Protein AF-0000000078523361 (afdb_homodimer)

Sequence (742 aa):
MSAGSVLVAGGTGYIGSFTALALLEAGYKVVVADNLYNSSREALNRVELICGKKPEFYELDVTVENSFDQVFEAHPDIDSVIHFAALKAVGESGEKPLDYYFVNVYGTINLLRSMVKHNVTNIVFSSSATVYGDATRFPNMIPIPEDCPLGPTNPYGNTKFAVETAITDLINAQRNNAINAGNEAEAKKWNGALLRYFNPAGAHPSGIMGEDPQGVPYNLLPLLAQVATGKREKLMVFGDDYASHDGTAIRDYIHILDLADGHLKALKYLRANSPGVRAWNLGTGKGSTVYEMVRAFSTAVGKDQPYEVAPRRAGDVLNLTANPSRAHTELGWKAERTLEQACEDLWLWTKNNPQGYRQEPPAELLAQLKKMSAGSVLVAGGTGYIGSFTALALLEAGYKVVVADNLYNSSREALNRVELICGKKPEFYELDVTVENSFDQVFEAHPDIDSVIHFAALKAVGESGEKPLDYYFVNVYGTINLLRSMVKHNVTNIVFSSSATVYGDATRFPNMIPIPEDCPLGPTNPYGNTKFAVETAITDLINAQRNNAINAGNEAEAKKWNGALLRYFNPAGAHPSGIMGEDPQGVPYNLLPLLAQVATGKREKLMVFGDDYASHDGTAIRDYIHILDLADGHLKALKYLRANSPGVRAWNLGTGKGSTVYEMVRAFSTAVGKDQPYEVAPRRAGDVLNLTANPSRAHTELGWKAERTLEQACEDLWLWTKNNPQGYRQEPPAELLAQLKK

Nearest PDB structures (foldseek):
  4lis-assembly1_A  TM=9.899E-01  e=8.844E-71  Aspergillus nidulans FGSC A4
  8wov-assembly1_B  TM=9.680E-01  e=9.343E-48  Arabidopsis thaliana
  8wow-assembly1_B  TM=9.726E-01  e=1.202E-46  Arabidopsis thaliana
  1kvu-assembly1_A-2  TM=9.716E-01  e=6.084E-45  Escherichia coli
  1kvq-assembly1_A-2  TM=9.711E-01  e=1.754E-44  Escherichia coli

Solvent-accessible surface area (backbone atoms only — not comparable to full-atom values): 37975 Å² total; per-residue (Å²): 132,65,75,42,31,34,38,28,33,21,22,40,27,60,68,27,31,48,30,50,41,48,39,47,74,67,40,32,42,49,36,30,30,28,64,54,84,61,37,41,76,50,45,48,56,40,37,21,72,72,70,73,52,64,63,49,78,42,84,42,51,55,69,42,79,58,56,56,43,62,56,47,68,76,38,72,70,37,40,33,35,39,46,50,58,58,72,77,46,54,72,57,16,45,67,42,29,64,62,37,41,44,40,32,33,42,8,45,52,31,49,52,52,35,24,62,76,66,65,34,34,33,37,38,36,65,46,40,51,43,29,34,30,59,37,79,83,42,88,89,30,81,52,34,43,86,80,50,71,69,46,40,56,41,41,38,23,44,28,43,44,48,38,54,50,51,52,45,41,42,35,51,17,53,24,50,54,24,45,76,70,71,32,58,72,64,19,47,54,28,21,36,36,40,36,28,36,30,55,77,35,35,33,40,82,69,31,67,41,57,72,57,69,63,77,82,62,84,52,67,66,66,43,49,51,31,31,72,74,64,79,31,87,52,39,79,40,56,32,61,76,42,102,44,98,79,10,28,43,28,38,6,59,22,28,43,68,44,52,20,48,46,54,53,37,50,52,51,45,40,74,74,61,37,73,34,66,50,72,36,36,46,26,62,49,50,61,40,34,54,64,56,48,51,51,46,38,15,59,55,68,73,46,85,68,55,67,46,82,40,71,64,58,92,58,71,53,58,60,51,23,28,35,27,60,63,26,38,71,75,51,69,40,71,63,78,65,46,67,62,54,18,32,38,18,32,45,46,15,44,72,64,29,78,62,41,72,79,48,78,73,45,66,71,46,53,60,56,67,80,100,131,64,75,43,32,34,38,28,33,23,21,40,29,59,68,26,30,48,29,50,42,48,38,47,74,65,40,31,43,49,36,29,31,28,63,55,85,60,37,42,75,51,48,49,54,41,36,22,71,73,70,74,52,66,64,49,78,42,84,40,52,56,70,41,80,59,56,57,43,62,56,47,68,74,38,72,69,37,39,32,36,37,45,49,57,57,71,79,46,56,73,56,17,45,66,43,27,63,61,37,41,44,39,32,34,42,9,45,53,32,49,52,54,35,24,61,75,65,66,34,35,33,36,37,35,65,46,40,50,44,29,34,30,58,37,78,83,41,85,91,30,81,51,34,44,85,81,53,72,68,48,40,55,41,41,38,22,44,28,42,42,48,40,54,49,51,52,45,41,42,35,50,16,54,24,50,53,25,44,76,70,69,32,57,72,63,18,46,53,28,21,36,37,40,36,28,35,30,55,77,36,34,33,38,83,67,31,68,41,58,71,55,69,62,77,82,64,83,50,67,66,67,43,49,50,30,30,73,73,62,78,30,88,51,39,78,40,57,32,62,76,40,101,42,99,80,10,27,44,28,38,7,59,24,28,43,68,44,53,20,48,46,54,54,37,50,51,51,45,42,75,74,62,36,73,36,66,47,73,36,38,46,25,62,49,50,60,40,34,53,65,56,48,51,51,46,39,14,59,56,69,72,48,84,67,56,68,45,82,41,71,64,57,92,57,71,55,59,60,51,25,29,34,28,61,63,25,37,71,75,49,70,40,73,62,79,64,48,66,62,54,18,32,38,17,32,44,46,14,45,72,63,29,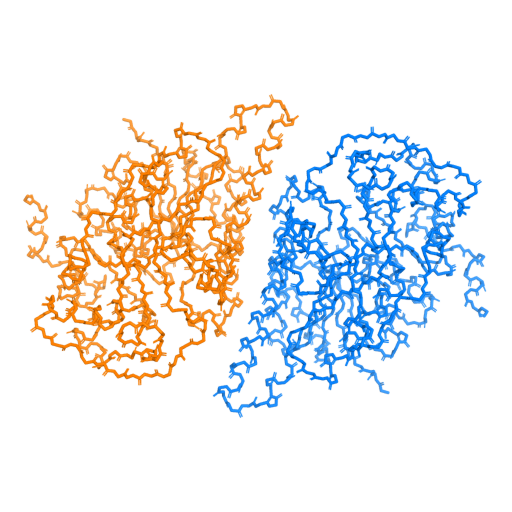78,60,41,72,78,48,78,74,45,66,71,47,53,59,57,67,80,100

Structure (mmCIF, N/CA/C/O backbone):
data_AF-0000000078523361-model_v1
#
loop_
_entity.id
_entity.type
_entity.pdbx_description
1 polymer 'UDP-glucose 4-epimerase'
#
loop_
_atom_site.group_PDB
_atom_site.id
_atom_site.type_symbol
_atom_site.label_atom_id
_atom_site.label_alt_id
_atom_site.label_comp_id
_atom_site.label_asym_id
_atom_site.label_entity_id
_atom_site.label_seq_id
_atom_site.pdbx_PDB_ins_code
_atom_site.Cartn_x
_atom_site.Cartn_y
_atom_site.Cartn_z
_atom_site.occupancy
_atom_site.B_iso_or_equiv
_atom_site.auth_seq_id
_atom_site.auth_comp_id
_atom_site.auth_asym_id
_atom_site.auth_atom_id
_atom_site.pdbx_PDB_model_num
ATOM 1 N N . MET A 1 1 ? -24.156 -26.844 -18.516 1 69.38 1 MET A N 1
ATOM 2 C CA . MET A 1 1 ? -24.094 -25.453 -18.078 1 69.38 1 MET A CA 1
ATOM 3 C C . MET A 1 1 ? -22.719 -25.141 -17.484 1 69.38 1 MET A C 1
ATOM 5 O O . MET A 1 1 ? -22.062 -26.016 -16.906 1 69.38 1 MET A O 1
ATOM 9 N N . SER A 1 2 ? -22.094 -24 -17.797 1 82.44 2 SER A N 1
ATOM 10 C CA . SER A 1 2 ? -20.766 -23.672 -17.312 1 82.44 2 SER A CA 1
ATOM 11 C C . SER A 1 2 ? -20.75 -23.531 -15.789 1 82.44 2 SER A C 1
ATOM 13 O O . SER A 1 2 ? -21.766 -23.156 -15.188 1 82.44 2 SER A O 1
ATOM 15 N N . ALA A 1 3 ? -19.703 -24.047 -15.148 1 90.69 3 ALA A N 1
ATOM 16 C CA . ALA A 1 3 ? -19.531 -23.938 -13.703 1 90.69 3 ALA A CA 1
ATOM 17 C C . ALA A 1 3 ? -19.484 -22.484 -13.266 1 90.69 3 ALA A C 1
ATOM 19 O O . ALA A 1 3 ? -19.75 -22.172 -12.102 1 90.69 3 ALA A O 1
ATOM 20 N N . GLY A 1 4 ? -19.281 -21.594 -14.227 1 94.88 4 GLY A N 1
ATOM 21 C CA . GLY A 1 4 ? -19.109 -20.172 -13.992 1 94.88 4 GLY A CA 1
ATOM 22 C C . GLY A 1 4 ? -18.266 -19.484 -15.039 1 94.88 4 GLY A C 1
ATOM 23 O O . GLY A 1 4 ? -17.781 -20.125 -15.977 1 94.88 4 GLY A O 1
ATOM 24 N N . SER A 1 5 ? -18.188 -18.219 -14.977 1 98.19 5 SER A N 1
ATOM 25 C CA . SER A 1 5 ? -17.375 -17.422 -15.891 1 98.19 5 SER A CA 1
ATOM 26 C C . SER A 1 5 ? -16.328 -16.609 -15.141 1 98.19 5 SER A C 1
ATOM 28 O O . SER A 1 5 ? -16.641 -15.914 -14.172 1 98.19 5 SER A O 1
ATOM 30 N N . VAL A 1 6 ? -15.062 -16.797 -15.57 1 98.75 6 VAL A N 1
ATOM 31 C CA . VAL A 1 6 ? -13.953 -16.266 -14.789 1 98.75 6 VAL A CA 1
ATOM 32 C C . VAL A 1 6 ? -13.008 -15.484 -15.695 1 98.75 6 VAL A C 1
ATOM 34 O O . VAL A 1 6 ? -12.703 -15.922 -16.812 1 98.75 6 VAL A O 1
ATOM 37 N N . LEU A 1 7 ? -12.633 -14.258 -15.258 1 98.94 7 LEU A N 1
ATOM 38 C CA . LEU A 1 7 ? -11.508 -13.555 -15.867 1 98.94 7 LEU A CA 1
ATOM 39 C C . LEU A 1 7 ? -10.195 -13.938 -15.195 1 98.94 7 LEU A C 1
ATOM 41 O O . LEU A 1 7 ? -10.086 -13.898 -13.969 1 98.94 7 LEU A O 1
ATOM 45 N N . VAL A 1 8 ? -9.219 -14.375 -15.953 1 98.94 8 VAL A N 1
ATOM 46 C CA . VAL A 1 8 ? -7.867 -14.625 -15.469 1 98.94 8 VAL A CA 1
ATOM 47 C C . VAL A 1 8 ? -6.93 -13.523 -15.961 1 98.94 8 VAL A C 1
ATOM 49 O O . VAL A 1 8 ? -6.504 -13.531 -17.125 1 98.94 8 VAL A O 1
ATOM 52 N N . ALA A 1 9 ? -6.605 -12.57 -15.109 1 98.88 9 ALA A N 1
ATOM 53 C CA . ALA A 1 9 ? -5.641 -11.523 -15.43 1 98.88 9 ALA A CA 1
ATOM 54 C C . ALA A 1 9 ? -4.211 -12.016 -15.25 1 98.88 9 ALA A C 1
ATOM 56 O O . ALA A 1 9 ? -3.863 -12.57 -14.195 1 98.88 9 ALA A O 1
ATOM 57 N N . GLY A 1 10 ? -3.402 -11.789 -16.25 1 98.56 10 GLY A N 1
ATOM 58 C CA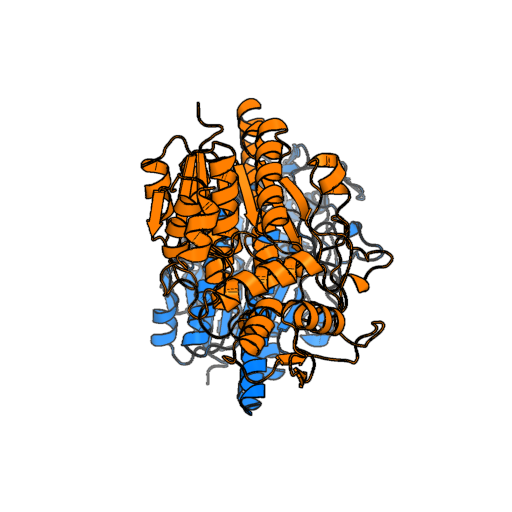 . GLY A 1 10 ? -2.098 -12.43 -16.266 1 98.56 10 GLY A CA 1
ATOM 59 C C . GLY A 1 10 ? -2.152 -13.891 -16.656 1 98.56 10 GLY A C 1
ATOM 60 O O . GLY A 1 10 ? -1.388 -14.711 -16.156 1 98.56 10 GLY A O 1
ATOM 61 N N . GLY A 1 11 ? -3.027 -14.203 -17.578 1 98.62 11 GLY A N 1
ATOM 62 C CA . GLY A 1 11 ? -3.391 -15.586 -17.812 1 98.62 11 GLY A CA 1
ATOM 63 C C . GLY A 1 11 ? -2.469 -16.281 -18.797 1 98.62 11 GLY A C 1
ATOM 64 O O . GLY A 1 11 ? -2.568 -17.5 -18.984 1 98.62 11 GLY A O 1
ATOM 65 N N . THR A 1 12 ? -1.531 -15.547 -19.406 1 98.25 12 THR A N 1
ATOM 66 C CA . THR A 1 12 ? -0.578 -16.203 -20.297 1 98.25 12 THR A CA 1
ATOM 67 C C . THR A 1 12 ? 0.75 -16.453 -19.594 1 98.25 12 THR A C 1
ATOM 69 O O . THR A 1 12 ? 1.653 -17.078 -20.141 1 98.25 12 THR A O 1
ATOM 72 N N . GLY A 1 13 ? 0.855 -15.969 -18.359 1 97.25 13 GLY A N 1
ATOM 73 C CA . GLY A 1 13 ? 2.033 -16.266 -17.562 1 97.25 13 GLY A CA 1
ATOM 74 C C . GLY A 1 13 ? 2.074 -17.688 -17.062 1 97.25 13 GLY A C 1
ATOM 75 O O . GLY A 1 13 ? 1.142 -18.469 -17.297 1 97.25 13 GLY A O 1
ATOM 76 N N . TYR A 1 14 ? 3.141 -18.031 -16.312 1 97.19 14 TYR A N 1
ATOM 77 C CA . TYR A 1 14 ? 3.385 -19.391 -15.836 1 97.19 14 TYR A CA 1
ATOM 78 C C . TYR A 1 14 ? 2.219 -19.891 -14.992 1 97.19 14 TYR A C 1
ATOM 80 O O . TYR A 1 14 ? 1.443 -20.734 -15.43 1 97.19 14 TYR A O 1
ATOM 88 N N . ILE A 1 15 ? 1.876 -19.203 -13.875 1 98.38 15 ILE A N 1
ATOM 89 C CA . ILE A 1 15 ? 0.821 -19.688 -12.984 1 98.38 15 ILE A CA 1
ATOM 90 C C . ILE A 1 15 ? -0.543 -19.438 -13.625 1 98.38 15 ILE A C 1
ATOM 92 O O . ILE A 1 15 ? -1.439 -20.281 -13.539 1 98.38 15 ILE A O 1
ATOM 96 N N . GLY A 1 16 ? -0.682 -18.328 -14.32 1 98.69 16 GLY A N 1
ATOM 97 C CA . GLY A 1 16 ? -1.947 -17.953 -14.93 1 98.69 16 GLY A CA 1
ATOM 98 C C . GLY A 1 16 ? -2.426 -18.938 -15.969 1 98.69 16 GLY A C 1
ATOM 99 O O . GLY A 1 16 ? -3.6 -19.328 -15.984 1 98.69 16 GLY A O 1
ATOM 100 N N . SER A 1 17 ? -1.556 -19.422 -16.844 1 98.75 17 SER A N 1
ATOM 101 C CA . SER A 1 17 ? -1.956 -20.328 -17.922 1 98.75 17 SER A CA 1
ATOM 102 C C . SER A 1 17 ? -2.336 -21.703 -17.375 1 98.75 17 SER A C 1
ATOM 104 O O . SER A 1 17 ? -3.279 -22.328 -17.859 1 98.75 17 SER A O 1
ATOM 106 N N . PHE A 1 18 ? -1.633 -22.141 -16.344 1 98.88 18 PHE A N 1
ATOM 107 C CA . PHE A 1 18 ? -1.96 -23.422 -15.727 1 98.88 18 PHE A CA 1
ATOM 108 C C . PHE A 1 18 ? -3.289 -23.344 -14.984 1 98.88 18 PHE A C 1
ATOM 110 O O . PHE A 1 18 ? -4.035 -24.328 -14.93 1 98.88 18 PHE A O 1
ATOM 117 N N . THR A 1 19 ? -3.521 -22.203 -14.367 1 98.94 19 THR A N 1
ATOM 118 C CA . THR A 1 19 ? -4.805 -22 -13.703 1 98.94 19 THR A CA 1
ATOM 119 C C . THR A 1 19 ? -5.938 -21.938 -14.719 1 98.94 19 THR A C 1
ATOM 121 O O . THR A 1 19 ? -7.016 -22.5 -14.492 1 98.94 19 THR A O 1
ATOM 124 N N . ALA A 1 20 ? -5.707 -21.25 -15.852 1 98.88 20 ALA A N 1
ATOM 125 C CA . ALA A 1 20 ? -6.691 -21.25 -16.922 1 98.88 20 ALA A CA 1
ATOM 126 C C . ALA A 1 20 ? -7.004 -22.672 -17.391 1 98.88 20 ALA A C 1
ATOM 128 O O . ALA A 1 20 ? -8.172 -23.016 -17.594 1 98.88 20 ALA A O 1
ATOM 129 N N . LEU A 1 21 ? -5.992 -23.5 -17.562 1 98.81 21 LEU A N 1
ATOM 130 C CA . LEU A 1 21 ? -6.16 -24.906 -17.922 1 98.81 21 LEU A CA 1
ATOM 131 C C . LEU A 1 21 ? -7.043 -25.625 -16.906 1 98.81 21 LEU A C 1
ATOM 133 O O . LEU A 1 21 ? -8 -26.297 -17.281 1 98.81 21 LEU A O 1
ATOM 137 N N . ALA A 1 22 ? -6.719 -25.469 -15.633 1 98.81 22 ALA A N 1
ATOM 138 C CA . ALA A 1 22 ? -7.473 -26.141 -14.57 1 98.81 22 ALA A CA 1
ATOM 139 C C . ALA A 1 22 ? -8.938 -25.703 -14.586 1 98.81 22 ALA A C 1
ATOM 141 O O . ALA A 1 22 ? -9.836 -26.531 -14.383 1 98.81 22 ALA A O 1
ATOM 142 N N . LEU A 1 23 ? -9.188 -24.438 -14.797 1 98.81 23 LEU A N 1
ATOM 143 C CA . LEU A 1 23 ? -10.547 -23.891 -14.836 1 98.81 23 LEU A CA 1
ATOM 144 C C . LEU A 1 23 ? -11.328 -24.469 -16.016 1 98.81 23 LEU A C 1
ATOM 146 O O . LEU A 1 23 ? -12.477 -24.891 -15.852 1 98.81 23 LEU A O 1
ATOM 150 N N . LEU A 1 24 ? -10.719 -24.469 -17.203 1 98.69 24 LEU A N 1
ATOM 151 C CA . LEU A 1 24 ? -11.367 -25.016 -18.391 1 98.69 24 LEU A CA 1
ATOM 152 C C . LEU A 1 24 ? -11.719 -26.484 -18.188 1 98.69 24 LEU A C 1
ATOM 154 O O . LEU A 1 24 ? -12.828 -26.922 -18.516 1 98.69 24 LEU A O 1
ATOM 158 N N . GLU A 1 25 ? -10.797 -27.219 -17.625 1 98.31 25 GLU A N 1
ATOM 159 C CA . GLU A 1 25 ? -11.023 -28.641 -17.359 1 98.31 25 GLU A CA 1
ATOM 160 C C . GLU A 1 25 ? -12.156 -28.828 -16.344 1 98.31 25 GLU A C 1
ATOM 162 O O . GLU A 1 25 ? -12.875 -29.844 -16.406 1 98.31 25 GLU A O 1
ATOM 167 N N . ALA A 1 26 ? -12.328 -27.891 -15.5 1 98.19 26 ALA A N 1
ATOM 168 C CA . ALA A 1 26 ? -13.367 -27.969 -14.477 1 98.19 26 ALA A CA 1
ATOM 169 C C . ALA A 1 26 ? -14.695 -27.438 -15.008 1 98.19 26 ALA A C 1
ATOM 171 O O . ALA A 1 26 ? -15.688 -27.391 -14.273 1 98.19 26 ALA A O 1
ATOM 172 N N . GLY A 1 27 ? -14.734 -26.953 -16.25 1 98.06 27 GLY A N 1
ATOM 173 C CA . GLY A 1 27 ? -16 -26.625 -16.891 1 98.06 27 GLY A CA 1
ATOM 174 C C . GLY A 1 27 ? -16.312 -25.141 -16.828 1 98.06 27 GLY A C 1
ATOM 175 O O . GLY A 1 27 ? -17.438 -24.719 -17.109 1 98.06 27 GLY A O 1
ATOM 176 N N . TYR A 1 28 ? -15.359 -24.312 -16.469 1 98.44 28 TYR A N 1
ATOM 177 C CA . TYR A 1 28 ? -15.586 -22.875 -16.422 1 98.44 28 TYR A CA 1
ATOM 178 C C . TYR A 1 28 ? -15.43 -22.25 -17.812 1 98.44 28 TYR A C 1
ATOM 180 O O . TYR A 1 28 ? -14.664 -22.75 -18.641 1 98.44 28 TYR A O 1
ATOM 188 N N . LYS A 1 29 ? -16.203 -21.203 -18.047 1 98.44 29 LYS A N 1
ATOM 189 C CA . LYS A 1 29 ? -15.859 -20.25 -19.094 1 98.44 29 LYS A CA 1
ATOM 190 C C . LYS A 1 29 ? -14.703 -19.359 -18.672 1 98.44 29 LYS A C 1
ATOM 192 O O . LYS A 1 29 ? -14.758 -18.734 -17.609 1 98.44 29 LYS A O 1
ATOM 197 N N . VAL A 1 30 ? -13.664 -19.328 -19.484 1 98.81 30 VAL A N 1
ATOM 198 C CA . VAL A 1 30 ? -12.461 -18.594 -19.078 1 98.81 30 VAL A CA 1
ATOM 199 C C . VAL A 1 30 ? -12.148 -17.5 -20.094 1 98.81 30 VAL A C 1
ATOM 201 O O . VAL A 1 30 ? -12.102 -17.75 -21.297 1 98.81 30 VAL A O 1
ATOM 204 N N . VAL A 1 31 ? -12.023 -16.266 -19.625 1 98.88 31 VAL A N 1
ATOM 205 C CA . VAL A 1 31 ? -11.484 -15.141 -20.375 1 98.88 31 VAL A CA 1
ATOM 206 C C . VAL A 1 31 ? -10.133 -14.734 -19.797 1 98.88 31 VAL A C 1
ATOM 208 O O . VAL A 1 31 ? -9.992 -14.586 -18.578 1 98.88 31 VAL A O 1
ATOM 211 N N . VAL A 1 32 ? -9.102 -14.586 -20.672 1 98.88 32 VAL A N 1
ATOM 212 C CA . VAL A 1 32 ? -7.75 -14.258 -20.234 1 98.88 32 VAL A CA 1
ATOM 213 C C . VAL A 1 32 ? -7.398 -12.836 -20.672 1 98.88 32 VAL A C 1
ATOM 215 O O . VAL A 1 32 ? -7.73 -12.422 -21.781 1 98.88 32 VAL A O 1
ATOM 218 N N . ALA A 1 33 ? -6.871 -12.078 -19.781 1 98.81 33 ALA A N 1
ATOM 219 C CA . ALA A 1 33 ? -6.273 -10.781 -20.078 1 98.81 33 ALA A CA 1
ATOM 220 C C . ALA A 1 33 ? -4.789 -10.766 -19.734 1 98.81 33 ALA A C 1
ATOM 222 O O . ALA A 1 33 ? -4.387 -11.273 -18.688 1 98.81 33 ALA A O 1
ATOM 223 N N . ASP A 1 34 ? -3.986 -10.281 -20.594 1 98.69 34 ASP A N 1
ATOM 224 C CA . ASP A 1 34 ? -2.541 -10.203 -20.406 1 98.69 34 ASP A CA 1
ATOM 225 C C . ASP A 1 34 ? -1.919 -9.18 -21.359 1 98.69 34 ASP A C 1
ATOM 227 O O . ASP A 1 34 ? -2.434 -8.953 -22.453 1 98.69 34 ASP A O 1
ATOM 231 N N . ASN A 1 35 ? -0.847 -8.523 -20.922 1 98.25 35 ASN A N 1
ATOM 232 C CA . ASN A 1 35 ? -0.192 -7.586 -21.828 1 98.25 35 ASN A CA 1
ATOM 233 C C . ASN A 1 35 ? 1.019 -8.219 -22.5 1 98.25 35 ASN A C 1
ATOM 235 O O . ASN A 1 35 ? 1.728 -7.551 -23.266 1 98.25 35 ASN A O 1
ATOM 239 N N . LEU A 1 36 ? 1.365 -9.445 -22.203 1 97.06 36 LEU A N 1
ATOM 240 C CA . LEU A 1 36 ? 2.396 -10.258 -22.828 1 97.06 36 LEU A CA 1
ATOM 241 C C . LEU A 1 36 ? 3.787 -9.711 -22.531 1 97.06 36 LEU A C 1
ATOM 243 O O . LEU A 1 36 ? 4.734 -9.945 -23.281 1 97.06 36 LEU A O 1
ATOM 247 N N . TYR A 1 37 ? 3.943 -8.961 -21.422 1 94.38 37 TYR A N 1
ATOM 248 C CA . TYR A 1 37 ? 5.219 -8.391 -21 1 94.38 37 TYR A CA 1
ATOM 249 C C . TYR A 1 37 ? 6.266 -9.484 -20.797 1 94.38 37 TYR A C 1
ATOM 251 O O . TYR A 1 37 ? 7.398 -9.359 -21.266 1 94.38 37 TYR A O 1
ATOM 259 N N . ASN A 1 38 ? 5.961 -10.469 -20.125 1 93.12 38 ASN A N 1
ATOM 260 C CA . ASN A 1 38 ? 6.84 -11.594 -19.812 1 93.12 38 ASN A CA 1
ATOM 261 C C . ASN A 1 38 ? 6.129 -12.93 -20.016 1 93.12 38 ASN A C 1
ATOM 263 O O . ASN A 1 38 ? 6.16 -13.789 -19.125 1 93.12 38 ASN A O 1
ATOM 267 N N . SER A 1 39 ? 5.41 -13.023 -21.062 1 95.44 39 SER A N 1
ATOM 268 C CA . SER A 1 39 ? 4.637 -14.219 -21.391 1 95.44 39 SER A CA 1
ATOM 269 C C . SER A 1 39 ? 4.379 -14.305 -22.891 1 95.44 39 SER A C 1
ATOM 271 O O . SER A 1 39 ? 4.934 -13.531 -23.672 1 95.44 39 SER A O 1
ATOM 273 N N . SER A 1 40 ? 3.688 -15.383 -23.281 1 96.56 40 SER A N 1
ATOM 274 C CA . SER A 1 40 ? 3.396 -15.625 -24.688 1 96.56 40 SER A CA 1
ATOM 275 C C . SER A 1 40 ? 1.959 -16.094 -24.891 1 96.56 40 SER A C 1
ATOM 277 O O . SER A 1 40 ? 1.455 -16.906 -24.109 1 96.56 40 SER A O 1
ATOM 279 N N . ARG A 1 41 ? 1.371 -15.602 -25.953 1 97.06 41 ARG A N 1
ATOM 280 C CA . ARG A 1 41 ? 0.037 -16.062 -26.328 1 97.06 41 ARG A CA 1
ATOM 281 C C . ARG A 1 41 ? 0.04 -17.562 -26.609 1 97.06 41 ARG A C 1
ATOM 283 O O . ARG A 1 41 ? -0.989 -18.234 -26.484 1 97.06 41 ARG A O 1
ATOM 290 N N . GLU A 1 42 ? 1.19 -18.062 -27.016 1 98 42 GLU A N 1
ATOM 291 C CA . GLU A 1 42 ? 1.348 -19.484 -27.344 1 98 42 GLU A CA 1
ATOM 292 C C . GLU A 1 42 ? 0.958 -20.375 -26.172 1 98 42 GLU A C 1
ATOM 294 O O . GLU A 1 42 ? 0.52 -21.5 -26.359 1 98 42 GLU A O 1
ATOM 299 N N . ALA A 1 43 ? 1.072 -19.875 -24.969 1 98.19 43 ALA A N 1
ATOM 300 C CA . ALA A 1 43 ? 0.666 -20.641 -23.797 1 98.19 43 ALA A CA 1
ATOM 301 C C . ALA A 1 43 ? -0.795 -21.078 -23.906 1 98.19 43 ALA A C 1
ATOM 303 O O . ALA A 1 43 ? -1.154 -22.188 -23.5 1 98.19 43 ALA A O 1
ATOM 304 N N . LEU A 1 44 ? -1.644 -20.234 -24.5 1 98.62 44 LEU A N 1
ATOM 305 C CA . LEU A 1 44 ? -3.064 -20.531 -24.625 1 98.62 44 LEU A CA 1
ATOM 306 C C . LEU A 1 44 ? -3.301 -21.594 -25.703 1 98.62 44 LEU A C 1
ATOM 308 O O . LEU A 1 44 ? -4.227 -22.406 -25.594 1 98.62 44 LEU A O 1
ATOM 312 N N . ASN A 1 45 ? -2.473 -21.562 -26.734 1 98.44 45 ASN A N 1
ATOM 313 C CA . ASN A 1 45 ? -2.545 -22.625 -27.719 1 98.44 45 ASN A CA 1
ATOM 314 C C . ASN A 1 45 ? -2.209 -23.984 -27.094 1 98.44 45 ASN A C 1
ATOM 316 O O . ASN A 1 45 ? -2.828 -25 -27.438 1 98.44 45 ASN A O 1
ATOM 320 N N . ARG A 1 46 ? -1.191 -23.969 -26.25 1 98.44 46 ARG A N 1
ATOM 321 C CA . ARG A 1 46 ? -0.812 -25.203 -25.578 1 98.44 46 ARG A CA 1
ATOM 322 C C . ARG A 1 46 ? -1.929 -25.688 -24.656 1 98.44 46 ARG A C 1
ATOM 324 O O . ARG A 1 46 ? -2.176 -26.891 -24.547 1 98.44 46 ARG A O 1
ATOM 331 N N . VAL A 1 47 ? -2.568 -24.766 -23.984 1 98.62 47 VAL A N 1
ATOM 332 C CA . VAL A 1 47 ? -3.725 -25.109 -23.156 1 98.62 47 VAL A CA 1
ATOM 333 C C . VAL A 1 47 ? -4.781 -25.812 -24 1 98.62 47 VAL A C 1
ATOM 335 O O . VAL A 1 47 ? -5.324 -26.844 -23.594 1 98.62 47 VAL A O 1
ATOM 338 N N . GLU A 1 48 ? -5.082 -25.297 -25.172 1 98.25 48 GLU A N 1
ATOM 339 C CA . GLU A 1 48 ? -6.07 -25.875 -26.062 1 98.25 48 GLU A CA 1
ATOM 340 C C . GLU A 1 48 ? -5.664 -27.281 -26.484 1 98.25 48 GLU A C 1
ATOM 342 O O . GLU A 1 48 ? -6.508 -28.172 -26.578 1 98.25 48 GLU A O 1
ATOM 347 N N . LEU A 1 49 ? -4.406 -27.438 -26.75 1 97.94 49 LEU A N 1
ATOM 348 C CA . LEU A 1 49 ? -3.906 -28.75 -27.156 1 97.94 49 LEU A CA 1
ATOM 349 C C . LEU A 1 49 ? -4.141 -29.781 -26.047 1 97.94 49 LEU A C 1
ATOM 351 O O . LEU A 1 49 ? -4.41 -30.953 -26.344 1 97.94 49 LEU A O 1
ATOM 355 N N . ILE A 1 50 ? -4.012 -29.328 -24.812 1 98.06 50 ILE A N 1
ATOM 356 C CA . ILE A 1 50 ? -4.059 -30.25 -23.672 1 98.06 50 ILE A CA 1
ATOM 357 C C . ILE A 1 50 ? -5.512 -30.578 -23.328 1 98.06 50 ILE A C 1
ATOM 359 O O . ILE A 1 50 ? -5.859 -31.734 -23.109 1 98.06 50 ILE A O 1
ATOM 363 N N . CYS A 1 51 ? -6.406 -29.562 -23.344 1 97.31 51 CYS A N 1
ATOM 364 C CA . CYS A 1 51 ? -7.723 -29.844 -22.781 1 97.31 51 CYS A CA 1
ATOM 365 C C . CYS A 1 51 ? -8.812 -29.688 -23.844 1 97.31 51 CYS A C 1
ATOM 367 O O . CYS A 1 51 ? -9.984 -29.938 -23.578 1 97.31 51 CYS A O 1
ATOM 369 N N . GLY A 1 52 ? -8.5 -29.234 -25.047 1 97.19 52 GLY A N 1
ATOM 370 C CA . GLY A 1 52 ? -9.445 -29.141 -26.156 1 97.19 52 GLY A CA 1
ATOM 371 C C . GLY A 1 52 ? -10.273 -27.875 -26.125 1 97.19 52 GLY A C 1
ATOM 372 O O . GLY A 1 52 ? -11.164 -27.688 -26.953 1 97.19 52 GLY A O 1
ATOM 373 N N . LYS A 1 53 ? -10.016 -27.016 -25.188 1 97.69 53 LYS A N 1
ATOM 374 C CA . LYS A 1 53 ? -10.719 -25.75 -25.047 1 97.69 53 LYS A CA 1
ATOM 375 C C . LYS A 1 53 ? -9.75 -24.578 -25 1 97.69 53 LYS A C 1
ATOM 377 O O . LYS A 1 53 ? -8.648 -24.703 -24.453 1 97.69 53 LYS A O 1
ATOM 382 N N . LYS A 1 54 ? -10.117 -23.516 -25.547 1 96.5 54 LYS A N 1
ATOM 383 C CA . LYS A 1 54 ? -9.266 -22.328 -25.578 1 96.5 54 LYS A CA 1
ATOM 384 C C . LYS A 1 54 ? -9.961 -21.141 -24.922 1 96.5 54 LYS A C 1
ATOM 386 O O . LYS A 1 54 ? -11.102 -20.812 -25.266 1 96.5 54 LYS A O 1
ATOM 391 N N . PRO A 1 55 ? -9.367 -20.5 -24.062 1 98 55 PRO A N 1
ATOM 392 C CA . PRO A 1 55 ? -9.961 -19.281 -23.5 1 98 55 PRO A CA 1
ATOM 393 C C . PRO A 1 55 ? -9.969 -18.109 -24.484 1 98 55 PRO A C 1
ATOM 395 O O . PRO A 1 55 ? -9.125 -18.062 -25.375 1 98 55 PRO A O 1
ATOM 398 N N . GLU A 1 56 ? -10.953 -17.219 -24.328 1 97.88 56 GLU A N 1
ATOM 399 C CA . GLU A 1 56 ? -10.875 -15.938 -25.031 1 97.88 56 GLU A CA 1
ATOM 400 C C . GLU A 1 56 ? -9.75 -15.078 -24.484 1 97.88 56 GLU A C 1
ATOM 402 O O . GLU A 1 56 ? -9.422 -15.156 -23.297 1 97.88 56 GLU A O 1
ATOM 407 N N . PHE A 1 57 ? -9.148 -14.273 -25.391 1 98.75 57 PHE A N 1
ATOM 408 C CA . PHE A 1 57 ? -7.961 -13.531 -24.984 1 98.75 57 PHE A CA 1
ATOM 409 C C . PHE A 1 57 ? -8.117 -12.047 -25.281 1 98.75 57 PHE A C 1
ATOM 411 O O . PHE A 1 57 ? -8.547 -11.664 -26.375 1 98.75 57 PHE A O 1
ATOM 418 N N . TYR A 1 58 ? -7.812 -11.242 -24.297 1 98.75 58 TYR A N 1
ATOM 419 C CA . TYR A 1 58 ? -7.684 -9.797 -24.438 1 98.75 58 TYR A CA 1
ATOM 420 C C . TYR A 1 58 ? -6.258 -9.344 -24.141 1 98.75 58 TYR A C 1
ATOM 422 O O . TYR A 1 58 ? -5.734 -9.602 -23.047 1 98.75 58 TYR A O 1
ATOM 430 N N . GLU A 1 59 ? -5.617 -8.75 -25.094 1 98.56 59 GLU A N 1
ATOM 431 C CA . GLU A 1 59 ? -4.332 -8.117 -24.812 1 98.56 59 GLU A CA 1
ATOM 432 C C . GLU A 1 59 ? -4.527 -6.766 -24.125 1 98.56 59 GLU A C 1
ATOM 434 O O . GLU A 1 59 ? -4.879 -5.777 -24.781 1 98.56 59 GLU A O 1
ATOM 439 N N . LEU A 1 60 ? -4.266 -6.789 -22.828 1 97.56 60 LEU A N 1
ATOM 440 C CA . LEU A 1 60 ? -4.598 -5.637 -22 1 97.56 60 LEU A CA 1
ATOM 441 C C . LEU A 1 60 ? -3.52 -5.402 -20.938 1 97.56 60 LEU A C 1
ATOM 443 O O . LEU A 1 60 ? -2.934 -6.355 -20.422 1 97.56 60 LEU A O 1
ATOM 447 N N . ASP A 1 61 ? -3.295 -4.133 -20.672 1 98.44 61 ASP A N 1
ATOM 448 C CA . ASP A 1 61 ? -2.363 -3.721 -19.641 1 98.44 61 ASP A CA 1
ATOM 449 C C . ASP A 1 61 ? -3.109 -3.221 -18.391 1 98.44 61 ASP A C 1
ATOM 451 O O . ASP A 1 61 ? -3.922 -2.297 -18.484 1 98.44 61 ASP A O 1
ATOM 455 N N . VAL A 1 62 ? -2.811 -3.82 -17.25 1 98.19 62 VAL A N 1
ATOM 456 C CA . VAL A 1 62 ? -3.533 -3.537 -16 1 98.19 62 VAL A CA 1
ATOM 457 C C . VAL A 1 62 ? -3.311 -2.084 -15.602 1 98.19 62 VAL A C 1
ATOM 459 O O . VAL A 1 62 ? -4.117 -1.508 -14.867 1 98.19 62 VAL A O 1
ATOM 462 N N . THR A 1 63 ? -2.242 -1.381 -16.062 1 98.06 63 THR A N 1
ATOM 463 C CA . THR A 1 63 ? -1.91 -0.022 -15.641 1 98.06 63 THR A CA 1
ATOM 464 C C . THR A 1 63 ? -2.699 1 -16.453 1 98.06 63 THR A C 1
ATOM 466 O O . THR A 1 63 ? -2.609 2.203 -16.203 1 98.06 63 THR A O 1
ATOM 469 N N . VAL A 1 64 ? -3.432 0.51 -17.469 1 97.75 64 VAL A N 1
ATOM 470 C CA . VAL A 1 64 ? -4.297 1.401 -18.234 1 97.75 64 VAL A CA 1
ATOM 471 C C . VAL A 1 64 ? -5.648 1.536 -17.531 1 97.75 64 VAL A C 1
ATOM 473 O O . VAL A 1 64 ? -6.355 0.545 -17.328 1 97.75 64 VAL A O 1
ATOM 476 N N . GLU A 1 65 ? -5.984 2.736 -17.156 1 96.06 65 GLU A N 1
ATOM 477 C CA . GLU A 1 65 ? -7.227 3.006 -16.438 1 96.06 65 GLU A CA 1
ATOM 478 C C . GLU A 1 65 ? -8.438 2.486 -17.203 1 96.06 65 GLU A C 1
ATOM 480 O O . GLU A 1 65 ? -8.531 2.666 -18.422 1 96.06 65 GLU A O 1
ATOM 485 N N . ASN A 1 66 ? -9.32 1.765 -16.625 1 95.81 66 ASN A N 1
ATOM 486 C CA . ASN A 1 66 ? -10.594 1.262 -17.141 1 95.81 66 ASN A CA 1
ATOM 487 C C . ASN A 1 66 ? -10.391 0.21 -18.219 1 95.81 66 ASN A C 1
ATOM 489 O O . ASN A 1 66 ? -11.305 -0.077 -19 1 95.81 66 ASN A O 1
ATOM 493 N N . SER A 1 67 ? -9.211 -0.325 -18.312 1 96 67 SER A N 1
ATOM 494 C CA . SER A 1 67 ? -8.898 -1.269 -19.391 1 96 67 SER A CA 1
ATOM 495 C C . SER A 1 67 ? -9.75 -2.531 -19.281 1 96 67 SER A C 1
ATOM 497 O O . SER A 1 67 ? -10.086 -3.146 -20.281 1 96 67 SER A O 1
ATOM 499 N N . PHE A 1 68 ? -10.18 -2.883 -18.094 1 98.56 68 PHE A N 1
ATOM 500 C CA . PHE A 1 68 ? -10.906 -4.129 -17.906 1 98.56 68 PHE A CA 1
ATOM 501 C C . PHE A 1 68 ? -12.391 -3.945 -18.203 1 98.56 68 PHE A C 1
ATOM 503 O O . PHE A 1 68 ? -13.125 -4.922 -18.344 1 98.56 68 PHE A O 1
ATOM 510 N N . ASP A 1 69 ? -12.867 -2.662 -18.312 1 98.69 69 ASP A N 1
ATOM 511 C CA . ASP A 1 69 ? -14.281 -2.398 -18.578 1 98.69 69 ASP A CA 1
ATOM 512 C C . ASP A 1 69 ? -14.742 -3.082 -19.859 1 98.69 69 ASP A C 1
ATOM 514 O O . ASP A 1 69 ? -15.844 -3.643 -19.906 1 98.69 69 ASP A O 1
ATOM 518 N N . GLN A 1 70 ? -13.906 -3.062 -20.859 1 98.44 70 GLN A N 1
ATOM 519 C CA . GLN A 1 70 ? -14.281 -3.662 -22.141 1 98.44 70 GLN A CA 1
ATOM 520 C C . GLN A 1 70 ? -14.508 -5.164 -22 1 98.44 70 GLN A C 1
ATOM 522 O O . GLN A 1 70 ? -15.383 -5.73 -22.656 1 98.44 70 GLN A O 1
ATOM 527 N N . VAL A 1 71 ? -13.703 -5.82 -21.156 1 98.81 71 VAL A N 1
ATOM 528 C CA . VAL A 1 71 ? -13.836 -7.258 -20.938 1 98.81 71 VAL A CA 1
ATOM 529 C C . VAL A 1 71 ? -15.156 -7.555 -20.25 1 98.81 71 VAL A C 1
ATOM 531 O O . VAL A 1 71 ? -15.914 -8.422 -20.688 1 98.81 71 VAL A O 1
ATOM 534 N N . PHE A 1 72 ? -15.469 -6.801 -19.172 1 98.81 72 PHE A N 1
ATOM 535 C CA . PHE A 1 72 ? -16.672 -7.059 -18.375 1 98.81 72 PHE A CA 1
ATOM 536 C C . PHE A 1 72 ? -17.922 -6.688 -19.156 1 98.81 72 PHE A C 1
ATOM 538 O O . PHE A 1 72 ? -18.969 -7.301 -18.969 1 98.81 72 PHE A O 1
ATOM 545 N N . GLU A 1 73 ? -17.812 -5.672 -20.031 1 98.69 73 GLU A N 1
ATOM 546 C CA . GLU A 1 73 ? -18.938 -5.312 -20.891 1 98.69 73 GLU A CA 1
ATOM 547 C C . GLU A 1 73 ? -19.203 -6.402 -21.922 1 98.69 73 GLU A C 1
ATOM 549 O O . GLU A 1 73 ? -20.359 -6.719 -22.219 1 98.69 73 GLU A O 1
ATOM 554 N N . ALA A 1 74 ? -18.203 -7 -22.469 1 98.56 74 ALA A N 1
ATOM 555 C CA . ALA A 1 74 ? -18.328 -8.047 -23.484 1 98.56 74 ALA A CA 1
ATOM 556 C C . ALA A 1 74 ? -18.75 -9.367 -22.844 1 98.56 74 ALA A C 1
ATOM 558 O O . ALA A 1 74 ? -19.359 -10.211 -23.516 1 98.56 74 ALA A O 1
ATOM 559 N N . HIS A 1 75 ? -18.453 -9.539 -21.609 1 98.56 75 HIS A N 1
ATOM 560 C CA . HIS A 1 75 ? -18.766 -10.773 -20.891 1 98.56 75 HIS A CA 1
ATOM 561 C C . HIS A 1 75 ? -19.469 -10.477 -19.578 1 98.56 75 HIS A C 1
ATOM 563 O O . HIS A 1 75 ? -18.922 -10.75 -18.5 1 98.56 75 HIS A O 1
ATOM 569 N N . PRO A 1 76 ? -20.703 -10.117 -19.609 1 98.25 76 PRO A N 1
ATOM 570 C CA . PRO A 1 76 ? -21.422 -9.68 -18.406 1 98.25 76 PRO A CA 1
ATOM 571 C C . PRO A 1 76 ? -21.672 -10.82 -17.422 1 98.25 76 PRO A C 1
ATOM 573 O O . PRO A 1 76 ? -22.094 -10.578 -16.297 1 98.25 76 PRO A O 1
ATOM 576 N N . ASP A 1 77 ? -21.422 -12.055 -17.859 1 98.19 77 ASP A N 1
ATOM 577 C CA . ASP A 1 77 ? -21.641 -13.211 -16.984 1 98.19 77 ASP A CA 1
ATOM 578 C C . ASP A 1 77 ? -20.422 -13.461 -16.094 1 98.19 77 ASP A C 1
ATOM 580 O O . ASP A 1 77 ? -20.484 -14.273 -15.172 1 98.19 77 ASP A O 1
ATOM 584 N N . ILE A 1 78 ? -19.328 -12.75 -16.297 1 98.75 78 ILE A N 1
ATOM 585 C CA . ILE A 1 78 ? -18.172 -12.898 -15.422 1 98.75 78 ILE A CA 1
ATOM 586 C C . ILE A 1 78 ? -18.516 -12.398 -14.023 1 98.75 78 ILE A C 1
ATOM 588 O O . ILE A 1 78 ? -18.906 -11.242 -13.852 1 98.75 78 ILE A O 1
ATOM 592 N N . ASP A 1 79 ? -18.312 -13.227 -13.062 1 97.88 79 ASP A N 1
ATOM 593 C CA . ASP A 1 79 ? -18.578 -12.82 -11.688 1 97.88 79 ASP A CA 1
ATOM 594 C C . ASP A 1 79 ? -17.344 -12.977 -10.812 1 97.88 79 ASP A C 1
ATOM 596 O O . ASP A 1 79 ? -17.359 -12.656 -9.625 1 97.88 79 ASP A O 1
ATOM 600 N N . SER A 1 80 ? -16.281 -13.555 -11.383 1 98.81 80 SER A N 1
ATOM 601 C CA . SER A 1 80 ? -15.078 -13.867 -10.633 1 98.81 80 SER A CA 1
ATOM 602 C C . SER A 1 80 ? -13.82 -13.5 -11.422 1 98.81 80 SER A C 1
ATOM 604 O O . SER A 1 80 ? -13.805 -13.586 -12.648 1 98.81 80 SER A O 1
ATOM 606 N N . VAL A 1 81 ? -12.828 -13.062 -10.648 1 98.94 81 VAL A N 1
ATOM 607 C CA . VAL A 1 81 ? -11.516 -12.773 -11.211 1 98.94 81 VAL A CA 1
ATOM 608 C C . VAL A 1 81 ? -10.445 -13.57 -10.469 1 98.94 81 VAL A C 1
ATOM 610 O O . VAL A 1 81 ? -10.492 -13.68 -9.242 1 98.94 81 VAL A O 1
ATOM 613 N N . ILE A 1 82 ? -9.539 -14.203 -11.148 1 98.94 82 ILE A N 1
ATOM 614 C CA . ILE A 1 82 ? -8.266 -14.656 -10.594 1 98.94 82 ILE A CA 1
ATOM 615 C C . ILE A 1 82 ? -7.133 -13.766 -11.102 1 98.94 82 ILE A C 1
ATOM 617 O O . ILE A 1 82 ? -6.895 -13.688 -12.312 1 98.94 82 ILE A O 1
ATOM 621 N N . HIS A 1 83 ? -6.441 -13.102 -10.211 1 98.94 83 HIS A N 1
ATOM 622 C CA . HIS A 1 83 ? -5.57 -11.984 -10.547 1 98.94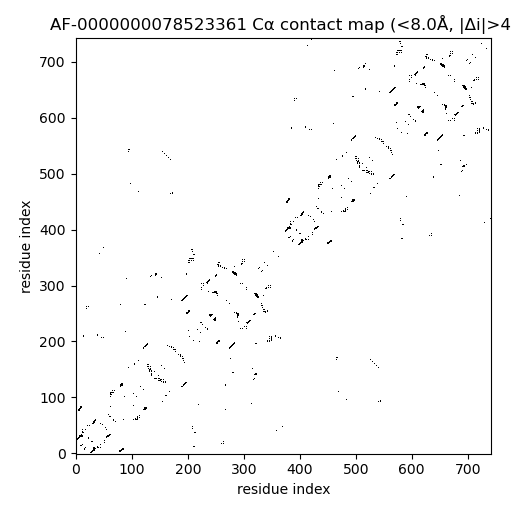 83 HIS A CA 1
ATOM 623 C C . HIS A 1 83 ? -4.102 -12.352 -10.383 1 98.94 83 HIS A C 1
ATOM 625 O O . HIS A 1 83 ? -3.586 -12.375 -9.258 1 98.94 83 HIS A O 1
ATOM 631 N N . PHE A 1 84 ? -3.436 -12.531 -11.547 1 98.75 84 PHE A N 1
ATOM 632 C CA . PHE A 1 84 ? -2.02 -12.883 -11.555 1 98.75 84 PHE A CA 1
ATOM 633 C C . PHE A 1 84 ? -1.174 -11.719 -12.055 1 98.75 84 PHE A C 1
ATOM 635 O O . PHE A 1 84 ? 0.051 -11.734 -11.914 1 98.75 84 PHE A O 1
ATOM 642 N N . ALA A 1 85 ? -1.75 -10.734 -12.68 1 98.44 85 ALA A N 1
ATOM 643 C CA . ALA A 1 85 ? -0.995 -9.695 -13.375 1 98.44 85 ALA A CA 1
ATOM 644 C C . ALA A 1 85 ? -0.133 -8.898 -12.391 1 98.44 85 ALA A C 1
ATOM 646 O O . ALA A 1 85 ? -0.656 -8.18 -11.539 1 98.44 85 ALA A O 1
ATOM 647 N N . ALA A 1 86 ? 1.166 -9.031 -12.539 1 97.81 86 ALA A N 1
ATOM 648 C CA . ALA A 1 86 ? 2.117 -8.383 -11.641 1 97.81 86 ALA A CA 1
ATOM 649 C C . ALA A 1 86 ? 3.553 -8.602 -12.109 1 97.81 86 ALA A C 1
ATOM 651 O O . ALA A 1 86 ? 3.832 -9.555 -12.844 1 97.81 86 ALA A O 1
ATOM 652 N N . LEU A 1 87 ? 4.43 -7.672 -11.734 1 95.56 87 LEU A N 1
ATOM 653 C CA . LEU A 1 87 ? 5.863 -7.945 -11.734 1 95.56 87 LEU A CA 1
ATOM 654 C C . LEU A 1 87 ? 6.266 -8.758 -10.508 1 95.56 87 LEU A C 1
ATOM 656 O O . LEU A 1 87 ? 5.723 -8.547 -9.422 1 95.56 87 LEU A O 1
ATOM 660 N N . LYS A 1 88 ? 7.242 -9.695 -10.648 1 91.44 88 LYS A N 1
ATOM 661 C CA . LYS A 1 88 ? 7.348 -10.672 -9.57 1 91.44 88 LYS A CA 1
ATOM 662 C C . LYS A 1 88 ? 8.797 -10.867 -9.148 1 91.44 88 LYS A C 1
ATOM 664 O O . LYS A 1 88 ? 9.086 -11.617 -8.211 1 91.44 88 LYS A O 1
ATOM 669 N N . ALA A 1 89 ? 9.773 -10.195 -9.695 1 88.38 89 ALA A N 1
ATOM 670 C CA . ALA A 1 89 ? 11.18 -10.453 -9.391 1 88.38 89 ALA A CA 1
ATOM 671 C C . ALA A 1 89 ? 11.633 -9.664 -8.164 1 88.38 89 ALA A C 1
ATOM 673 O O . ALA A 1 89 ? 11.766 -8.438 -8.227 1 88.38 89 ALA A O 1
ATOM 674 N N . VAL A 1 90 ? 11.945 -10.383 -7.094 1 89.5 90 VAL A N 1
ATOM 675 C CA . VAL A 1 90 ? 12.359 -9.766 -5.836 1 89.5 90 VAL A CA 1
ATOM 676 C C . VAL A 1 90 ? 13.586 -8.891 -6.074 1 89.5 90 VAL A C 1
ATOM 678 O O . VAL A 1 90 ? 13.617 -7.73 -5.648 1 89.5 90 VAL A O 1
ATOM 681 N N . GLY A 1 91 ? 14.625 -9.414 -6.738 1 87.75 91 GLY A N 1
ATOM 682 C CA . GLY A 1 91 ? 15.852 -8.672 -6.996 1 87.75 91 GLY A CA 1
ATOM 683 C C . GLY A 1 91 ? 15.625 -7.387 -7.762 1 87.75 91 GLY A C 1
ATOM 684 O O . GLY A 1 91 ? 16.078 -6.32 -7.348 1 87.75 91 GLY A O 1
ATOM 685 N N . GLU A 1 92 ? 14.859 -7.512 -8.852 1 91.44 92 GLU A N 1
ATOM 686 C CA . GLU A 1 92 ? 14.57 -6.352 -9.688 1 91.44 92 GLU A CA 1
ATOM 687 C C . GLU A 1 92 ? 13.734 -5.32 -8.938 1 91.44 92 GLU A C 1
ATOM 689 O O . GLU A 1 92 ? 13.898 -4.117 -9.133 1 91.44 92 GLU A O 1
ATOM 694 N N . SER A 1 93 ? 12.836 -5.789 -8.109 1 95.5 93 SER A N 1
ATOM 695 C CA . SER A 1 93 ? 11.977 -4.891 -7.344 1 95.5 93 SER A CA 1
ATOM 696 C C . SER A 1 93 ? 12.797 -3.959 -6.461 1 95.5 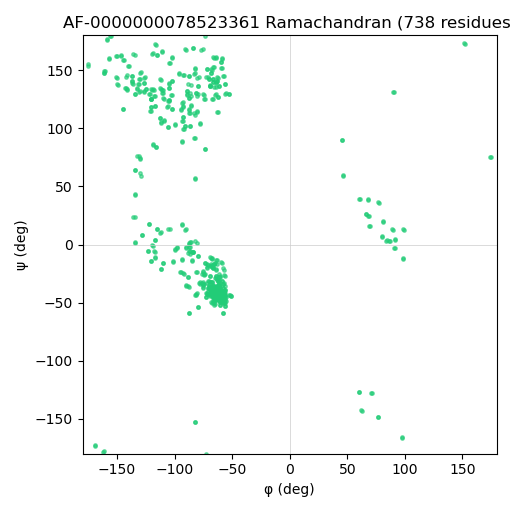93 SER A C 1
ATOM 698 O O . SER A 1 93 ? 12.383 -2.828 -6.191 1 95.5 93 SER A O 1
ATOM 700 N N . GLY A 1 94 ? 13.945 -4.414 -5.98 1 94.81 94 GLY A N 1
ATOM 701 C CA . GLY A 1 94 ? 14.844 -3.59 -5.184 1 94.81 94 GLY A CA 1
ATOM 702 C C . GLY A 1 94 ? 15.516 -2.492 -5.984 1 94.81 94 GLY A C 1
ATOM 703 O O . GLY A 1 94 ? 15.867 -1.445 -5.441 1 94.81 94 GLY A O 1
ATOM 704 N N . GLU A 1 95 ? 15.664 -2.729 -7.277 1 94.94 95 GLU A N 1
ATOM 705 C CA . GLU A 1 95 ? 16.328 -1.778 -8.164 1 94.94 95 GLU A CA 1
ATOM 706 C C . GLU A 1 95 ? 15.344 -0.755 -8.719 1 94.94 95 GLU A C 1
ATOM 708 O O . GLU A 1 95 ? 15.695 0.41 -8.914 1 94.94 95 GLU A O 1
ATOM 713 N N . LYS A 1 96 ? 14.156 -1.206 -8.984 1 97.06 96 LYS A N 1
ATOM 714 C CA . LYS A 1 96 ? 13.156 -0.326 -9.586 1 97.06 96 LYS A CA 1
ATOM 715 C C . LYS A 1 96 ? 11.805 -0.465 -8.875 1 97.06 96 LYS A C 1
ATOM 717 O O . LYS A 1 96 ? 10.797 -0.779 -9.508 1 97.06 96 LYS A O 1
ATOM 722 N N . PRO A 1 97 ? 11.742 -0.111 -7.613 1 98.44 97 PRO A N 1
ATOM 723 C CA . PRO A 1 97 ? 10.531 -0.36 -6.82 1 98.44 97 PRO A CA 1
ATOM 724 C C . PRO A 1 97 ? 9.305 0.36 -7.375 1 98.44 97 PRO A C 1
ATOM 726 O O . PRO A 1 97 ? 8.195 -0.168 -7.305 1 98.44 97 PRO A O 1
ATOM 729 N N . LEU A 1 98 ? 9.461 1.527 -7.949 1 98.69 98 LEU A N 1
ATOM 730 C CA . LEU A 1 98 ? 8.289 2.291 -8.375 1 98.69 98 LEU A CA 1
ATOM 731 C C . LEU A 1 98 ? 7.598 1.606 -9.555 1 98.69 98 LEU A C 1
ATOM 733 O O . LEU A 1 98 ? 6.379 1.709 -9.703 1 98.69 98 LEU A O 1
ATOM 737 N N . ASP A 1 99 ? 8.391 0.923 -10.414 1 98.25 99 ASP A N 1
ATOM 738 C CA . ASP A 1 99 ? 7.766 0.125 -11.461 1 98.25 99 ASP A CA 1
ATOM 739 C C . ASP A 1 99 ? 6.852 -0.943 -10.867 1 98.25 99 ASP A C 1
ATOM 741 O O . ASP A 1 99 ? 5.766 -1.199 -11.391 1 98.25 99 ASP A O 1
ATOM 745 N N . TYR A 1 100 ? 7.297 -1.563 -9.82 1 98.62 100 TYR A N 1
ATOM 746 C CA . TYR A 1 100 ? 6.527 -2.607 -9.156 1 98.62 100 TYR A CA 1
ATOM 747 C C . TYR A 1 100 ? 5.273 -2.031 -8.508 1 98.62 100 TYR A C 1
ATOM 749 O O . TYR A 1 100 ? 4.184 -2.594 -8.641 1 98.62 100 TYR A O 1
ATOM 757 N N . TYR A 1 101 ? 5.398 -0.909 -7.816 1 98.88 101 TYR A N 1
ATOM 758 C CA . TYR A 1 101 ? 4.227 -0.272 -7.23 1 98.88 101 TYR A CA 1
ATOM 759 C C . TYR A 1 101 ? 3.232 0.137 -8.312 1 98.88 101 TYR A C 1
ATOM 761 O O . TYR A 1 101 ? 2.02 0 -8.133 1 98.88 101 TYR A O 1
ATOM 769 N N . PHE A 1 102 ? 3.75 0.661 -9.383 1 98.69 102 PHE A N 1
ATOM 770 C CA . PHE A 1 102 ? 2.912 1.118 -10.484 1 98.69 102 PHE A CA 1
ATOM 771 C C . PHE A 1 102 ? 2.119 -0.04 -11.078 1 98.69 102 PHE A C 1
ATOM 773 O O . PHE A 1 102 ? 0.899 0.049 -11.227 1 98.69 102 PHE A O 1
ATOM 780 N N . VAL A 1 103 ? 2.777 -1.122 -11.336 1 98.62 103 VAL A N 1
ATOM 781 C CA . VAL A 1 103 ? 2.131 -2.244 -12.008 1 98.62 103 VAL A CA 1
ATOM 782 C C . VAL A 1 103 ? 1.307 -3.043 -11 1 98.62 103 VAL A C 1
ATOM 784 O O . VAL A 1 103 ? 0.121 -3.299 -11.227 1 98.62 103 VAL A O 1
ATOM 787 N N . ASN A 1 104 ? 1.879 -3.48 -9.906 1 98.81 104 ASN A N 1
ATOM 788 C CA . ASN A 1 104 ? 1.227 -4.41 -8.992 1 98.81 104 ASN A CA 1
ATOM 789 C C . ASN A 1 104 ? 0.116 -3.73 -8.195 1 98.81 104 ASN A C 1
ATOM 791 O O . ASN A 1 104 ? -0.977 -4.281 -8.047 1 98.81 104 ASN A O 1
ATOM 795 N N . VAL A 1 105 ? 0.399 -2.498 -7.66 1 98.88 105 VAL A N 1
ATOM 796 C CA . VAL A 1 105 ? -0.56 -1.849 -6.773 1 98.88 105 VAL A CA 1
ATOM 797 C C . VAL A 1 105 ? -1.561 -1.04 -7.594 1 98.88 105 VAL A C 1
ATOM 799 O O . VAL A 1 105 ? -2.764 -1.31 -7.559 1 98.88 105 VAL A O 1
ATOM 802 N N . TYR A 1 106 ? -1.065 -0.076 -8.383 1 98.81 106 TYR A N 1
ATOM 803 C CA . TYR A 1 106 ? -1.98 0.737 -9.172 1 98.81 106 TYR A CA 1
ATOM 804 C C . TYR A 1 106 ? -2.75 -0.122 -10.172 1 98.81 106 TYR A C 1
ATOM 806 O O . TYR A 1 106 ? -3.953 0.065 -10.359 1 98.81 106 TYR A O 1
ATOM 814 N N . GLY A 1 107 ? -2.014 -0.999 -10.844 1 98.81 107 GLY A N 1
ATOM 815 C CA . GLY A 1 107 ? -2.699 -1.901 -11.758 1 98.81 107 GLY A CA 1
ATOM 816 C C . GLY A 1 107 ? -3.852 -2.645 -11.109 1 98.81 107 GLY A C 1
ATOM 817 O O . GLY A 1 107 ? -4.93 -2.768 -11.695 1 98.81 107 GLY A O 1
ATOM 818 N N . THR A 1 108 ? -3.654 -3.152 -9.867 1 98.88 108 THR A N 1
ATOM 819 C CA . THR A 1 108 ? -4.707 -3.863 -9.148 1 98.88 108 THR A CA 1
ATOM 820 C C . THR A 1 108 ? -5.855 -2.922 -8.797 1 98.88 108 THR A C 1
ATOM 822 O O . THR A 1 108 ? -7.023 -3.307 -8.859 1 98.88 108 THR A O 1
ATOM 825 N N . ILE A 1 109 ? -5.539 -1.681 -8.391 1 98.81 109 ILE A N 1
ATOM 826 C CA . ILE A 1 109 ? -6.578 -0.701 -8.094 1 98.81 109 ILE A CA 1
ATOM 827 C C . ILE A 1 109 ? -7.484 -0.521 -9.305 1 98.81 109 ILE A C 1
ATOM 829 O O . ILE A 1 109 ? -8.703 -0.442 -9.172 1 98.81 109 ILE A O 1
ATOM 833 N N . ASN A 1 110 ? -6.906 -0.472 -10.516 1 98.75 110 ASN A N 1
ATOM 834 C CA . ASN A 1 110 ? -7.684 -0.357 -11.75 1 98.75 110 ASN A CA 1
ATOM 835 C C . ASN A 1 110 ? -8.633 -1.536 -11.922 1 98.75 110 ASN A C 1
ATOM 837 O O . ASN A 1 110 ? -9.805 -1.351 -12.273 1 98.75 110 ASN A O 1
ATOM 841 N N . LEU A 1 111 ? -8.102 -2.701 -11.703 1 98.88 111 LEU A N 1
ATOM 842 C CA . LEU A 1 111 ? -8.914 -3.906 -11.805 1 98.88 111 LEU A CA 1
ATOM 843 C C . LEU A 1 111 ? -10.07 -3.873 -10.812 1 98.88 111 LEU A C 1
ATOM 845 O O . LEU A 1 111 ? -11.219 -4.125 -11.18 1 98.88 111 LEU A O 1
ATOM 849 N N . LEU A 1 112 ? -9.781 -3.58 -9.562 1 98.94 112 LEU A N 1
ATOM 850 C CA . LEU A 1 112 ? -10.789 -3.561 -8.508 1 98.94 112 LEU A CA 1
ATOM 851 C C . LEU A 1 112 ? -11.883 -2.539 -8.812 1 98.94 112 LEU A C 1
ATOM 853 O O . LEU A 1 112 ? -13.062 -2.797 -8.586 1 98.94 112 LEU A O 1
ATOM 857 N N . ARG A 1 113 ? -11.477 -1.363 -9.281 1 98.75 113 ARG A N 1
ATOM 858 C CA . ARG A 1 113 ? -12.453 -0.337 -9.633 1 98.75 113 ARG A CA 1
ATOM 859 C C . ARG A 1 113 ? -13.391 -0.824 -10.734 1 98.75 113 ARG A C 1
ATOM 861 O O . ARG A 1 113 ? -14.594 -0.591 -10.672 1 98.75 113 ARG A O 1
ATOM 868 N N . SER A 1 114 ? -12.828 -1.464 -11.758 1 98.81 114 SER A N 1
ATOM 869 C CA . SER A 1 114 ? -13.648 -2.029 -12.828 1 98.81 114 SER A CA 1
ATOM 870 C C . SER A 1 114 ? -14.578 -3.117 -12.297 1 98.81 114 SER A C 1
ATOM 872 O O . SER A 1 114 ? -15.719 -3.246 -12.75 1 98.81 114 SER A O 1
ATOM 874 N N . MET A 1 115 ? -14.102 -3.969 -11.398 1 98.88 115 MET A N 1
ATOM 875 C CA . MET A 1 115 ? -14.922 -5.012 -10.789 1 98.88 115 MET A CA 1
ATOM 876 C C . MET A 1 115 ? -16.141 -4.41 -10.094 1 98.88 115 MET A C 1
ATOM 878 O O . MET A 1 115 ? -17.266 -4.887 -10.273 1 98.88 115 MET A O 1
ATOM 882 N N . VAL A 1 116 ? -15.891 -3.369 -9.281 1 98.75 116 VAL A N 1
ATOM 883 C CA . VAL A 1 116 ? -16.984 -2.705 -8.578 1 98.75 116 VAL A CA 1
ATOM 884 C C . VAL A 1 116 ? -17.984 -2.146 -9.594 1 98.75 116 VAL A C 1
ATOM 886 O O . VAL A 1 116 ? -19.188 -2.354 -9.461 1 98.75 116 VAL A O 1
ATOM 889 N N . LYS A 1 117 ? -17.469 -1.465 -10.602 1 98.5 117 LYS A N 1
ATOM 890 C CA . LYS A 1 117 ? -18.297 -0.827 -11.617 1 98.5 117 LYS A CA 1
ATOM 891 C C . LYS A 1 117 ? -19.203 -1.846 -12.312 1 98.5 117 LYS A C 1
ATOM 893 O O . LYS A 1 117 ? -20.344 -1.533 -12.672 1 98.5 117 LYS A O 1
ATOM 898 N N . HIS A 1 118 ? -18.734 -3.074 -12.477 1 98.69 118 HIS A N 1
ATOM 899 C CA . HIS A 1 118 ? -19.453 -4.059 -13.281 1 98.69 118 HIS A CA 1
ATOM 900 C C . HIS A 1 118 ? -20 -5.188 -12.414 1 98.69 118 HIS A C 1
ATOM 902 O O . HIS A 1 118 ? -20.438 -6.219 -12.93 1 98.69 118 HIS A O 1
ATOM 908 N N . ASN A 1 119 ? -19.953 -5.023 -11.086 1 98.06 119 ASN A N 1
ATOM 909 C CA . ASN A 1 119 ? -20.516 -5.953 -10.109 1 98.06 119 ASN A CA 1
ATOM 910 C C . ASN A 1 119 ? -19.875 -7.332 -10.219 1 98.06 119 ASN A C 1
ATOM 912 O O . ASN A 1 119 ? -20.578 -8.344 -10.273 1 98.06 119 ASN A O 1
ATOM 916 N N . VAL A 1 120 ? -18.594 -7.41 -10.453 1 98.81 120 VAL A N 1
ATOM 917 C CA . VAL A 1 120 ? -17.797 -8.625 -10.336 1 98.81 120 VAL A CA 1
ATOM 918 C C . VAL A 1 120 ? -17.297 -8.781 -8.906 1 98.81 120 VAL A C 1
ATOM 920 O O . VAL A 1 120 ? -16.438 -8.016 -8.453 1 98.81 120 VAL A O 1
ATOM 923 N N . THR A 1 121 ? -17.688 -9.805 -8.195 1 98.75 121 THR A N 1
ATOM 924 C CA . THR A 1 121 ? -17.734 -9.672 -6.742 1 98.75 121 THR A CA 1
ATOM 925 C C . THR A 1 121 ? -16.766 -10.648 -6.082 1 98.75 121 THR A C 1
ATOM 927 O O . THR A 1 121 ? -16.484 -10.547 -4.887 1 98.75 121 THR A O 1
ATOM 930 N N . ASN A 1 122 ? -16.188 -11.648 -6.836 1 98.88 122 ASN A N 1
ATOM 931 C CA . ASN A 1 122 ? -15.219 -12.594 -6.277 1 98.88 122 ASN A CA 1
ATOM 932 C C . ASN A 1 122 ? -13.82 -12.383 -6.863 1 98.88 122 ASN A C 1
ATOM 934 O O . ASN A 1 122 ? -13.672 -12.219 -8.078 1 98.88 122 ASN A O 1
ATOM 938 N N . ILE A 1 123 ? -12.836 -12.375 -5.98 1 98.94 123 ILE A N 1
ATOM 939 C CA . ILE A 1 123 ? -11.469 -12.273 -6.477 1 98.94 123 ILE A CA 1
ATOM 940 C C . ILE A 1 123 ? -10.586 -13.297 -5.762 1 98.94 123 ILE A C 1
ATOM 942 O O . ILE A 1 123 ? -10.672 -13.461 -4.543 1 98.94 123 ILE A O 1
ATOM 946 N N . VAL A 1 124 ? -9.836 -14.078 -6.48 1 99 124 VAL A N 1
ATOM 947 C CA . VAL A 1 124 ? -8.703 -14.859 -5.996 1 99 124 VAL A CA 1
ATOM 948 C C . VAL A 1 124 ? -7.395 -14.172 -6.379 1 99 124 VAL A C 1
ATOM 950 O O . VAL A 1 124 ? -7.094 -14.016 -7.566 1 99 124 VAL A O 1
ATOM 953 N N . PHE A 1 125 ? -6.676 -13.773 -5.375 1 98.94 125 PHE A N 1
ATOM 954 C CA . PHE A 1 125 ? -5.465 -12.992 -5.598 1 98.94 125 PHE A CA 1
ATOM 955 C C . PHE A 1 125 ? -4.223 -13.859 -5.445 1 98.94 125 PHE A C 1
ATOM 957 O O . PHE A 1 125 ? -4.082 -14.578 -4.449 1 98.94 125 PHE A O 1
ATOM 964 N N . SER A 1 126 ? -3.381 -13.758 -6.5 1 98.81 126 SER A N 1
ATOM 965 C CA . SER A 1 126 ? -2.053 -14.359 -6.441 1 98.81 126 SER A CA 1
ATOM 966 C C . SER A 1 126 ? -1.122 -13.562 -5.535 1 98.81 126 SER A C 1
ATOM 968 O O . SER A 1 126 ? -0.339 -12.734 -6.012 1 98.81 126 SER A O 1
ATOM 970 N N . SER A 1 127 ? -1.202 -13.789 -4.289 1 98.69 127 SER A N 1
ATOM 971 C CA . SER A 1 127 ? -0.278 -13.172 -3.34 1 98.69 127 SER A CA 1
ATOM 972 C C . SER A 1 127 ? 1.038 -13.945 -3.273 1 98.69 127 SER A C 1
ATOM 974 O O . SER A 1 127 ? 1.522 -14.445 -4.289 1 98.69 127 SER A O 1
ATOM 976 N N . SER A 1 128 ? 1.711 -13.891 -2.18 1 98.31 128 SER A N 1
ATOM 977 C CA . SER A 1 128 ? 3.045 -14.477 -2.09 1 98.31 128 SER A CA 1
ATOM 978 C C . SER A 1 128 ? 3.447 -14.711 -0.639 1 98.31 128 SER A C 1
ATOM 980 O O . SER A 1 128 ? 3.057 -13.953 0.252 1 98.31 128 SER A O 1
ATOM 982 N N . ALA A 1 129 ? 4.25 -15.734 -0.438 1 97.81 129 ALA A N 1
ATOM 983 C CA . ALA A 1 129 ? 4.816 -15.984 0.885 1 97.81 129 ALA A CA 1
ATOM 984 C C . ALA A 1 129 ? 5.73 -14.844 1.322 1 97.81 129 ALA A C 1
ATOM 986 O O . ALA A 1 129 ? 6.047 -14.719 2.508 1 97.81 129 ALA A O 1
ATOM 987 N N . THR A 1 130 ? 6.102 -13.969 0.396 1 97.12 130 THR A N 1
ATOM 988 C CA . THR A 1 130 ? 6.996 -12.859 0.703 1 97.12 130 THR A CA 1
ATOM 989 C C . THR A 1 130 ? 6.332 -11.875 1.663 1 97.12 130 THR A C 1
ATOM 991 O O . THR A 1 130 ? 7.008 -11.062 2.293 1 97.12 130 THR A O 1
ATOM 994 N N . VAL A 1 131 ? 5.008 -11.938 1.82 1 98.31 131 VAL A N 1
ATOM 995 C CA . VAL A 1 131 ? 4.32 -10.992 2.693 1 98.31 131 VAL A CA 1
ATOM 996 C C . VAL A 1 131 ? 4.699 -11.258 4.148 1 98.31 131 VAL A C 1
ATOM 998 O O . VAL A 1 131 ? 4.559 -10.383 5.004 1 98.31 131 VAL A O 1
ATOM 1001 N N . TYR A 1 132 ? 5.238 -12.484 4.418 1 98.06 132 TYR A N 1
ATOM 1002 C CA . TYR A 1 132 ? 5.594 -12.852 5.785 1 98.06 132 TYR A CA 1
ATOM 1003 C C . TYR A 1 132 ? 6.949 -12.266 6.168 1 98.06 132 TYR A C 1
ATOM 1005 O O . TYR A 1 132 ? 7.25 -12.102 7.352 1 98.06 132 TYR A O 1
ATOM 1013 N N . GLY A 1 133 ? 7.801 -11.977 5.164 1 97.06 133 GLY A N 1
ATOM 1014 C CA . GLY A 1 133 ? 9.172 -11.586 5.457 1 97.06 133 GLY A CA 1
ATOM 1015 C C . GLY A 1 133 ? 9.961 -12.672 6.164 1 97.06 133 GLY A C 1
ATOM 1016 O O . GLY A 1 133 ? 9.875 -13.844 5.801 1 97.06 133 GLY A O 1
ATOM 1017 N N . ASP A 1 134 ? 10.828 -12.227 7.105 1 96.88 134 ASP A N 1
ATOM 1018 C CA . ASP A 1 134 ? 11.617 -13.172 7.887 1 96.88 134 ASP A CA 1
ATOM 1019 C C . ASP A 1 134 ? 10.805 -13.727 9.055 1 96.88 134 ASP A C 1
ATOM 1021 O O . ASP A 1 134 ? 10.859 -13.188 10.164 1 96.88 134 ASP A O 1
ATOM 1025 N N . ALA A 1 135 ? 10.172 -14.781 8.844 1 96.94 135 ALA A N 1
ATOM 1026 C CA . ALA A 1 135 ? 9.281 -15.367 9.836 1 96.94 135 ALA A CA 1
ATOM 1027 C C . ALA A 1 135 ? 10.062 -15.867 11.047 1 96.94 135 ALA A C 1
ATOM 1029 O O . ALA A 1 135 ? 9.492 -16.094 12.117 1 96.94 135 ALA A O 1
ATOM 1030 N N . THR A 1 136 ? 11.383 -16.094 10.914 1 95.5 136 THR A N 1
ATOM 1031 C CA . THR A 1 136 ? 12.195 -16.594 12.008 1 95.5 136 THR A CA 1
ATOM 1032 C C . THR A 1 136 ? 12.312 -15.555 13.125 1 95.5 136 THR A C 1
ATOM 1034 O O . THR A 1 136 ? 12.734 -15.875 14.234 1 95.5 136 THR A O 1
ATOM 1037 N N . ARG A 1 137 ? 11.922 -14.352 12.898 1 92.94 137 ARG A N 1
ATOM 1038 C CA . ARG A 1 137 ? 11.945 -13.297 13.914 1 92.94 137 ARG A CA 1
ATOM 1039 C C . ARG A 1 137 ? 10.922 -13.57 15.008 1 92.94 137 ARG A C 1
ATOM 1041 O O . ARG A 1 137 ? 10.984 -12.977 16.094 1 92.94 137 ARG A O 1
ATOM 1048 N N . PHE A 1 138 ? 10 -14.445 14.719 1 95 138 PHE A N 1
ATOM 1049 C CA . PHE A 1 138 ? 8.969 -14.828 15.672 1 95 138 PHE A CA 1
ATOM 1050 C C . PHE A 1 138 ? 9.148 -16.266 16.125 1 95 138 PHE A C 1
ATOM 1052 O O . PHE A 1 138 ? 9.492 -17.141 15.32 1 95 138 PHE A O 1
ATOM 1059 N N . PRO A 1 139 ? 8.898 -16.5 17.391 1 95.69 139 PRO A N 1
ATOM 1060 C CA . PRO A 1 139 ? 9.016 -17.875 17.875 1 95.69 139 PRO A CA 1
ATOM 1061 C C . PRO A 1 139 ? 7.926 -18.797 17.328 1 95.69 139 PRO A C 1
ATOM 1063 O O . PRO A 1 139 ? 6.777 -18.375 17.172 1 95.69 139 PRO A O 1
ATOM 1066 N N . ASN A 1 140 ? 8.297 -19.938 16.938 1 96.38 140 ASN A N 1
ATOM 1067 C CA . ASN A 1 140 ? 7.379 -21.016 16.594 1 96.38 140 ASN A CA 1
ATOM 1068 C C . ASN A 1 140 ? 6.59 -20.703 15.328 1 96.38 140 ASN A C 1
ATOM 1070 O O . ASN A 1 140 ? 5.398 -21 15.242 1 96.38 140 ASN A O 1
ATOM 1074 N N . MET A 1 141 ? 7.258 -20.062 14.32 1 97.81 141 MET A N 1
ATOM 1075 C CA . MET A 1 141 ? 6.543 -19.672 13.109 1 97.81 141 MET A CA 1
ATOM 1076 C C . MET A 1 141 ? 7.078 -20.422 11.891 1 97.81 141 MET A C 1
ATOM 1078 O O . MET A 1 141 ? 6.809 -20.031 10.75 1 97.81 141 MET A O 1
ATOM 1082 N N . ILE A 1 142 ? 7.898 -21.516 12.07 1 97.81 142 ILE A N 1
ATOM 1083 C CA . ILE A 1 142 ? 8.383 -22.375 10.992 1 97.81 142 ILE A CA 1
ATOM 1084 C C . ILE A 1 142 ? 7.93 -23.812 11.227 1 97.81 142 ILE A C 1
ATOM 1086 O O . ILE A 1 142 ? 8.344 -24.453 12.203 1 97.81 142 ILE A O 1
ATOM 1090 N N . PRO A 1 143 ? 7.129 -24.406 10.453 1 98.44 143 PRO A N 1
ATOM 1091 C CA . PRO A 1 143 ? 6.566 -23.875 9.211 1 98.44 143 PRO A CA 1
ATOM 1092 C C . PRO A 1 143 ? 5.637 -22.688 9.445 1 98.44 143 PRO A C 1
ATOM 1094 O O . PRO A 1 143 ? 5.02 -22.578 10.508 1 98.44 143 PRO A O 1
ATOM 1097 N N . ILE A 1 144 ? 5.496 -21.781 8.445 1 98.81 144 ILE A N 1
ATOM 1098 C CA . ILE A 1 144 ? 4.844 -20.484 8.594 1 98.81 144 ILE A CA 1
ATOM 1099 C C . ILE A 1 144 ? 3.33 -20.656 8.516 1 98.81 144 ILE A C 1
ATOM 1101 O O . ILE A 1 144 ? 2.797 -21.047 7.473 1 98.81 144 ILE A O 1
ATOM 1105 N N . PRO A 1 145 ? 2.582 -20.406 9.547 1 98.69 145 PRO A N 1
ATOM 1106 C CA . PRO A 1 145 ? 1.119 -20.391 9.5 1 98.69 145 PRO A CA 1
ATOM 1107 C C . PRO A 1 145 ? 0.562 -19.047 9.031 1 98.69 145 PRO A C 1
ATOM 1109 O O . PRO A 1 145 ? 1.291 -18.047 8.984 1 98.69 145 PRO A O 1
ATOM 1112 N N . GLU A 1 146 ? -0.761 -19 8.727 1 98.5 146 GLU A N 1
ATOM 1113 C CA . GLU A 1 146 ? -1.359 -17.781 8.18 1 98.5 146 GLU A CA 1
ATOM 1114 C C . GLU A 1 146 ? -1.45 -16.688 9.234 1 98.5 146 GLU A C 1
ATOM 1116 O O . GLU A 1 146 ? -1.627 -15.516 8.906 1 98.5 146 GLU A O 1
ATOM 1121 N N . ASP A 1 147 ? -1.34 -17.031 10.477 1 96.81 147 ASP A N 1
ATOM 1122 C CA . ASP A 1 147 ? -1.443 -16.016 11.523 1 96.81 147 ASP A CA 1
ATOM 1123 C C . ASP A 1 147 ? -0.074 -15.43 11.859 1 96.81 147 ASP A C 1
ATOM 1125 O O . ASP A 1 147 ? 0.042 -14.57 12.742 1 96.81 147 ASP A O 1
ATOM 1129 N N . CYS A 1 148 ? 1.001 -15.969 11.18 1 97.75 148 CYS A N 1
ATOM 1130 C CA . CYS A 1 148 ? 2.293 -15.297 11.305 1 97.75 148 CYS A CA 1
ATOM 1131 C C . CYS A 1 148 ? 2.178 -13.82 10.977 1 97.75 148 CYS A C 1
ATOM 1133 O O . CYS A 1 148 ? 1.569 -13.445 9.969 1 97.75 148 CYS A O 1
ATOM 1135 N N . PRO A 1 149 ? 2.703 -12.922 11.891 1 95.19 149 PRO A N 1
ATOM 1136 C CA . PRO A 1 149 ? 2.662 -11.492 11.57 1 95.19 149 PRO A CA 1
ATOM 1137 C C . PRO A 1 149 ? 3.346 -11.172 10.242 1 95.19 149 PRO A C 1
ATOM 1139 O O . PRO A 1 149 ? 4.387 -11.75 9.922 1 95.19 149 PRO A O 1
ATOM 1142 N N . LEU A 1 150 ? 2.758 -10.336 9.508 1 96.62 150 LEU A N 1
ATOM 1143 C CA . LEU A 1 150 ? 3.268 -9.961 8.195 1 96.62 150 LEU A CA 1
ATOM 1144 C C . LEU A 1 150 ? 4.348 -8.891 8.32 1 96.62 150 LEU A C 1
ATOM 1146 O O . LEU A 1 150 ? 4.363 -8.133 9.289 1 96.62 150 LEU A O 1
ATOM 1150 N N . GLY A 1 151 ? 5.258 -8.852 7.41 1 95.5 151 GLY A N 1
ATOM 1151 C CA . GLY A 1 151 ? 6.359 -7.906 7.371 1 95.5 151 GLY A CA 1
ATOM 1152 C C . GLY A 1 151 ? 7.34 -8.18 6.242 1 95.5 151 GLY A C 1
ATOM 1153 O O . GLY A 1 151 ? 8.43 -8.711 6.473 1 95.5 151 GLY A O 1
ATOM 1154 N N . PRO A 1 152 ? 6.945 -7.832 5.016 1 97.25 152 PRO A N 1
ATOM 1155 C CA . PRO A 1 152 ? 7.828 -8.102 3.877 1 97.25 152 PRO A CA 1
ATOM 1156 C C . PRO A 1 152 ? 9.18 -7.402 4 1 97.25 152 PRO A C 1
ATOM 1158 O O . PRO A 1 152 ? 9.297 -6.391 4.695 1 97.25 152 PRO A O 1
ATOM 1161 N N . THR A 1 153 ? 10.188 -7.949 3.305 1 96.06 153 THR A N 1
ATOM 1162 C CA . THR A 1 153 ? 11.547 -7.422 3.438 1 96.06 153 THR A CA 1
ATOM 1163 C C . THR A 1 153 ? 12.039 -6.855 2.109 1 96.06 153 THR A C 1
ATOM 1165 O O . THR A 1 153 ? 13.211 -6.516 1.971 1 96.06 153 THR A O 1
ATOM 1168 N N . ASN A 1 154 ? 11.242 -6.824 1.107 1 96.31 154 ASN A N 1
ATOM 1169 C CA . ASN A 1 154 ? 11.602 -6.297 -0.204 1 96.31 154 ASN A CA 1
ATOM 1170 C C . ASN A 1 154 ? 10.406 -5.633 -0.887 1 96.31 154 ASN A C 1
ATOM 1172 O O . ASN A 1 154 ? 9.258 -5.879 -0.518 1 96.31 154 ASN A O 1
ATOM 1176 N N . PRO A 1 155 ? 10.656 -4.781 -1.924 1 98.06 155 PRO A N 1
ATOM 1177 C CA . PRO A 1 155 ? 9.57 -4.031 -2.559 1 98.06 155 PRO A CA 1
ATOM 1178 C C . PRO A 1 155 ? 8.523 -4.934 -3.205 1 98.06 155 PRO A C 1
ATOM 1180 O O . PRO A 1 155 ? 7.332 -4.617 -3.188 1 98.06 155 PRO A O 1
ATOM 1183 N N . TYR A 1 156 ? 8.906 -6.074 -3.82 1 97.38 156 TYR A N 1
ATOM 1184 C CA . TYR A 1 156 ? 7.934 -7.012 -4.367 1 97.38 156 TYR A CA 1
ATOM 1185 C C . TYR A 1 156 ? 6.949 -7.461 -3.297 1 97.38 156 TYR A C 1
ATOM 1187 O O . TYR A 1 156 ? 5.734 -7.344 -3.473 1 97.38 156 TYR A O 1
ATOM 1195 N N . GLY A 1 157 ? 7.488 -7.953 -2.18 1 98.31 157 GLY A N 1
ATOM 1196 C CA . GLY A 1 157 ? 6.648 -8.352 -1.06 1 98.31 157 GLY A CA 1
ATOM 1197 C C . GLY A 1 157 ? 5.77 -7.23 -0.542 1 98.31 157 GLY A C 1
ATOM 1198 O O . GLY A 1 157 ? 4.605 -7.453 -0.209 1 98.31 157 GLY A O 1
ATOM 1199 N N . ASN A 1 158 ? 6.328 -6.047 -0.461 1 98.62 158 ASN A N 1
ATOM 1200 C CA . ASN A 1 158 ? 5.57 -4.879 -0.014 1 98.62 158 ASN A CA 1
ATOM 1201 C C . ASN A 1 158 ? 4.375 -4.605 -0.923 1 98.62 158 ASN A C 1
ATOM 1203 O O . ASN A 1 158 ? 3.307 -4.219 -0.448 1 98.62 158 ASN A O 1
ATOM 1207 N N . THR A 1 159 ? 4.57 -4.746 -2.264 1 98.81 159 THR A N 1
ATOM 1208 C CA . THR A 1 159 ? 3.471 -4.504 -3.189 1 98.81 159 THR A CA 1
ATOM 1209 C C . THR A 1 159 ? 2.385 -5.566 -3.027 1 98.81 159 THR A C 1
ATOM 1211 O O . THR A 1 159 ? 1.193 -5.258 -3.109 1 98.81 159 THR A O 1
ATOM 1214 N N . LYS A 1 160 ? 2.746 -6.832 -2.812 1 98.88 160 LYS A N 1
ATOM 1215 C CA . LYS A 1 160 ? 1.755 -7.879 -2.574 1 98.88 160 LYS A CA 1
ATOM 1216 C C . LYS A 1 160 ? 0.969 -7.609 -1.294 1 98.88 160 LYS A C 1
ATOM 1218 O O . LYS A 1 160 ? -0.25 -7.793 -1.257 1 98.88 160 LYS A O 1
ATOM 1223 N N . PHE A 1 161 ? 1.689 -7.203 -0.289 1 98.75 161 PHE A N 1
ATOM 1224 C CA . PHE A 1 161 ? 1.044 -6.859 0.973 1 98.75 161 PHE A CA 1
ATOM 1225 C C . PHE A 1 161 ? 0.06 -5.711 0.783 1 98.75 161 PHE A C 1
ATOM 1227 O O . PHE A 1 161 ? -1.06 -5.754 1.299 1 98.75 161 PHE A O 1
ATOM 1234 N N . ALA A 1 162 ? 0.445 -4.672 0.109 1 98.81 162 ALA A N 1
ATOM 1235 C CA . ALA A 1 162 ? -0.43 -3.535 -0.164 1 98.81 162 ALA A CA 1
ATOM 1236 C C . ALA A 1 162 ? -1.682 -3.975 -0.917 1 98.81 162 ALA A C 1
ATOM 1238 O O . ALA A 1 162 ? -2.783 -3.496 -0.637 1 98.81 162 ALA A O 1
ATOM 1239 N N . VAL A 1 163 ? -1.543 -4.855 -1.848 1 98.88 163 VAL A N 1
ATOM 1240 C CA . VAL A 1 163 ? -2.666 -5.324 -2.654 1 98.88 163 VAL A CA 1
ATOM 1241 C C . VAL A 1 163 ? -3.607 -6.16 -1.792 1 98.88 163 VAL A C 1
ATOM 1243 O O . VAL A 1 163 ? -4.832 -6.035 -1.895 1 98.88 163 VAL A O 1
ATOM 1246 N N . GLU A 1 164 ? -3.035 -7.098 -0.922 1 98.88 164 GLU A N 1
ATOM 1247 C CA . GLU A 1 164 ? -3.889 -7.816 0.017 1 98.88 164 GLU A CA 1
ATOM 1248 C C . GLU A 1 164 ? -4.773 -6.859 0.809 1 98.88 164 GLU A C 1
ATOM 1250 O O . GLU A 1 164 ? -5.969 -7.105 0.977 1 98.88 164 GLU A O 1
ATOM 1255 N N . THR A 1 165 ? -4.16 -5.836 1.243 1 98.81 165 THR A N 1
ATOM 1256 C CA . THR A 1 165 ? -4.844 -4.863 2.088 1 98.81 165 THR A CA 1
ATOM 1257 C C . THR A 1 165 ? -5.93 -4.133 1.304 1 98.81 165 THR A C 1
ATOM 1259 O O . THR A 1 165 ? -7.043 -3.953 1.798 1 98.81 165 THR A O 1
ATOM 1262 N N . ALA A 1 166 ? -5.652 -3.717 0.11 1 98.94 166 ALA A N 1
ATOM 1263 C CA . ALA A 1 166 ? -6.617 -3.016 -0.729 1 98.94 166 ALA A CA 1
ATOM 1264 C C . ALA A 1 166 ? -7.828 -3.896 -1.03 1 98.94 166 ALA A C 1
ATOM 1266 O O . ALA A 1 166 ? -8.969 -3.432 -0.984 1 98.94 166 ALA A O 1
ATOM 1267 N N . ILE A 1 167 ? -7.559 -5.148 -1.334 1 98.94 167 ILE A N 1
ATOM 1268 C CA . ILE A 1 167 ? -8.633 -6.094 -1.61 1 98.94 167 ILE A CA 1
ATOM 1269 C C . ILE A 1 167 ? -9.5 -6.266 -0.367 1 98.94 167 ILE A C 1
ATOM 1271 O O . ILE A 1 167 ? -10.734 -6.234 -0.451 1 98.94 167 ILE A O 1
ATOM 1275 N N . THR A 1 168 ? -8.852 -6.441 0.754 1 98.88 168 THR A N 1
ATOM 1276 C CA . THR A 1 168 ? -9.562 -6.609 2.014 1 98.88 168 THR A CA 1
ATOM 1277 C C . THR A 1 168 ? -10.43 -5.387 2.312 1 98.88 168 THR A C 1
ATOM 1279 O O . THR A 1 168 ? -11.602 -5.523 2.678 1 98.88 168 THR A O 1
ATOM 1282 N N . ASP A 1 169 ? -9.867 -4.223 2.158 1 98.75 169 ASP A N 1
ATOM 1283 C CA . ASP A 1 169 ? -10.594 -2.982 2.393 1 98.75 169 ASP A CA 1
ATOM 1284 C C . ASP A 1 169 ? -11.805 -2.875 1.469 1 98.75 169 ASP A C 1
ATOM 1286 O O . ASP A 1 169 ? -12.891 -2.467 1.897 1 98.75 169 ASP A O 1
ATOM 1290 N N . LEU A 1 170 ? -11.625 -3.189 0.217 1 98.88 170 LEU A N 1
ATOM 1291 C CA . LEU A 1 170 ? -12.711 -3.119 -0.755 1 98.88 170 LEU A CA 1
ATOM 1292 C C . LEU A 1 170 ? -13.859 -4.047 -0.36 1 98.88 170 LEU A C 1
ATOM 1294 O O . LEU A 1 170 ? -15.016 -3.631 -0.328 1 98.88 170 LEU A O 1
ATOM 1298 N N . ILE A 1 171 ? -13.523 -5.312 -0.101 1 98.88 171 ILE A N 1
ATOM 1299 C CA . ILE A 1 171 ? -14.547 -6.316 0.189 1 98.88 171 ILE A CA 1
ATOM 1300 C C . ILE A 1 171 ? -15.297 -5.938 1.463 1 98.88 171 ILE A C 1
ATOM 1302 O O . ILE A 1 171 ? -16.531 -5.988 1.504 1 98.88 171 ILE A O 1
ATOM 1306 N N . ASN A 1 172 ? -14.57 -5.543 2.465 1 98.25 172 ASN A N 1
ATOM 1307 C CA . ASN A 1 172 ? -15.211 -5.105 3.703 1 98.25 172 ASN A CA 1
ATOM 1308 C C . ASN A 1 172 ? -16.125 -3.912 3.467 1 98.25 172 ASN A C 1
ATOM 1310 O O . ASN A 1 172 ? -17.234 -3.861 4.004 1 98.25 172 ASN A O 1
ATOM 1314 N N . ALA A 1 173 ? -15.664 -2.943 2.721 1 98.19 173 ALA A N 1
ATOM 1315 C CA . ALA A 1 173 ? -16.469 -1.76 2.428 1 98.19 173 ALA A CA 1
ATOM 1316 C C . ALA A 1 173 ? -17.766 -2.137 1.7 1 98.19 173 ALA A C 1
ATOM 1318 O O . ALA A 1 173 ? -18.844 -1.665 2.055 1 98.19 173 ALA A O 1
ATOM 1319 N N . GLN A 1 174 ? -17.641 -2.959 0.645 1 98.69 174 GLN A N 1
ATOM 1320 C CA . GLN A 1 174 ? -18.812 -3.377 -0.121 1 98.69 174 GLN A CA 1
ATOM 1321 C C . GLN A 1 174 ? -19.812 -4.113 0.764 1 98.69 174 GLN A C 1
ATOM 1323 O O . GLN A 1 174 ? -21.016 -3.865 0.683 1 98.69 174 GLN A O 1
ATOM 1328 N N . ARG A 1 175 ? -19.328 -5.027 1.595 1 98.56 175 ARG A N 1
ATOM 1329 C CA . ARG A 1 175 ? -20.203 -5.793 2.482 1 98.56 175 ARG A CA 1
ATOM 1330 C C . ARG A 1 175 ? -20.875 -4.887 3.51 1 98.56 175 ARG A C 1
ATOM 1332 O O . ARG A 1 175 ? -22.078 -4.957 3.707 1 98.56 175 ARG A O 1
ATOM 1339 N N . ASN A 1 176 ? -20.078 -4.02 4.148 1 97 176 ASN A N 1
ATOM 1340 C CA . ASN A 1 176 ? -20.625 -3.123 5.168 1 97 176 ASN A CA 1
ATOM 1341 C C . ASN A 1 176 ? -21.625 -2.146 4.574 1 97 176 ASN A C 1
ATOM 1343 O O . ASN A 1 176 ? -22.672 -1.869 5.188 1 97 176 ASN A O 1
ATOM 1347 N N . ASN A 1 177 ? -21.312 -1.6 3.412 1 97.31 177 ASN A N 1
ATOM 1348 C CA . ASN A 1 177 ? -22.234 -0.707 2.734 1 97.31 177 ASN A CA 1
ATOM 1349 C C . ASN A 1 177 ? -23.562 -1.406 2.432 1 97.31 177 ASN A C 1
ATOM 1351 O O . ASN A 1 177 ? -24.641 -0.816 2.592 1 97.31 177 ASN A O 1
ATOM 1355 N N . ALA A 1 178 ? -23.516 -2.623 1.975 1 98.12 178 ALA A N 1
ATOM 1356 C CA . ALA A 1 178 ? -24.719 -3.398 1.669 1 98.12 178 ALA A CA 1
ATOM 1357 C C . ALA A 1 178 ? -25.516 -3.686 2.934 1 98.12 178 ALA A C 1
ATOM 1359 O O . ALA A 1 178 ? -26.75 -3.574 2.934 1 98.12 178 ALA A O 1
ATOM 1360 N N . ILE A 1 179 ? -24.859 -4.047 3.996 1 97.12 179 ILE A N 1
ATOM 1361 C CA . ILE A 1 179 ? -25.516 -4.324 5.266 1 97.12 179 ILE A CA 1
ATOM 1362 C C . ILE A 1 179 ? -26.219 -3.064 5.773 1 97.12 179 ILE A C 1
ATOM 1364 O O . ILE A 1 179 ? -27.375 -3.117 6.199 1 97.12 179 ILE A O 1
ATOM 1368 N N . ASN A 1 180 ? -25.516 -1.957 5.738 1 94.19 180 ASN A N 1
ATOM 1369 C CA . ASN A 1 180 ? -26.078 -0.682 6.176 1 94.19 180 ASN A CA 1
ATOM 1370 C C . ASN A 1 180 ? -27.297 -0.286 5.34 1 94.19 180 ASN A C 1
ATOM 1372 O O . ASN A 1 180 ? -28.203 0.392 5.836 1 94.19 180 ASN A O 1
ATOM 1376 N N . ALA A 1 181 ? -27.344 -0.735 4.113 1 96.75 181 ALA A N 1
ATOM 1377 C CA . ALA A 1 181 ? -28.469 -0.462 3.217 1 96.75 181 ALA A CA 1
ATOM 1378 C C . ALA A 1 181 ? -29.562 -1.502 3.385 1 96.75 181 ALA A C 1
ATOM 1380 O O . ALA A 1 181 ? -30.562 -1.486 2.652 1 96.75 181 ALA A O 1
ATOM 1381 N N . GLY A 1 182 ? -29.359 -2.418 4.266 1 97.19 182 GLY A N 1
ATOM 1382 C CA . GLY A 1 182 ? -30.359 -3.43 4.559 1 97.19 182 GLY A CA 1
ATOM 1383 C C . GLY A 1 182 ? -30.375 -4.57 3.561 1 97.19 182 GLY A C 1
ATOM 1384 O O . GLY A 1 182 ? -31.391 -5.242 3.385 1 97.19 182 GLY A O 1
ATOM 1385 N N . ASN A 1 183 ? -29.344 -4.742 2.857 1 97.62 183 ASN A N 1
ATOM 1386 C CA . ASN A 1 183 ? -29.266 -5.766 1.823 1 97.62 183 ASN A CA 1
ATOM 1387 C C . ASN A 1 183 ? -28.203 -6.82 2.16 1 97.62 183 ASN A C 1
ATOM 1389 O O . ASN A 1 183 ? -27.141 -6.863 1.537 1 97.62 183 ASN A O 1
ATOM 1393 N N . GLU A 1 184 ? -28.5 -7.746 2.9 1 97.12 184 GLU A N 1
ATOM 1394 C CA . GLU A 1 184 ? -27.594 -8.789 3.369 1 97.12 184 GLU A CA 1
ATOM 1395 C C . GLU A 1 184 ? -27.172 -9.711 2.225 1 97.12 184 GLU A C 1
ATOM 1397 O O . GLU A 1 184 ? -26.031 -10.188 2.193 1 97.12 184 GLU A O 1
ATOM 1402 N N . ALA A 1 185 ? -28.094 -9.945 1.377 1 97.25 185 ALA A N 1
ATOM 1403 C CA . ALA A 1 185 ? -27.797 -10.828 0.249 1 97.25 185 ALA A CA 1
ATOM 1404 C C . ALA A 1 185 ? -26.688 -10.258 -0.623 1 97.25 185 ALA A C 1
ATOM 1406 O O . ALA A 1 185 ? -25.812 -10.992 -1.08 1 97.25 185 ALA A O 1
ATOM 1407 N N . GLU A 1 186 ? -26.781 -8.977 -0.828 1 97.19 186 GLU A N 1
ATOM 1408 C CA . GLU A 1 186 ? -25.734 -8.297 -1.593 1 97.19 186 GLU A CA 1
ATOM 1409 C C . GLU A 1 186 ? -24.391 -8.359 -0.874 1 97.19 186 GLU A C 1
ATOM 1411 O O . GLU A 1 186 ? -23.359 -8.539 -1.509 1 97.19 186 GLU A O 1
ATOM 1416 N N . ALA A 1 187 ? -24.359 -8.203 0.404 1 98 187 ALA A N 1
ATOM 1417 C CA . ALA A 1 187 ? -23.141 -8.258 1.207 1 98 187 ALA A CA 1
ATOM 1418 C C . ALA A 1 187 ? -22.422 -9.594 1.032 1 98 187 ALA A C 1
ATOM 1420 O O . ALA A 1 187 ? -21.203 -9.633 0.913 1 98 187 ALA A O 1
ATOM 1421 N N . LYS A 1 188 ? -23.141 -10.609 0.925 1 98.12 188 LYS A N 1
ATOM 1422 C CA . LYS A 1 188 ? -22.578 -11.961 0.879 1 98.12 188 LYS A CA 1
ATOM 1423 C C . LYS A 1 188 ? -21.922 -12.234 -0.468 1 98.12 188 LYS A C 1
ATOM 1425 O O . LYS A 1 188 ? -21.109 -13.148 -0.589 1 98.12 188 LYS A O 1
ATOM 1430 N N . LYS A 1 189 ? -22.188 -11.461 -1.45 1 98.25 189 LYS A N 1
ATOM 1431 C CA . LYS A 1 189 ? -21.656 -11.68 -2.789 1 98.25 189 LYS A CA 1
ATOM 1432 C C . LYS A 1 189 ? -20.172 -11.305 -2.857 1 98.25 189 LYS A C 1
ATOM 1434 O O . LYS A 1 189 ? -19.438 -11.82 -3.697 1 98.25 189 LYS A O 1
ATOM 1439 N N . TRP A 1 190 ? -19.719 -10.414 -2.004 1 98.81 190 TRP A N 1
ATOM 1440 C CA . TRP A 1 190 ? -18.375 -9.844 -2.111 1 98.81 190 TRP A CA 1
ATOM 1441 C C . TRP A 1 190 ? -17.375 -10.641 -1.283 1 98.81 190 TRP A C 1
ATOM 1443 O O . TRP A 1 190 ? -17.406 -10.609 -0.051 1 98.81 190 TRP A O 1
ATOM 1453 N N . ASN A 1 191 ? -16.453 -11.375 -1.999 1 98.94 191 ASN A N 1
ATOM 1454 C CA . ASN A 1 191 ? -15.484 -12.219 -1.314 1 98.94 191 ASN A CA 1
ATOM 1455 C C . ASN A 1 191 ? -14.109 -12.148 -1.979 1 98.94 191 ASN A C 1
ATOM 1457 O O . ASN A 1 191 ? -14.008 -11.805 -3.156 1 98.94 191 ASN A O 1
ATOM 1461 N N . GLY A 1 192 ? -13.07 -12.391 -1.21 1 98.94 192 GLY A N 1
ATOM 1462 C CA . GLY A 1 192 ? -11.703 -12.398 -1.709 1 98.94 192 GLY A CA 1
ATOM 1463 C C . GLY A 1 192 ? -10.844 -13.484 -1.082 1 98.94 192 GLY A C 1
ATOM 1464 O O . GLY A 1 192 ? -10.914 -13.703 0.129 1 98.94 192 GLY A O 1
ATOM 1465 N N . ALA A 1 193 ? -10.109 -14.195 -1.883 1 98.94 193 ALA A N 1
ATOM 1466 C CA . ALA A 1 193 ? -9.102 -15.156 -1.444 1 98.94 193 ALA A CA 1
ATOM 1467 C C . ALA A 1 193 ? -7.695 -14.602 -1.65 1 98.94 193 ALA A C 1
ATOM 1469 O O . ALA A 1 193 ? -7.359 -14.125 -2.738 1 98.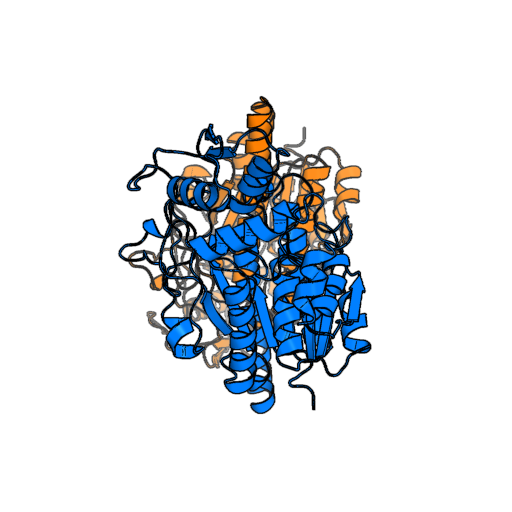94 193 ALA A O 1
ATOM 1470 N N . LEU A 1 194 ? -6.957 -14.562 -0.611 1 98.94 194 LEU A N 1
ATOM 1471 C CA . LEU A 1 194 ? -5.539 -14.227 -0.671 1 98.94 194 LEU A CA 1
ATOM 1472 C C . LEU A 1 194 ? -4.68 -15.484 -0.62 1 98.94 194 LEU A C 1
ATOM 1474 O O . LEU A 1 194 ? -4.477 -16.062 0.452 1 98.94 194 LEU A O 1
ATOM 1478 N N . LEU A 1 195 ? -4.156 -15.859 -1.769 1 98.94 195 LEU A N 1
ATOM 1479 C CA . LEU A 1 195 ? -3.365 -17.078 -1.815 1 98.94 195 LEU A CA 1
ATOM 1480 C C . LEU A 1 195 ? -1.883 -16.781 -1.637 1 98.94 195 LEU A C 1
ATOM 1482 O O . LEU A 1 195 ? -1.235 -16.266 -2.551 1 98.94 195 LEU A O 1
ATOM 1486 N N . ARG A 1 196 ? -1.438 -17.125 -0.485 1 98.88 196 ARG A N 1
ATOM 1487 C CA . ARG A 1 196 ? -0.022 -16.984 -0.171 1 98.88 196 ARG A CA 1
ATOM 1488 C C . ARG A 1 196 ? 0.739 -18.266 -0.444 1 98.88 196 ARG A C 1
ATOM 1490 O O . ARG A 1 196 ? 0.82 -19.141 0.422 1 98.88 196 ARG A O 1
ATOM 1497 N N . TYR A 1 197 ? 1.182 -18.359 -1.658 1 97.44 197 TYR A N 1
ATOM 1498 C CA . TYR A 1 197 ? 1.801 -19.625 -1.994 1 97.44 197 TYR A CA 1
ATOM 1499 C C . TYR A 1 197 ? 3.32 -19.516 -1.993 1 97.44 197 TYR A C 1
ATOM 1501 O O . TYR A 1 197 ? 3.867 -18.406 -1.955 1 97.44 197 TYR A O 1
ATOM 1509 N N . PHE A 1 198 ? 3.918 -20.766 -1.889 1 97.31 198 PHE A N 1
ATOM 1510 C CA . PHE A 1 198 ? 5.344 -20.922 -1.626 1 97.31 198 PHE A CA 1
ATOM 1511 C C . PHE A 1 198 ? 6.055 -21.5 -2.838 1 97.31 198 PHE A C 1
ATOM 1513 O O . PHE A 1 198 ? 5.836 -22.672 -3.193 1 97.31 198 PHE A O 1
ATOM 1520 N N . ASN A 1 199 ? 6.754 -20.875 -3.586 1 96.44 199 ASN A N 1
ATOM 1521 C CA . ASN A 1 199 ? 7.68 -21.109 -4.688 1 96.44 199 ASN A CA 1
ATOM 1522 C C . ASN A 1 199 ? 7.117 -22.109 -5.691 1 96.44 199 ASN A C 1
ATOM 1524 O O . ASN A 1 199 ? 7.461 -23.281 -5.648 1 96.44 199 ASN A O 1
ATOM 1528 N N . PRO A 1 200 ? 6.438 -21.75 -6.66 1 97.12 200 PRO A N 1
ATOM 1529 C CA . PRO A 1 200 ? 5.938 -22.641 -7.715 1 97.12 200 PRO A CA 1
ATOM 1530 C C . PRO A 1 200 ? 7.062 -23.297 -8.508 1 97.12 200 PRO A C 1
ATOM 1532 O O . PRO A 1 200 ? 8.094 -22.656 -8.766 1 97.12 200 PRO A O 1
ATOM 1535 N N . ALA A 1 201 ? 6.879 -24.531 -8.914 1 97.38 201 ALA A N 1
ATOM 1536 C CA . ALA A 1 201 ? 7.875 -25.297 -9.664 1 97.38 201 ALA A CA 1
ATOM 1537 C C . ALA A 1 201 ? 7.211 -26.328 -10.578 1 97.38 201 ALA A C 1
ATOM 1539 O O . ALA A 1 201 ? 6.02 -26.609 -10.438 1 97.38 201 ALA A O 1
ATOM 1540 N N . GLY A 1 202 ? 8.008 -26.781 -11.531 1 98.19 202 GLY A N 1
ATOM 1541 C CA . GLY A 1 202 ? 7.543 -27.875 -12.367 1 98.19 202 GLY A CA 1
ATOM 1542 C C . GLY A 1 202 ? 6.965 -27.406 -13.695 1 98.19 202 GLY A C 1
ATOM 1543 O O . GLY A 1 202 ? 7.27 -26.312 -14.156 1 98.19 202 GLY A O 1
ATOM 1544 N N . ALA A 1 203 ? 6.297 -28.281 -14.359 1 98.56 203 ALA A N 1
ATOM 1545 C CA . ALA A 1 203 ? 5.629 -28.109 -15.648 1 98.56 203 ALA A CA 1
ATOM 1546 C C . ALA A 1 203 ? 4.539 -29.156 -15.852 1 98.56 203 ALA A C 1
ATOM 1548 O O . ALA A 1 203 ? 4.281 -29.969 -14.961 1 98.56 203 ALA A O 1
ATOM 1549 N N . HIS A 1 204 ? 3.848 -29.031 -16.938 1 98.62 204 HIS A N 1
ATOM 1550 C CA . HIS A 1 204 ? 2.848 -30.047 -17.234 1 98.62 204 HIS A CA 1
ATOM 1551 C C . HIS A 1 204 ? 3.504 -31.391 -17.578 1 98.62 204 HIS A C 1
ATOM 1553 O O . HIS A 1 204 ? 4.488 -31.422 -18.312 1 98.62 204 HIS A O 1
ATOM 1559 N N . PRO A 1 205 ? 2.971 -32.5 -17.047 1 97.88 205 PRO A N 1
ATOM 1560 C CA . PRO A 1 205 ? 3.617 -33.781 -17.234 1 97.88 205 PRO A CA 1
ATOM 1561 C C . PRO A 1 205 ? 3.639 -34.219 -18.688 1 97.88 205 PRO A C 1
ATOM 1563 O O . PRO A 1 205 ? 4.398 -35.125 -19.047 1 97.88 205 PRO A O 1
ATOM 1566 N N . SER A 1 206 ? 2.834 -33.625 -19.562 1 97.5 206 SER A N 1
ATOM 1567 C CA . SER A 1 206 ? 2.842 -33.938 -20.984 1 97.5 206 SER A CA 1
ATOM 1568 C C . SER A 1 206 ? 4.094 -33.406 -21.672 1 97.5 206 SER A C 1
ATOM 1570 O O . SER A 1 206 ? 4.406 -33.812 -22.797 1 97.5 206 SER A O 1
ATOM 1572 N N . GLY A 1 207 ? 4.75 -32.406 -21.016 1 97.69 207 GLY A N 1
ATOM 1573 C CA . GLY A 1 207 ? 5.902 -31.766 -21.625 1 97.69 207 GLY A CA 1
ATOM 1574 C C . GLY A 1 207 ? 5.527 -30.719 -22.641 1 97.69 207 GLY A C 1
ATOM 1575 O O . GLY A 1 207 ? 6.398 -30.141 -23.297 1 97.69 207 GLY A O 1
ATOM 1576 N N . ILE A 1 208 ? 4.258 -30.422 -22.734 1 97.06 208 ILE A N 1
ATOM 1577 C CA . ILE A 1 208 ? 3.746 -29.531 -23.781 1 97.06 208 ILE A CA 1
ATOM 1578 C C . ILE A 1 208 ? 3.709 -28.094 -23.266 1 97.06 208 ILE A C 1
ATOM 1580 O O . ILE A 1 208 ? 3.773 -27.141 -24.047 1 97.06 208 ILE A O 1
ATOM 1584 N N . MET A 1 209 ? 3.625 -27.984 -22.031 1 97.81 209 MET A N 1
ATOM 1585 C CA . MET A 1 209 ? 3.441 -26.688 -21.391 1 97.81 209 MET A CA 1
ATOM 1586 C C . MET A 1 209 ? 4.34 -26.547 -20.172 1 97.81 209 MET A C 1
ATOM 1588 O O . MET A 1 209 ? 4.52 -27.516 -19.422 1 97.81 209 MET A O 1
ATOM 1592 N N . GLY A 1 210 ? 4.957 -25.375 -19.969 1 97.81 210 GLY A N 1
ATOM 1593 C CA . GLY A 1 210 ? 5.836 -25.109 -18.844 1 97.81 210 GLY A CA 1
ATOM 1594 C C . GLY A 1 210 ? 6.188 -23.641 -18.703 1 97.81 210 GLY A C 1
ATOM 1595 O O . GLY A 1 210 ? 5.551 -22.781 -19.312 1 97.81 210 GLY A O 1
ATOM 1596 N N . GLU A 1 211 ? 7.109 -23.328 -17.781 1 95.69 211 GLU A N 1
ATOM 1597 C CA . GLU A 1 211 ? 7.559 -21.953 -17.562 1 95.69 211 GLU A CA 1
ATOM 1598 C C . GLU A 1 211 ? 8.578 -21.516 -18.609 1 95.69 211 GLU A C 1
ATOM 1600 O O . GLU A 1 211 ? 9.5 -22.266 -18.938 1 95.69 211 GLU A O 1
ATOM 1605 N N . ASP A 1 212 ? 8.336 -20.391 -19.203 1 93.19 212 ASP A N 1
ATOM 1606 C CA . ASP A 1 212 ? 9.234 -19.828 -20.203 1 93.19 212 ASP A CA 1
ATOM 1607 C C . ASP A 1 212 ? 9.508 -18.359 -19.938 1 93.19 212 ASP A C 1
ATOM 1609 O O . ASP A 1 212 ? 8.977 -17.484 -20.625 1 93.19 212 ASP A O 1
ATOM 1613 N N . PRO A 1 213 ? 10.359 -18.094 -18.938 1 87.69 213 PRO A N 1
ATOM 1614 C CA . PRO A 1 213 ? 10.656 -16.688 -18.641 1 87.69 213 PRO A CA 1
ATOM 1615 C C . PRO A 1 213 ? 11.422 -16 -19.766 1 87.69 213 PRO A C 1
ATOM 1617 O O . PRO A 1 213 ? 12.281 -16.625 -20.406 1 87.69 213 PRO A O 1
ATOM 1620 N N . GLN A 1 214 ? 10.984 -14.742 -19.969 1 82.94 214 GLN A N 1
ATOM 1621 C CA . GLN A 1 214 ? 11.695 -13.945 -20.969 1 82.94 214 GLN A CA 1
ATOM 1622 C C . GLN A 1 214 ? 12.867 -13.195 -20.328 1 82.94 214 GLN A C 1
ATOM 1624 O O . GLN A 1 214 ? 12.727 -12.609 -19.25 1 82.94 214 GLN A O 1
ATOM 1629 N N . GLY A 1 215 ? 14.023 -13.234 -20.906 1 75.62 215 GLY A N 1
ATOM 1630 C CA . GLY A 1 215 ? 15.203 -12.609 -20.328 1 75.62 215 GLY A CA 1
ATOM 1631 C C . GLY A 1 215 ? 15.812 -13.398 -19.188 1 75.62 215 GLY A C 1
ATOM 1632 O O . GLY A 1 215 ? 15.891 -14.625 -19.25 1 75.62 215 GLY A O 1
ATOM 1633 N N . VAL A 1 216 ? 16.406 -12.664 -18.234 1 72.5 216 VAL A N 1
ATOM 1634 C CA . VAL A 1 216 ? 17.031 -13.352 -17.109 1 72.5 216 VAL A CA 1
ATOM 1635 C C . VAL A 1 216 ? 15.984 -13.695 -16.062 1 72.5 216 VAL A C 1
ATOM 1637 O O . VAL A 1 216 ? 15.328 -12.805 -15.516 1 72.5 216 VAL A O 1
ATOM 1640 N N . PRO A 1 217 ? 15.789 -15.07 -15.953 1 78.31 217 PRO A N 1
ATOM 1641 C CA . PRO A 1 217 ? 14.875 -15.445 -14.867 1 78.31 217 PRO A CA 1
ATOM 1642 C C . PRO A 1 217 ? 15.422 -15.086 -13.492 1 78.31 217 PRO A C 1
ATOM 1644 O O . PRO A 1 217 ? 16.625 -14.891 -13.328 1 78.31 217 PRO A O 1
ATOM 1647 N N . TYR A 1 218 ? 14.508 -15.023 -12.5 1 79.5 218 TYR A N 1
ATOM 1648 C CA . TYR A 1 218 ? 14.953 -14.664 -11.156 1 79.5 218 TYR A CA 1
ATOM 1649 C C . TYR A 1 218 ? 14.672 -15.789 -10.164 1 79.5 218 TYR A C 1
ATOM 1651 O O . TYR A 1 218 ? 15.125 -15.742 -9.023 1 79.5 218 TYR A O 1
ATOM 1659 N N . ASN A 1 219 ? 14.039 -16.891 -10.688 1 88.06 219 ASN A N 1
ATOM 1660 C CA . ASN A 1 219 ? 13.734 -18.016 -9.797 1 88.06 219 ASN A CA 1
ATOM 1661 C C . ASN A 1 219 ? 14.688 -19.172 -10 1 88.06 219 ASN A C 1
ATOM 1663 O O . ASN A 1 219 ? 15.234 -19.359 -11.094 1 88.06 219 ASN A O 1
ATOM 1667 N N . LEU A 1 220 ? 14.867 -19.984 -9.086 1 93.56 220 LEU A N 1
ATOM 1668 C CA . LEU A 1 220 ? 15.906 -21 -9.008 1 93.56 220 LEU A CA 1
ATOM 1669 C C . LEU A 1 220 ? 15.711 -22.062 -10.086 1 93.56 220 LEU A C 1
ATOM 1671 O O . LEU A 1 220 ? 16.641 -22.344 -10.852 1 93.56 220 LEU A O 1
ATOM 1675 N N . LEU A 1 221 ? 14.508 -22.594 -10.211 1 94.12 221 LEU A N 1
ATOM 1676 C CA . LEU A 1 221 ? 14.312 -23.766 -11.062 1 94.12 221 LEU A CA 1
ATOM 1677 C C . LEU A 1 221 ? 14.438 -23.391 -12.531 1 94.12 221 LEU A C 1
ATOM 1679 O O . LEU A 1 221 ? 15.102 -24.094 -13.297 1 94.12 221 LEU A O 1
ATOM 1683 N N . PRO A 1 222 ? 13.836 -22.234 -12.93 1 92.94 222 PRO A N 1
ATOM 1684 C CA . PRO A 1 222 ? 14.078 -21.844 -14.32 1 92.94 222 PRO A CA 1
ATOM 1685 C C . PRO A 1 222 ? 15.555 -21.578 -14.609 1 92.94 222 PRO A C 1
ATOM 1687 O O . PRO A 1 222 ? 16.016 -21.828 -15.719 1 92.94 222 PRO A O 1
ATOM 1690 N N . LEU A 1 223 ? 16.297 -21.109 -13.664 1 94.44 223 LEU A N 1
ATOM 1691 C CA . LEU A 1 223 ? 17.719 -20.891 -13.828 1 94.44 223 LEU A CA 1
ATOM 1692 C C . LEU A 1 223 ? 18.469 -22.219 -13.977 1 94.44 223 LEU A C 1
ATOM 1694 O O . LEU A 1 223 ? 19.359 -22.344 -14.82 1 94.44 223 LEU A O 1
ATOM 1698 N N . LEU A 1 224 ? 18.094 -23.141 -13.195 1 95.75 224 LEU A N 1
ATOM 1699 C CA . LEU A 1 224 ? 18.703 -24.469 -13.289 1 95.75 224 LEU A CA 1
ATOM 1700 C C . LEU A 1 224 ? 18.422 -25.094 -14.648 1 95.75 224 LEU A C 1
ATOM 1702 O O . LEU A 1 224 ? 19.281 -25.75 -15.227 1 95.75 224 LEU A O 1
ATOM 1706 N N . ALA A 1 225 ? 17.188 -24.906 -15.086 1 95.06 225 ALA A N 1
ATOM 1707 C CA . ALA A 1 225 ? 16.812 -25.438 -16.391 1 95.06 225 ALA A CA 1
ATOM 1708 C C . ALA A 1 225 ? 17.688 -24.812 -17.5 1 95.06 225 ALA A C 1
ATOM 1710 O O . ALA A 1 225 ? 18.078 -25.5 -18.438 1 95.06 225 ALA A O 1
ATOM 1711 N N . GLN A 1 226 ? 17.969 -23.531 -17.406 1 94.5 226 GLN A N 1
ATOM 1712 C CA . GLN A 1 226 ? 18.812 -22.875 -18.391 1 94.5 226 GLN A CA 1
ATOM 1713 C C . GLN A 1 226 ? 20.234 -23.406 -18.328 1 94.5 226 GLN A C 1
ATOM 1715 O O . GLN A 1 226 ? 20.906 -23.484 -19.359 1 94.5 226 GLN A O 1
ATOM 1720 N N . VAL A 1 227 ? 20.703 -23.719 -17.172 1 95.5 227 VAL A N 1
ATOM 1721 C CA . VAL A 1 227 ? 22.016 -24.328 -17.047 1 95.5 227 VAL A CA 1
ATOM 1722 C C . VAL A 1 227 ? 22.016 -25.703 -17.719 1 95.5 227 VAL A C 1
ATOM 1724 O O . VAL A 1 227 ? 22.922 -26.016 -18.5 1 95.5 227 VAL A O 1
ATOM 1727 N N . ALA A 1 228 ? 21.031 -26.469 -17.469 1 96.38 228 ALA A N 1
ATOM 1728 C CA . ALA A 1 228 ? 20.922 -27.828 -17.969 1 96.38 228 ALA A CA 1
ATOM 1729 C C . ALA A 1 228 ? 20.859 -27.844 -19.5 1 96.38 228 ALA A C 1
ATOM 1731 O O . ALA A 1 228 ? 21.359 -28.766 -20.141 1 96.38 228 ALA A O 1
ATOM 1732 N N . THR A 1 229 ? 20.203 -26.844 -20.109 1 94.06 229 THR A N 1
ATOM 1733 C CA . THR A 1 229 ? 20.031 -26.781 -21.562 1 94.06 229 THR A CA 1
ATOM 1734 C C . THR A 1 229 ? 21.219 -26.094 -22.219 1 94.06 229 THR A C 1
ATOM 1736 O O . THR A 1 229 ? 21.297 -26 -23.438 1 94.06 229 THR A O 1
ATOM 1739 N N . GLY A 1 230 ? 22.141 -25.5 -21.406 1 93.62 230 GLY A N 1
ATOM 1740 C CA . GLY A 1 230 ? 23.344 -24.859 -21.922 1 93.62 230 GLY A CA 1
ATOM 1741 C C . GLY A 1 230 ? 23.156 -23.375 -22.203 1 93.62 230 GLY A C 1
ATOM 1742 O O . GLY A 1 230 ? 24.078 -22.703 -22.688 1 93.62 230 GLY A O 1
ATOM 1743 N N . LYS A 1 231 ? 22.031 -22.828 -21.891 1 92.38 231 LYS A N 1
ATOM 1744 C CA . LYS A 1 231 ? 21.75 -21.406 -22.109 1 92.38 231 LYS A CA 1
ATOM 1745 C C . LYS A 1 231 ? 22.469 -20.547 -21.062 1 92.38 231 LYS A C 1
ATOM 1747 O O . LYS A 1 231 ? 22.656 -19.344 -21.266 1 92.38 231 LYS A O 1
ATOM 1752 N N . ARG A 1 232 ? 22.781 -21.125 -19.953 1 93.06 232 ARG A N 1
ATOM 1753 C CA . ARG A 1 232 ? 23.516 -20.516 -18.859 1 93.06 232 ARG A CA 1
ATOM 1754 C C . ARG A 1 232 ? 24.656 -21.406 -18.391 1 93.06 232 ARG A C 1
ATOM 1756 O O . ARG A 1 232 ? 24.5 -22.625 -18.281 1 93.06 232 ARG A O 1
ATOM 1763 N N . GLU A 1 233 ? 25.766 -20.797 -18.125 1 95.94 233 GLU A N 1
ATOM 1764 C CA . GLU A 1 233 ? 26.953 -21.578 -17.828 1 95.94 233 GLU A CA 1
ATOM 1765 C C . GLU A 1 233 ? 26.875 -22.219 -16.453 1 95.94 233 GLU A C 1
ATOM 1767 O O . GLU A 1 233 ? 27.297 -23.359 -16.266 1 95.94 233 GLU A O 1
ATOM 1772 N N . LYS A 1 234 ? 26.406 -21.5 -15.547 1 96.81 234 LYS A N 1
ATOM 1773 C CA . LYS A 1 234 ? 26.344 -21.984 -14.172 1 96.81 234 LYS A CA 1
ATOM 1774 C C . LYS A 1 234 ? 25.266 -21.234 -13.375 1 96.81 234 LYS A C 1
ATOM 1776 O O . LYS A 1 234 ? 24.812 -20.172 -13.789 1 96.81 234 LYS A O 1
ATOM 1781 N N . LEU A 1 235 ? 24.859 -21.828 -12.297 1 96.5 235 LEU A N 1
ATOM 1782 C CA . LEU A 1 235 ? 23.953 -21.203 -11.344 1 96.5 235 LEU A CA 1
ATOM 1783 C C . LEU A 1 235 ? 24.734 -20.406 -10.305 1 96.5 235 LEU A C 1
ATOM 1785 O O . LEU A 1 235 ? 25.766 -20.859 -9.812 1 96.5 235 LEU A O 1
ATOM 1789 N N . MET A 1 236 ? 24.234 -19.203 -9.969 1 94.38 236 MET A N 1
ATOM 1790 C CA . MET A 1 236 ? 24.766 -18.469 -8.82 1 94.38 236 MET A CA 1
ATOM 1791 C C . MET A 1 236 ? 23.953 -18.781 -7.566 1 94.38 236 MET A C 1
ATOM 1793 O O . MET A 1 236 ? 22.734 -18.594 -7.551 1 94.38 236 MET A O 1
ATOM 1797 N N . VAL A 1 237 ? 24.594 -19.344 -6.57 1 96 237 VAL A N 1
ATOM 1798 C CA . VAL A 1 237 ? 23.969 -19.609 -5.277 1 96 237 VAL A CA 1
ATOM 1799 C C . VAL A 1 237 ? 24.25 -18.453 -4.32 1 96 237 VAL A C 1
ATOM 1801 O O . VAL A 1 237 ? 25.391 -18.25 -3.9 1 96 237 VAL A O 1
ATOM 1804 N N . PHE A 1 238 ? 23.219 -17.734 -3.873 1 93.25 238 PHE A N 1
ATOM 1805 C CA . PHE A 1 238 ? 23.391 -16.531 -3.086 1 93.25 238 PHE A CA 1
ATOM 1806 C C . PHE A 1 238 ? 23.391 -16.844 -1.595 1 93.25 238 PHE A C 1
ATOM 1808 O O . PHE A 1 238 ? 22.328 -16.906 -0.967 1 93.25 238 PHE A O 1
ATOM 1815 N N . GLY A 1 239 ? 24.547 -16.922 -1.055 1 92.62 239 GLY A N 1
ATOM 1816 C CA . GLY A 1 239 ? 24.719 -17.203 0.361 1 92.62 239 GLY A CA 1
ATOM 1817 C C . GLY A 1 239 ? 24.812 -18.688 0.663 1 92.62 239 GLY A C 1
ATOM 1818 O O . GLY A 1 239 ? 24.047 -19.5 0.145 1 92.62 239 GLY A O 1
ATOM 1819 N N . ASP A 1 240 ? 25.766 -19.078 1.414 1 94.38 240 ASP A N 1
ATOM 1820 C CA . ASP A 1 240 ? 25.906 -20.438 1.915 1 94.38 240 ASP A CA 1
ATOM 1821 C C . ASP A 1 240 ? 26.25 -20.438 3.402 1 94.38 240 ASP A C 1
ATOM 1823 O O . ASP A 1 240 ? 26.891 -21.375 3.891 1 94.38 240 ASP A O 1
ATOM 1827 N N . ASP A 1 241 ? 25.875 -19.328 4.027 1 96.12 241 ASP A N 1
ATOM 1828 C CA . ASP A 1 241 ? 26.188 -19.156 5.445 1 96.12 241 ASP A CA 1
ATOM 1829 C C . ASP A 1 241 ? 24.922 -18.938 6.262 1 96.12 241 ASP A C 1
ATOM 1831 O O . ASP A 1 241 ? 24.969 -18.312 7.332 1 96.12 241 ASP A O 1
ATOM 1835 N N . TYR A 1 242 ? 23.812 -19.266 5.719 1 95.5 242 TYR A N 1
ATOM 1836 C CA . TYR A 1 242 ? 22.578 -19.25 6.496 1 95.5 242 TYR A CA 1
ATOM 1837 C C . TYR A 1 242 ? 22.609 -20.297 7.602 1 95.5 242 TYR A C 1
ATOM 1839 O O . TYR A 1 242 ? 23.391 -21.25 7.531 1 95.5 242 TYR A O 1
ATOM 1847 N N . ALA A 1 243 ? 21.719 -20.094 8.625 1 95.44 243 ALA A N 1
ATOM 1848 C CA . ALA A 1 243 ? 21.609 -21.078 9.703 1 95.44 243 ALA A CA 1
ATOM 1849 C C . ALA A 1 243 ? 20.703 -22.25 9.289 1 95.44 243 ALA A C 1
ATOM 1851 O O . ALA A 1 243 ? 19.688 -22.5 9.922 1 95.44 243 ALA A O 1
ATOM 1852 N N . SER A 1 244 ? 21.062 -22.922 8.172 1 96.81 244 SER A N 1
ATOM 1853 C CA . SER A 1 244 ? 20.453 -24.156 7.695 1 96.81 244 SER A CA 1
ATOM 1854 C C . SER A 1 244 ? 21.453 -25.312 7.691 1 96.81 244 SER A C 1
ATOM 1856 O O . SER A 1 244 ? 22.625 -25.109 7.965 1 96.81 244 SER A O 1
ATOM 1858 N N . HIS A 1 245 ? 20.953 -26.531 7.43 1 96.88 245 HIS A N 1
ATOM 1859 C CA . HIS A 1 245 ? 21.812 -27.703 7.578 1 96.88 245 HIS A CA 1
ATOM 1860 C C . HIS A 1 245 ? 22.938 -27.703 6.551 1 96.88 245 HIS A C 1
ATOM 1862 O O . HIS A 1 245 ? 23.953 -28.375 6.73 1 96.88 245 HIS A O 1
ATOM 1868 N N . ASP A 1 246 ? 22.766 -26.953 5.461 1 97.5 246 ASP A N 1
ATOM 1869 C CA . ASP A 1 246 ? 23.859 -26.938 4.48 1 97.5 246 ASP A CA 1
ATOM 1870 C C . ASP A 1 246 ? 24.266 -25.5 4.141 1 97.5 246 ASP A C 1
ATOM 1872 O O . ASP A 1 246 ? 24.938 -25.266 3.137 1 97.5 246 ASP A O 1
ATOM 1876 N N . GLY A 1 247 ? 23.719 -24.562 4.887 1 97.38 247 GLY A N 1
ATOM 1877 C CA . GLY A 1 247 ? 24.156 -23.172 4.777 1 97.38 247 GLY A CA 1
ATOM 1878 C C . GLY A 1 247 ? 23.359 -22.375 3.762 1 97.38 247 GLY A C 1
ATOM 1879 O O . GLY A 1 247 ? 23.531 -21.172 3.643 1 97.38 247 GLY A O 1
ATOM 1880 N N . THR A 1 248 ? 22.422 -22.922 3.035 1 97.5 248 THR A N 1
ATOM 1881 C CA . THR A 1 248 ? 21.703 -22.203 1.995 1 97.5 248 THR A CA 1
ATOM 1882 C C . THR A 1 248 ? 20.25 -21.984 2.406 1 97.5 248 THR A C 1
ATOM 1884 O O . THR A 1 248 ? 19.781 -22.562 3.389 1 97.5 248 THR A O 1
ATOM 1887 N N . ALA A 1 249 ? 19.562 -21.109 1.685 1 96.44 249 ALA A N 1
ATOM 1888 C CA . ALA A 1 249 ? 18.203 -20.719 2.018 1 96.44 249 ALA A CA 1
ATOM 1889 C C . ALA A 1 249 ? 17.234 -21.891 1.811 1 96.44 249 ALA A C 1
ATOM 1891 O O . ALA A 1 249 ? 17.484 -22.766 0.991 1 96.44 249 ALA A O 1
ATOM 1892 N N . ILE A 1 250 ? 16.172 -21.906 2.586 1 97.94 250 ILE A N 1
ATOM 1893 C CA . ILE A 1 250 ? 15.18 -22.969 2.562 1 97.94 250 ILE A CA 1
ATOM 1894 C C . ILE A 1 250 ? 13.875 -22.438 1.97 1 97.94 250 ILE A C 1
ATOM 1896 O O . ILE A 1 250 ? 13.391 -21.391 2.373 1 97.94 250 ILE A O 1
ATOM 1900 N N . ARG A 1 251 ? 13.375 -23.078 0.977 1 97.94 251 ARG A N 1
ATOM 1901 C CA . ARG A 1 251 ? 12.094 -22.734 0.369 1 97.94 251 ARG A CA 1
ATOM 1902 C C . ARG A 1 251 ? 11.203 -23.969 0.238 1 97.94 251 ARG A C 1
ATOM 1904 O O . ARG A 1 251 ? 11.695 -25.078 0.085 1 97.94 251 ARG A O 1
ATOM 1911 N N . ASP A 1 252 ? 9.922 -23.781 0.338 1 98.44 252 ASP A N 1
ATOM 1912 C CA . ASP A 1 252 ? 8.891 -24.781 0.095 1 98.44 252 ASP A CA 1
ATOM 1913 C C . ASP A 1 252 ? 8.438 -24.766 -1.361 1 98.44 252 ASP A C 1
ATOM 1915 O O . ASP A 1 252 ? 7.641 -23.906 -1.754 1 98.44 252 ASP A O 1
ATOM 1919 N N . TYR A 1 253 ? 8.93 -25.75 -2.16 1 98.12 253 TYR A N 1
ATOM 1920 C CA . TYR A 1 253 ? 8.594 -25.797 -3.58 1 98.12 253 TYR A CA 1
ATOM 1921 C C . TYR A 1 253 ? 7.324 -26.594 -3.818 1 98.12 253 TYR A C 1
ATOM 1923 O O . TYR A 1 253 ? 7.207 -27.734 -3.355 1 98.12 253 TYR A O 1
ATOM 1931 N N . ILE A 1 254 ? 6.391 -26.031 -4.551 1 98.5 254 ILE A N 1
ATOM 1932 C CA . ILE A 1 254 ? 5.098 -26.656 -4.805 1 98.5 254 ILE A CA 1
ATOM 1933 C C . ILE A 1 254 ? 4.906 -26.844 -6.305 1 98.5 254 ILE A C 1
ATOM 1935 O O . ILE A 1 254 ? 5.195 -25.953 -7.098 1 98.5 254 ILE A O 1
ATOM 1939 N N . HIS A 1 255 ? 4.461 -28.016 -6.711 1 98.75 255 HIS A N 1
ATOM 1940 C CA . HIS A 1 255 ? 4.238 -28.312 -8.125 1 98.75 255 HIS A CA 1
ATOM 1941 C C . HIS A 1 255 ? 3.158 -27.422 -8.711 1 98.75 255 HIS A C 1
ATOM 1943 O O . HIS A 1 255 ? 2.115 -27.203 -8.094 1 98.75 255 HIS A O 1
ATOM 1949 N N . ILE A 1 256 ? 3.33 -26.969 -9.898 1 98.69 256 ILE A N 1
ATOM 1950 C CA . ILE A 1 256 ? 2.502 -25.984 -10.562 1 98.69 256 ILE A CA 1
ATOM 1951 C C . ILE A 1 256 ? 1.075 -26.5 -10.703 1 98.69 256 ILE A C 1
ATOM 1953 O O . ILE A 1 256 ? 0.112 -25.734 -10.586 1 98.69 256 ILE A O 1
ATOM 1957 N N . LEU A 1 257 ? 0.866 -27.781 -10.961 1 98.81 257 LEU A N 1
ATOM 1958 C CA . LEU A 1 257 ? -0.472 -28.344 -11.109 1 98.81 257 LEU A CA 1
ATOM 1959 C C . LEU A 1 257 ? -1.213 -28.344 -9.781 1 98.81 257 LEU A C 1
ATOM 1961 O O . LEU A 1 257 ? -2.43 -28.141 -9.742 1 98.81 257 LEU A O 1
ATOM 1965 N N . ASP A 1 258 ? -0.48 -28.641 -8.703 1 98.88 258 ASP A N 1
ATOM 1966 C CA . ASP A 1 258 ? -1.088 -28.531 -7.379 1 98.88 258 ASP A CA 1
ATOM 1967 C C . ASP A 1 258 ? -1.473 -27.094 -7.066 1 98.88 258 ASP A C 1
ATOM 1969 O O . ASP A 1 258 ? -2.539 -26.844 -6.5 1 98.88 258 ASP A O 1
ATOM 1973 N N . LEU A 1 259 ? -0.59 -26.203 -7.391 1 98.88 259 LEU A N 1
ATOM 1974 C CA . LEU A 1 259 ? -0.859 -24.781 -7.16 1 98.88 259 LEU A CA 1
ATOM 1975 C C . LEU A 1 259 ? -2.094 -24.328 -7.934 1 98.88 259 LEU A C 1
ATOM 1977 O O . LEU A 1 259 ? -2.941 -23.625 -7.395 1 98.88 259 LEU A O 1
ATOM 1981 N N . ALA A 1 260 ? -2.195 -24.688 -9.211 1 98.88 260 ALA A N 1
ATOM 1982 C CA . ALA A 1 260 ? -3.35 -24.344 -10.039 1 98.88 260 ALA A CA 1
ATOM 1983 C C . ALA A 1 260 ? -4.641 -24.875 -9.43 1 98.88 260 ALA A C 1
ATOM 1985 O O . ALA A 1 260 ? -5.656 -24.172 -9.406 1 98.88 260 ALA A O 1
ATOM 1986 N N . ASP A 1 261 ? -4.578 -26.094 -8.953 1 98.81 261 ASP A N 1
ATOM 1987 C CA . ASP A 1 261 ? -5.738 -26.688 -8.297 1 98.81 261 ASP A CA 1
ATOM 1988 C C . ASP A 1 261 ? -6.137 -25.891 -7.059 1 98.81 261 ASP A C 1
ATOM 1990 O O . ASP A 1 261 ? -7.324 -25.766 -6.75 1 98.81 261 ASP A O 1
ATOM 1994 N N . GLY A 1 262 ? -5.125 -25.422 -6.332 1 98.88 262 GLY A N 1
ATOM 1995 C CA . GLY A 1 262 ? -5.406 -24.578 -5.18 1 98.88 262 GLY A CA 1
ATOM 1996 C C . GLY A 1 262 ? -6.227 -23.344 -5.527 1 98.88 262 GLY A C 1
ATOM 1997 O O . GLY A 1 262 ? -7.102 -22.938 -4.762 1 98.88 262 GLY A O 1
ATOM 1998 N N . HIS A 1 263 ? -5.965 -22.719 -6.656 1 98.94 263 HIS A N 1
ATOM 1999 C CA . HIS A 1 263 ? -6.738 -21.562 -7.105 1 98.94 263 HIS A CA 1
ATOM 2000 C C . HIS A 1 263 ? -8.188 -21.953 -7.375 1 98.94 263 HIS A C 1
ATOM 2002 O O . HIS A 1 263 ? -9.109 -21.219 -7.008 1 98.94 263 HIS A O 1
ATOM 2008 N N . LEU A 1 264 ? -8.375 -23.109 -8.039 1 98.69 264 LEU A N 1
ATOM 2009 C CA . LEU A 1 264 ? -9.711 -23.609 -8.336 1 98.69 264 LEU A CA 1
ATOM 2010 C C . LEU A 1 264 ? -10.5 -23.859 -7.051 1 98.69 264 LEU A C 1
ATOM 2012 O O . LEU A 1 264 ? -11.656 -23.453 -6.941 1 98.69 264 LEU A O 1
ATOM 2016 N N . LYS A 1 265 ? -9.844 -24.5 -6.09 1 98.81 265 LYS A N 1
ATOM 2017 C CA . LYS A 1 265 ? -10.492 -24.812 -4.824 1 98.81 265 LYS A CA 1
ATOM 2018 C C . LYS A 1 265 ? -10.844 -23.547 -4.051 1 98.81 265 LYS A C 1
ATOM 2020 O O . LYS A 1 265 ? -11.883 -23.469 -3.4 1 98.81 265 LYS A O 1
ATOM 2025 N N . ALA A 1 266 ? -9.969 -22.578 -4.094 1 98.88 266 ALA A N 1
ATOM 2026 C CA . ALA A 1 266 ? -10.227 -21.312 -3.426 1 98.88 266 ALA A CA 1
ATOM 2027 C C . ALA A 1 266 ? -11.438 -20.609 -4.039 1 98.88 266 ALA A C 1
ATOM 2029 O O . ALA A 1 266 ? -12.289 -20.078 -3.32 1 98.88 266 ALA A O 1
ATOM 2030 N N . LEU A 1 267 ? -11.508 -20.578 -5.375 1 98.81 267 LEU A N 1
ATOM 2031 C CA . LEU A 1 267 ? -12.641 -19.953 -6.055 1 98.81 267 LEU A CA 1
ATOM 2032 C C . LEU A 1 267 ? -13.945 -20.641 -5.672 1 98.81 267 LEU A C 1
ATOM 2034 O O . LEU A 1 267 ? -14.938 -19.969 -5.379 1 98.81 267 LEU A O 1
ATOM 2038 N N . LYS A 1 268 ? -13.93 -21.969 -5.695 1 98.44 268 LYS A N 1
ATOM 2039 C CA . LYS A 1 268 ? -15.109 -22.734 -5.305 1 98.44 268 LYS A CA 1
ATOM 2040 C C . LYS A 1 268 ? -15.531 -22.406 -3.875 1 98.44 268 LYS A C 1
ATOM 2042 O O . LYS A 1 268 ? -16.719 -22.281 -3.586 1 98.44 268 LYS A O 1
ATOM 2047 N N . TYR A 1 269 ? -14.547 -22.297 -3.01 1 98.69 269 TYR A N 1
ATOM 2048 C CA . TYR A 1 269 ? -14.812 -22 -1.607 1 98.69 269 TYR A CA 1
ATOM 2049 C C . TYR A 1 269 ? -15.492 -20.641 -1.46 1 98.69 269 TYR A C 1
ATOM 2051 O O . TYR A 1 269 ? -16.438 -20.484 -0.688 1 98.69 269 TYR A O 1
ATOM 2059 N N . LEU A 1 270 ? -14.977 -19.609 -2.164 1 98.62 270 LEU A N 1
ATOM 2060 C CA . LEU A 1 270 ? -15.578 -18.281 -2.104 1 98.62 270 LEU A CA 1
ATOM 2061 C C . LEU A 1 270 ? -17.062 -18.344 -2.486 1 98.62 270 LEU A C 1
ATOM 2063 O O . LEU A 1 270 ? -17.906 -17.766 -1.8 1 98.62 270 LEU A O 1
ATOM 2067 N N . ARG A 1 271 ? -17.312 -19 -3.566 1 96.69 271 ARG A N 1
ATOM 2068 C CA . ARG A 1 271 ? -18.656 -19.047 -4.129 1 96.69 271 ARG A CA 1
ATOM 2069 C C . ARG A 1 271 ? -19.609 -19.828 -3.225 1 96.69 271 ARG A C 1
ATOM 2071 O O . ARG A 1 271 ? -20.781 -19.484 -3.104 1 96.69 271 ARG A O 1
ATOM 2078 N N . ALA A 1 272 ? -19.062 -20.828 -2.549 1 97.38 272 ALA A N 1
ATOM 2079 C CA . ALA A 1 272 ? -19.906 -21.719 -1.757 1 97.38 272 ALA A CA 1
ATOM 2080 C C . ALA A 1 272 ? -20.094 -21.172 -0.344 1 97.38 272 ALA A C 1
ATOM 2082 O O . ALA A 1 272 ? -21.141 -21.406 0.273 1 97.38 272 ALA A O 1
ATOM 2083 N N . ASN A 1 273 ? -19.125 -20.391 0.201 1 98.31 273 ASN A N 1
ATOM 2084 C CA . ASN A 1 273 ? -19.125 -20.125 1.637 1 98.31 273 ASN A CA 1
ATOM 2085 C C . ASN A 1 273 ? -19.219 -18.625 1.936 1 98.31 273 ASN A C 1
ATOM 2087 O O . ASN A 1 273 ? -19.516 -18.234 3.066 1 98.31 273 ASN A O 1
ATOM 2091 N N . SER A 1 274 ? -19 -17.781 0.974 1 98.25 274 SER A N 1
ATOM 2092 C CA . SER A 1 274 ? -19.078 -16.344 1.118 1 98.25 274 SER A CA 1
ATOM 2093 C C . SER A 1 274 ? -18.359 -15.867 2.371 1 98.25 274 SER A C 1
ATOM 2095 O O . SER A 1 274 ? -18.922 -15.141 3.191 1 98.25 274 SER A O 1
ATOM 2097 N N . PRO A 1 275 ? -17.078 -16.109 2.518 1 98.44 275 PRO A N 1
ATOM 2098 C CA . PRO A 1 275 ? -16.375 -15.922 3.781 1 98.44 275 PRO A CA 1
ATOM 2099 C C . PRO A 1 275 ? -15.961 -14.469 4.004 1 98.44 275 PRO A C 1
ATOM 2101 O O . PRO A 1 275 ? -15.438 -14.125 5.074 1 98.44 275 PRO A O 1
ATOM 2104 N N . GLY A 1 276 ? -16.266 -13.531 3.18 1 98.56 276 GLY A N 1
ATOM 2105 C CA . GLY A 1 276 ? -15.508 -12.289 3.154 1 98.56 276 GLY A CA 1
ATOM 2106 C C . GLY A 1 2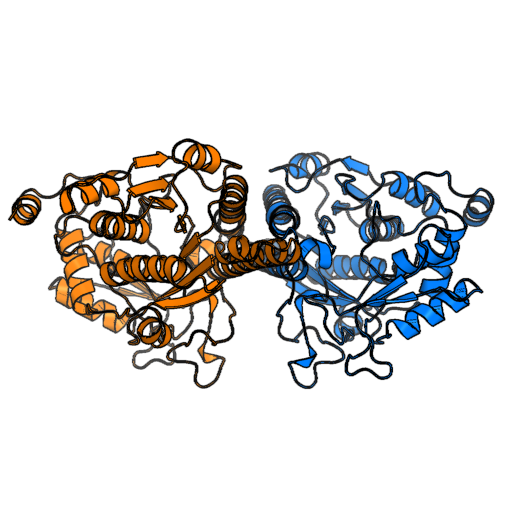76 ? -14.109 -12.445 2.598 1 98.56 276 GLY A C 1
ATOM 2107 O O . GLY A 1 276 ? -13.93 -13 1.51 1 98.56 276 GLY A O 1
ATOM 2108 N N . VAL A 1 277 ? -13.133 -12.016 3.285 1 98.88 277 VAL A N 1
ATOM 2109 C CA . VAL A 1 277 ? -11.758 -12.188 2.832 1 98.88 277 VAL A CA 1
ATOM 2110 C C . VAL A 1 277 ? -11.086 -13.289 3.645 1 98.88 277 VAL A C 1
ATOM 2112 O O . VAL A 1 277 ? -11.234 -13.352 4.867 1 98.88 277 VAL A O 1
ATOM 2115 N N . ARG A 1 278 ? -10.391 -14.172 2.988 1 98.62 278 ARG A N 1
ATOM 2116 C CA . ARG A 1 278 ? -9.695 -15.273 3.646 1 98.62 278 ARG A CA 1
ATOM 2117 C C . ARG A 1 278 ? -8.359 -15.562 2.973 1 98.62 278 ARG A C 1
ATOM 2119 O O . ARG A 1 278 ? -8.266 -15.562 1.744 1 98.62 278 ARG A O 1
ATOM 2126 N N . ALA A 1 279 ? -7.309 -15.734 3.771 1 98.81 279 ALA A N 1
ATOM 2127 C CA . ALA A 1 279 ? -5.984 -16.078 3.26 1 98.81 279 ALA A CA 1
ATOM 2128 C C . ALA A 1 279 ? -5.68 -17.562 3.463 1 98.81 279 ALA A C 1
ATOM 2130 O O . ALA A 1 279 ? -6.031 -18.141 4.496 1 98.81 279 ALA A O 1
ATOM 2131 N N . TRP A 1 280 ? -5.055 -18.188 2.527 1 98.94 280 TRP A N 1
ATOM 2132 C CA . TRP A 1 280 ? -4.578 -19.562 2.643 1 98.94 280 TRP A CA 1
ATOM 2133 C C . TRP A 1 280 ? -3.133 -19.672 2.168 1 98.94 280 TRP A C 1
ATOM 2135 O O . TRP A 1 280 ? -2.756 -19.078 1.152 1 98.94 280 TRP A O 1
ATOM 2145 N N . ASN A 1 281 ? -2.326 -20.344 2.914 1 98.88 281 ASN A N 1
ATOM 2146 C CA . ASN A 1 281 ? -1.025 -20.797 2.439 1 98.88 281 ASN A CA 1
ATOM 2147 C C . ASN A 1 281 ? -1.165 -21.984 1.49 1 98.88 281 ASN A C 1
ATOM 2149 O O . ASN A 1 281 ? -1.896 -22.938 1.778 1 98.88 281 ASN A O 1
ATOM 2153 N N . LEU A 1 282 ? -0.539 -21.875 0.376 1 98.88 282 LEU A N 1
ATOM 2154 C CA . LEU A 1 282 ? -0.416 -23.031 -0.5 1 98.88 282 LEU A CA 1
ATOM 2155 C C . LEU A 1 282 ? 1.035 -23.484 -0.595 1 98.88 282 LEU A C 1
ATOM 2157 O O . LEU A 1 282 ? 1.865 -22.812 -1.209 1 98.88 282 LEU A O 1
ATOM 2161 N N . GLY A 1 283 ? 1.381 -24.531 -0.054 1 98.69 283 GLY A N 1
ATOM 2162 C CA . GLY A 1 283 ? 2.684 -25.188 -0.018 1 98.69 283 GLY A CA 1
ATOM 2163 C C . GLY A 1 283 ? 2.611 -26.656 0.364 1 98.69 283 GLY A C 1
ATOM 2164 O O . GLY A 1 283 ? 1.521 -27.203 0.509 1 98.69 283 GLY A O 1
ATOM 2165 N N . THR A 1 284 ? 3.742 -27.312 0.469 1 98.31 284 THR A N 1
ATOM 2166 C CA . THR A 1 284 ? 3.803 -28.734 0.79 1 98.31 284 THR A CA 1
ATOM 2167 C C . THR A 1 284 ? 4.004 -28.938 2.289 1 98.31 284 THR A C 1
ATOM 2169 O O . THR A 1 284 ? 3.717 -30.016 2.814 1 98.31 284 THR A O 1
ATOM 2172 N N . GLY A 1 285 ? 4.555 -27.922 2.932 1 98.25 285 GLY A N 1
ATOM 2173 C CA . GLY A 1 285 ? 4.953 -28.047 4.324 1 98.25 285 GLY A CA 1
ATOM 2174 C C . GLY A 1 285 ? 6.355 -28.609 4.492 1 98.25 285 GLY A C 1
ATOM 2175 O O . GLY A 1 285 ? 6.824 -28.797 5.617 1 98.25 285 GLY A O 1
ATOM 2176 N N . LYS A 1 286 ? 6.969 -28.812 3.398 1 97.25 286 LYS A N 1
ATOM 2177 C CA . LYS A 1 286 ? 8.336 -29.344 3.402 1 97.25 286 LYS A CA 1
ATOM 2178 C C . LYS A 1 286 ? 9.289 -28.375 2.709 1 97.25 286 LYS A C 1
ATOM 2180 O O . LYS A 1 286 ? 9.164 -28.125 1.51 1 97.25 286 LYS A O 1
ATOM 2185 N N . GLY A 1 287 ? 10.273 -27.891 3.48 1 97.5 287 GLY A N 1
ATOM 2186 C CA . GLY A 1 287 ? 11.281 -27 2.928 1 97.5 287 GLY A CA 1
ATOM 2187 C C . GLY A 1 287 ? 12.461 -27.734 2.322 1 97.5 287 GLY A C 1
ATOM 2188 O O . GLY A 1 287 ? 12.844 -28.812 2.799 1 97.5 287 GLY A O 1
ATOM 2189 N N . SER A 1 288 ? 12.984 -27.172 1.26 1 98 288 SER A N 1
ATOM 2190 C CA . SER A 1 288 ? 14.211 -27.656 0.64 1 98 288 SER A CA 1
ATOM 2191 C C . SER A 1 288 ? 15.242 -26.547 0.488 1 98 288 SER A C 1
ATOM 2193 O O . SER A 1 288 ? 14.891 -25.406 0.175 1 98 288 SER A O 1
ATOM 2195 N N . THR A 1 289 ? 16.5 -26.906 0.764 1 97.88 289 THR A N 1
ATOM 2196 C CA . THR A 1 289 ? 17.578 -25.938 0.582 1 97.88 289 THR A CA 1
ATOM 2197 C C . THR A 1 289 ? 17.938 -25.797 -0.896 1 97.88 289 THR A C 1
ATOM 2199 O O . THR A 1 289 ? 17.484 -26.594 -1.728 1 97.88 289 THR A O 1
ATOM 2202 N N . VAL A 1 290 ? 18.719 -24.766 -1.178 1 97.81 290 VAL A N 1
ATOM 2203 C CA . VAL A 1 290 ? 19.141 -24.531 -2.555 1 97.81 290 VAL A CA 1
ATOM 2204 C C . VAL A 1 290 ? 19.938 -25.734 -3.062 1 97.81 290 VAL A C 1
ATOM 2206 O O . VAL A 1 290 ? 19.719 -26.219 -4.176 1 97.81 290 VAL A O 1
ATOM 2209 N N . TYR A 1 291 ? 20.828 -26.312 -2.217 1 98.06 291 TYR A N 1
ATOM 2210 C CA . TYR A 1 291 ? 21.656 -27.422 -2.635 1 98.06 291 TYR A CA 1
ATOM 2211 C C . TYR A 1 291 ? 20.812 -28.688 -2.836 1 98.06 291 TYR A C 1
ATOM 2213 O O . TYR A 1 291 ? 21.094 -29.5 -3.723 1 98.06 291 TYR A O 1
ATOM 2221 N N . GLU A 1 292 ? 19.844 -28.859 -2.027 1 97.69 292 GLU A N 1
ATOM 2222 C CA . GLU A 1 292 ? 18.938 -29.984 -2.221 1 97.69 292 GLU A CA 1
ATOM 2223 C C . GLU A 1 292 ? 18.219 -29.891 -3.566 1 97.69 292 GLU A C 1
ATOM 2225 O O . GLU A 1 292 ? 18.031 -30.906 -4.25 1 97.69 292 GLU A O 1
ATOM 2230 N N . MET A 1 293 ? 17.859 -28.703 -3.932 1 97.62 293 MET A N 1
ATOM 2231 C CA . MET A 1 293 ? 17.172 -28.5 -5.207 1 97.62 293 MET A CA 1
ATOM 2232 C C . MET A 1 293 ? 18.125 -28.734 -6.375 1 97.62 293 MET A C 1
ATOM 2234 O O . MET A 1 293 ? 17.734 -29.297 -7.398 1 97.62 293 MET A O 1
ATOM 2238 N N . VAL A 1 294 ? 19.344 -28.25 -6.25 1 97.94 294 VAL A N 1
ATOM 2239 C CA . VAL A 1 294 ? 20.359 -28.469 -7.281 1 97.94 294 VAL A CA 1
ATOM 2240 C C . VAL A 1 294 ? 20.547 -29.969 -7.492 1 97.94 294 VAL A C 1
ATOM 2242 O O . VAL A 1 294 ? 20.594 -30.453 -8.633 1 97.94 294 VAL A O 1
ATOM 2245 N N . ARG A 1 295 ? 20.656 -30.703 -6.422 1 98 295 ARG A N 1
ATOM 2246 C CA . ARG A 1 295 ? 20.859 -32.156 -6.496 1 98 295 ARG A CA 1
ATOM 2247 C C . ARG A 1 295 ? 19.641 -32.844 -7.129 1 98 295 ARG A C 1
ATOM 2249 O O . ARG A 1 295 ? 19.797 -33.688 -7.988 1 98 295 ARG A O 1
ATOM 2256 N N . ALA A 1 296 ? 18.469 -32.469 -6.664 1 98.19 296 ALA A N 1
ATOM 2257 C CA . ALA A 1 296 ? 17.234 -33.062 -7.184 1 98.19 296 ALA A CA 1
ATOM 2258 C C . ALA A 1 296 ? 17.109 -32.812 -8.688 1 98.19 296 ALA A C 1
ATOM 2260 O O . ALA A 1 296 ? 16.734 -33.719 -9.43 1 98.19 296 ALA A O 1
ATOM 2261 N N . PHE A 1 297 ? 17.391 -31.641 -9.125 1 98.56 297 PHE A N 1
ATOM 2262 C CA . PHE A 1 297 ? 17.266 -31.328 -10.547 1 98.56 297 PHE A CA 1
ATOM 2263 C C . PHE A 1 297 ? 18.359 -32.031 -11.344 1 98.56 297 PHE A C 1
ATOM 2265 O O . PHE A 1 297 ? 18.125 -32.469 -12.469 1 98.56 297 PHE A O 1
ATOM 2272 N N . SER A 1 298 ? 19.578 -32.125 -10.773 1 98.62 298 SER A N 1
ATOM 2273 C CA . SER A 1 298 ? 20.656 -32.844 -11.422 1 98.62 298 SER A CA 1
ATOM 2274 C C . SER A 1 298 ? 20.281 -34.312 -11.648 1 98.62 298 SER A C 1
ATOM 2276 O O . SER A 1 298 ? 20.594 -34.875 -12.695 1 98.62 298 SER A O 1
ATOM 2278 N N . THR A 1 299 ? 19.656 -34.812 -10.664 1 98.56 299 THR A N 1
ATOM 2279 C CA . THR A 1 299 ? 19.188 -36.188 -10.781 1 98.56 299 THR A CA 1
ATOM 2280 C C . THR A 1 299 ? 18.203 -36.344 -11.93 1 98.56 299 THR A C 1
ATOM 2282 O O . THR A 1 299 ? 18.297 -37.281 -12.727 1 98.56 299 THR A O 1
ATOM 2285 N N . ALA A 1 300 ? 17.219 -35.469 -12.047 1 98.31 300 ALA A N 1
ATOM 2286 C CA . ALA A 1 300 ? 16.219 -35.5 -13.109 1 98.31 300 ALA A CA 1
ATOM 2287 C C . ALA A 1 300 ? 16.875 -35.344 -14.484 1 98.31 300 ALA A C 1
ATOM 2289 O O . ALA A 1 300 ? 16.438 -36 -15.445 1 98.31 300 ALA A O 1
ATOM 2290 N N . VAL A 1 301 ? 17.875 -34.562 -14.562 1 98.25 301 VAL A N 1
ATOM 2291 C CA . VAL A 1 301 ? 18.562 -34.281 -15.82 1 98.25 301 VAL A CA 1
ATOM 2292 C C . VAL A 1 301 ? 19.484 -35.438 -16.188 1 98.25 301 VAL A C 1
ATOM 2294 O O . VAL A 1 301 ? 19.703 -35.719 -17.359 1 98.25 301 VAL A O 1
ATOM 2297 N N . GLY A 1 302 ? 20.062 -36.062 -15.164 1 98.06 302 GLY A N 1
ATOM 2298 C CA . GLY A 1 302 ? 21.047 -37.125 -15.352 1 98.06 302 GLY A CA 1
ATOM 2299 C C . GLY A 1 302 ? 22.469 -36.594 -15.438 1 98.06 302 GLY A C 1
ATOM 2300 O O . GLY A 1 302 ? 23.375 -37.312 -15.898 1 98.06 302 GLY A O 1
ATOM 2301 N N . LYS A 1 303 ? 22.656 -35.375 -15.102 1 97 303 LYS A N 1
ATOM 2302 C CA . LYS A 1 303 ? 23.953 -34.719 -15.094 1 97 303 LYS A CA 1
ATOM 2303 C C . LYS A 1 303 ? 24.016 -33.625 -14.031 1 97 303 LYS A C 1
ATOM 2305 O O . LYS A 1 303 ? 23.031 -32.906 -13.828 1 97 303 LYS A O 1
ATOM 2310 N N . ASP A 1 304 ? 25.156 -33.469 -13.406 1 97.31 304 ASP A N 1
ATOM 2311 C CA . ASP A 1 304 ? 25.359 -32.406 -12.391 1 97.31 304 ASP A CA 1
ATOM 2312 C C . ASP A 1 304 ? 25.25 -31.031 -13 1 97.31 304 ASP A C 1
ATOM 2314 O O . ASP A 1 304 ? 25.766 -30.781 -14.086 1 97.31 304 ASP A O 1
ATOM 2318 N N . GLN A 1 305 ? 24.547 -30.172 -12.328 1 97.5 305 GLN A N 1
ATOM 2319 C CA . GLN A 1 305 ? 24.453 -28.781 -12.758 1 97.5 305 GLN A CA 1
ATOM 2320 C C . GLN A 1 305 ? 25.5 -27.906 -12.086 1 97.5 305 GLN A C 1
ATOM 2322 O O . GLN A 1 305 ? 25.578 -27.859 -10.852 1 97.5 305 GLN A O 1
ATOM 2327 N N . PRO A 1 306 ? 26.359 -27.234 -12.844 1 97.75 306 PRO A N 1
ATOM 2328 C CA . PRO A 1 306 ? 27.391 -26.391 -12.25 1 97.75 306 PRO A CA 1
ATOM 2329 C C . PRO A 1 306 ? 26.828 -25.172 -11.523 1 97.75 306 PRO A C 1
ATOM 2331 O O . PRO A 1 306 ? 25.844 -24.578 -11.977 1 97.75 306 PRO A O 1
ATOM 2334 N N . TYR A 1 307 ? 27.406 -24.781 -10.398 1 97.5 307 TYR A N 1
ATOM 2335 C CA . TYR A 1 307 ? 27.016 -23.578 -9.664 1 97.5 307 TYR A CA 1
ATOM 2336 C C . TYR A 1 307 ? 28.234 -22.906 -9.031 1 97.5 307 TYR A C 1
ATOM 2338 O O . TYR A 1 307 ? 29.312 -23.5 -8.961 1 97.5 307 TYR A O 1
ATOM 2346 N N . GLU A 1 308 ? 28.125 -21.641 -8.719 1 97.75 308 GLU A N 1
ATOM 2347 C CA . GLU A 1 308 ? 29.094 -20.844 -7.992 1 97.75 308 GLU A CA 1
ATOM 2348 C C . GLU A 1 308 ? 28.422 -20.062 -6.855 1 97.75 308 GLU A C 1
ATOM 2350 O O . GLU A 1 308 ? 27.297 -19.594 -7.004 1 97.75 308 GLU A O 1
ATOM 2355 N N . VAL A 1 309 ? 29.125 -19.938 -5.719 1 96.81 309 VAL A N 1
ATOM 2356 C CA . VAL A 1 309 ? 28.578 -19.25 -4.559 1 96.81 309 VAL A CA 1
ATOM 2357 C C . VAL A 1 309 ? 28.844 -17.75 -4.656 1 96.81 309 VAL A C 1
ATOM 2359 O O . VAL A 1 309 ? 29.969 -17.344 -4.988 1 96.81 309 VAL A O 1
ATOM 2362 N N . ALA A 1 310 ? 27.859 -16.969 -4.512 1 94.5 310 ALA A N 1
ATOM 2363 C CA . ALA A 1 310 ? 27.922 -15.508 -4.461 1 94.5 310 ALA A CA 1
ATOM 2364 C C . ALA A 1 310 ? 27.406 -14.984 -3.123 1 94.5 310 ALA A C 1
ATOM 2366 O O . ALA A 1 310 ? 26.828 -15.734 -2.332 1 94.5 310 ALA A O 1
ATOM 2367 N N . PRO A 1 311 ? 27.688 -13.711 -2.795 1 91.62 311 PRO A N 1
ATOM 2368 C CA . PRO A 1 311 ? 27.156 -13.133 -1.556 1 91.62 311 PRO A CA 1
ATOM 2369 C C . PRO A 1 311 ? 25.641 -13.156 -1.497 1 91.62 311 PRO A C 1
ATOM 2371 O O . PRO A 1 311 ? 24.969 -13.219 -2.539 1 91.62 311 PRO A O 1
ATOM 2374 N N . ARG A 1 312 ? 25.156 -13.047 -0.296 1 89.88 312 ARG A N 1
ATOM 2375 C CA . ARG A 1 312 ? 23.703 -13 -0.11 1 89.88 312 ARG A CA 1
ATOM 2376 C C . ARG A 1 312 ? 23.094 -11.82 -0.863 1 89.88 312 ARG A C 1
ATOM 2378 O O . ARG A 1 312 ? 23.766 -10.812 -1.103 1 89.88 312 ARG A O 1
ATOM 2385 N N . ARG A 1 313 ? 21.875 -11.984 -1.251 1 82.62 313 ARG A N 1
ATOM 2386 C CA . ARG A 1 313 ? 21.078 -10.906 -1.837 1 82.62 313 ARG A CA 1
ATOM 2387 C C . ARG A 1 313 ? 20.281 -10.164 -0.767 1 82.62 313 ARG A C 1
ATOM 2389 O O . ARG A 1 313 ? 19.766 -10.789 0.17 1 82.62 313 ARG A O 1
ATOM 2396 N N . ALA A 1 314 ? 20.141 -8.844 -1.021 1 81.38 314 ALA A N 1
ATOM 2397 C CA . ALA A 1 314 ? 19.359 -8.031 -0.091 1 81.38 314 ALA A CA 1
ATOM 2398 C C . ALA A 1 314 ? 17.906 -8.5 -0.041 1 81.38 314 ALA A C 1
ATOM 2400 O O . ALA A 1 314 ? 17.281 -8.719 -1.082 1 81.38 314 ALA A O 1
ATOM 2401 N N . GLY A 1 315 ? 17.359 -8.781 1.168 1 84.19 315 GLY A N 1
ATOM 2402 C CA . GLY A 1 315 ? 15.945 -9.086 1.329 1 84.19 315 GLY A CA 1
ATOM 2403 C C . GLY A 1 315 ? 15.664 -10.57 1.41 1 84.19 315 GLY A C 1
ATOM 2404 O O . GLY A 1 315 ? 14.562 -10.977 1.79 1 84.19 315 GLY A O 1
ATOM 2405 N N . ASP A 1 316 ? 16.656 -11.414 1.072 1 89.44 316 ASP A N 1
ATOM 2406 C CA . ASP A 1 316 ? 16.438 -12.852 1.169 1 89.44 316 ASP A CA 1
ATOM 2407 C C . ASP A 1 316 ? 16.344 -13.297 2.627 1 89.44 316 ASP A C 1
ATOM 2409 O O . ASP A 1 316 ? 17.062 -12.773 3.486 1 89.44 316 ASP A O 1
ATOM 2413 N N . VAL A 1 317 ? 15.469 -14.242 2.848 1 94.19 317 VAL A N 1
ATOM 2414 C CA . VAL A 1 317 ? 15.266 -14.719 4.215 1 94.19 317 VAL A CA 1
ATOM 2415 C C . VAL A 1 317 ? 15.688 -16.188 4.316 1 94.19 317 VAL A C 1
ATOM 2417 O O . VAL A 1 317 ? 15.797 -16.875 3.305 1 94.19 317 VAL A O 1
ATOM 2420 N N . LEU A 1 318 ? 15.891 -16.672 5.461 1 96.31 318 LEU A N 1
ATOM 2421 C CA . LEU A 1 318 ? 16.438 -18 5.734 1 96.31 318 LEU A CA 1
ATOM 2422 C C . LEU A 1 318 ? 15.445 -19.078 5.316 1 96.31 318 LEU A C 1
ATOM 2424 O O . LEU A 1 318 ? 15.812 -20.031 4.613 1 96.31 318 LEU A O 1
ATOM 2428 N N . ASN A 1 319 ? 14.203 -18.938 5.742 1 97.94 319 ASN A N 1
ATOM 2429 C CA . ASN A 1 319 ? 13.297 -20.078 5.648 1 97.94 319 ASN A CA 1
ATOM 2430 C C . ASN A 1 319 ? 11.875 -19.641 5.328 1 97.94 319 ASN A C 1
ATOM 2432 O O . ASN A 1 319 ? 11.242 -18.938 6.121 1 97.94 319 ASN A O 1
ATOM 2436 N N . LEU A 1 320 ? 11.367 -20.031 4.234 1 97.88 320 LEU A N 1
ATOM 2437 C CA . LEU A 1 320 ? 9.969 -19.906 3.85 1 97.88 320 LEU A CA 1
ATOM 2438 C C . LEU A 1 320 ? 9.352 -21.281 3.617 1 97.88 320 LEU A C 1
ATOM 2440 O O . LEU A 1 320 ? 9.391 -21.812 2.5 1 97.88 320 LEU A O 1
ATOM 2444 N N . THR A 1 321 ? 8.867 -21.891 4.648 1 98.69 321 THR A N 1
ATOM 2445 C CA . THR A 1 321 ? 8.172 -23.172 4.609 1 98.69 321 THR A CA 1
ATOM 2446 C C . THR A 1 321 ? 6.73 -23.016 5.094 1 98.69 321 THR A C 1
ATOM 2448 O O . THR A 1 321 ? 6.492 -22.5 6.188 1 98.69 321 THR A O 1
ATOM 2451 N N . ALA A 1 322 ? 5.848 -23.469 4.332 1 98.69 322 ALA A N 1
ATOM 2452 C CA . ALA A 1 322 ? 4.426 -23.234 4.578 1 98.69 322 ALA A CA 1
ATOM 2453 C C . ALA A 1 322 ? 3.889 -24.188 5.641 1 98.69 322 ALA A C 1
ATOM 2455 O O . ALA A 1 322 ? 4.281 -25.359 5.691 1 98.69 322 ALA A O 1
ATOM 2456 N N . ASN A 1 323 ? 3.094 -23.703 6.562 1 98.75 323 ASN A N 1
ATOM 2457 C CA . ASN A 1 323 ? 2.094 -24.531 7.223 1 98.75 323 ASN A CA 1
ATOM 2458 C C . ASN A 1 323 ? 0.791 -24.578 6.43 1 98.75 323 ASN A C 1
ATOM 2460 O O . ASN A 1 323 ? 0.009 -23.625 6.457 1 98.75 323 ASN A O 1
ATOM 2464 N N . PRO A 1 324 ? 0.538 -25.688 5.684 1 98.56 324 PRO A N 1
ATOM 2465 C CA . PRO A 1 324 ? -0.604 -25.719 4.766 1 98.56 324 PRO A CA 1
ATOM 2466 C C . PRO A 1 324 ? -1.873 -26.25 5.422 1 98.56 324 PRO A C 1
ATOM 2468 O O . PRO A 1 324 ? -2.848 -26.562 4.73 1 98.56 324 PRO A O 1
ATOM 2471 N N . SER A 1 325 ? -1.95 -26.375 6.695 1 98.62 325 SER A N 1
ATOM 2472 C CA . SER A 1 325 ? -3.041 -27.031 7.414 1 98.62 325 SER A CA 1
ATOM 2473 C C . SER A 1 325 ? -4.379 -26.359 7.113 1 98.62 325 SER A C 1
ATOM 2475 O O . SER A 1 325 ? -5.395 -27.031 6.957 1 98.62 325 SER A O 1
ATOM 2477 N N . ARG A 1 326 ? -4.484 -25.031 7.086 1 98.44 326 ARG A N 1
ATOM 2478 C CA . ARG A 1 326 ? -5.738 -24.344 6.824 1 98.44 326 ARG A CA 1
ATOM 2479 C C . ARG A 1 326 ? -6.297 -24.719 5.457 1 98.44 326 ARG A C 1
ATOM 2481 O O . ARG A 1 326 ? -7.5 -24.938 5.312 1 98.44 326 ARG A O 1
ATOM 2488 N N . ALA A 1 327 ? -5.414 -24.75 4.426 1 98.81 327 ALA A N 1
ATOM 2489 C CA . ALA A 1 327 ? -5.852 -25.141 3.09 1 98.81 327 ALA A CA 1
ATOM 2490 C C . ALA A 1 327 ? -6.379 -26.578 3.084 1 98.81 327 ALA A C 1
ATOM 2492 O O . ALA A 1 327 ? -7.383 -26.875 2.432 1 98.81 327 ALA A O 1
ATOM 2493 N N . HIS A 1 328 ? -5.707 -27.484 3.832 1 98.5 328 HIS A N 1
ATOM 2494 C CA . HIS A 1 328 ? -6.168 -28.859 3.951 1 98.5 328 HIS A CA 1
ATOM 2495 C C . HIS A 1 328 ? -7.582 -28.922 4.52 1 98.5 328 HIS A C 1
ATOM 2497 O O . HIS A 1 328 ? -8.453 -29.594 3.951 1 98.5 328 HIS A O 1
ATOM 2503 N N . THR A 1 329 ? -7.785 -28.188 5.547 1 98.44 329 THR A N 1
ATOM 2504 C CA . THR A 1 329 ? -9.016 -28.312 6.32 1 98.44 329 THR A CA 1
ATOM 2505 C C . THR A 1 329 ? -10.156 -27.547 5.66 1 98.44 329 THR A C 1
ATOM 2507 O O . THR A 1 329 ? -11.289 -28.047 5.594 1 98.44 329 THR A O 1
ATOM 2510 N N . GLU A 1 330 ? -9.938 -26.344 5.176 1 98.62 330 GLU A N 1
ATOM 2511 C CA . GLU A 1 330 ? -11.016 -25.469 4.703 1 98.62 330 GLU A CA 1
ATOM 2512 C C . GLU A 1 330 ? -11.281 -25.688 3.215 1 98.62 330 GLU A C 1
ATOM 2514 O O . GLU A 1 330 ? -12.43 -25.641 2.773 1 98.62 330 GLU A O 1
ATOM 2519 N N . LEU A 1 331 ? -10.242 -25.953 2.441 1 98.75 331 LEU A N 1
ATOM 2520 C CA . LEU A 1 331 ? -10.406 -26.031 0.993 1 98.75 331 LEU A CA 1
ATOM 2521 C C . LEU A 1 331 ? -10.453 -27.484 0.53 1 98.75 331 LEU A C 1
ATOM 2523 O O . LEU A 1 331 ? -10.812 -27.766 -0.617 1 98.75 331 LEU A O 1
ATOM 2527 N N . GLY A 1 332 ? -10.055 -28.406 1.381 1 98.38 332 GLY A N 1
ATOM 2528 C CA . GLY A 1 332 ? -9.852 -29.766 0.921 1 98.38 332 GLY A CA 1
ATOM 2529 C C . GLY A 1 332 ? -8.711 -29.906 -0.067 1 98.38 332 GLY A C 1
ATOM 2530 O O . GLY A 1 332 ? -8.766 -30.734 -0.977 1 98.38 332 GLY A O 1
ATOM 2531 N N . TRP A 1 333 ? -7.766 -29.016 0.017 1 98.44 333 TRP A N 1
ATOM 2532 C CA . TRP A 1 333 ? -6.625 -28.953 -0.891 1 98.44 333 TRP A CA 1
ATOM 2533 C C . TRP A 1 333 ? -5.359 -29.469 -0.211 1 98.44 333 TRP A C 1
ATOM 2535 O O . TRP A 1 333 ? -5.117 -29.188 0.963 1 98.44 333 TRP A O 1
ATOM 2545 N N . LYS A 1 334 ? -4.594 -30.219 -0.899 1 98.12 334 LYS A N 1
ATOM 2546 C CA . LYS A 1 334 ? -3.277 -30.688 -0.476 1 98.12 334 LYS A CA 1
ATOM 2547 C C . LYS A 1 334 ? -2.352 -30.875 -1.674 1 98.12 334 LYS A C 1
ATOM 2549 O O . LYS A 1 334 ? -2.779 -31.359 -2.725 1 98.12 334 LYS A O 1
ATOM 2554 N N . ALA A 1 335 ? -1.111 -30.438 -1.505 1 98.12 335 ALA A N 1
ATOM 2555 C CA . ALA A 1 335 ? -0.131 -30.75 -2.545 1 98.12 335 ALA A CA 1
ATOM 2556 C C . ALA A 1 335 ? 0.098 -32.25 -2.66 1 98.12 335 ALA A C 1
ATOM 2558 O O . ALA A 1 335 ? 0.348 -32.938 -1.658 1 98.12 335 ALA A O 1
ATOM 2559 N N . GLU A 1 336 ? 0.006 -32.75 -3.881 1 97.75 336 GLU A N 1
ATOM 2560 C CA . GLU A 1 336 ? 0.09 -34.188 -4.059 1 97.75 336 GLU A CA 1
ATOM 2561 C C . GLU A 1 336 ? 1.374 -34.594 -4.785 1 97.75 336 GLU A C 1
ATOM 2563 O O . GLU A 1 336 ? 1.822 -35.719 -4.684 1 97.75 336 GLU A O 1
ATOM 2568 N N . ARG A 1 337 ? 1.971 -33.75 -5.469 1 98.06 337 ARG A N 1
ATOM 2569 C CA . ARG A 1 337 ? 3.15 -34.031 -6.273 1 98.06 337 ARG A CA 1
ATOM 2570 C C . ARG A 1 337 ? 4.43 -33.688 -5.516 1 98.06 337 ARG A C 1
ATOM 2572 O O . ARG A 1 337 ? 4.461 -32.75 -4.746 1 98.06 337 ARG A O 1
ATOM 2579 N N . THR A 1 338 ? 5.457 -34.469 -5.781 1 96.88 338 THR A N 1
ATOM 2580 C CA . THR A 1 338 ? 6.707 -34.344 -5.043 1 96.88 338 THR A CA 1
ATOM 2581 C C . THR A 1 338 ? 7.637 -33.344 -5.746 1 96.88 338 THR A C 1
ATOM 2583 O O . THR A 1 338 ? 7.383 -32.938 -6.887 1 96.88 338 THR A O 1
ATOM 2586 N N . LEU A 1 339 ? 8.68 -33 -4.961 1 96.44 339 LEU A N 1
ATOM 2587 C CA . LEU A 1 339 ? 9.719 -32.125 -5.52 1 96.44 339 LEU A CA 1
ATOM 2588 C C . LEU A 1 339 ? 10.414 -32.812 -6.691 1 96.44 339 LEU A C 1
ATOM 2590 O O . LEU A 1 339 ? 10.758 -32.156 -7.68 1 96.44 339 LEU A O 1
ATOM 2594 N N . GLU A 1 340 ? 10.617 -34.094 -6.57 1 97 340 GLU A N 1
ATOM 2595 C CA . GLU A 1 340 ? 11.258 -34.875 -7.637 1 97 340 GLU A CA 1
ATOM 2596 C C . GLU A 1 340 ? 10.414 -34.844 -8.906 1 97 340 GLU A C 1
ATOM 2598 O O . GLU A 1 340 ? 10.945 -34.656 -10.008 1 97 340 GLU A O 1
ATOM 2603 N N . GLN A 1 341 ? 9.109 -34.969 -8.719 1 98 341 GLN A N 1
ATOM 2604 C CA . GLN A 1 341 ? 8.211 -34.906 -9.867 1 98 341 GLN A CA 1
ATOM 2605 C C . GLN A 1 341 ? 8.273 -33.531 -10.523 1 98 341 GLN A C 1
ATOM 2607 O O . GLN A 1 341 ? 8.234 -33.406 -11.758 1 98 341 GLN A O 1
ATOM 2612 N N . ALA A 1 342 ? 8.344 -32.5 -9.68 1 98.38 342 ALA A N 1
ATOM 2613 C CA . ALA A 1 342 ? 8.445 -31.156 -10.211 1 98.38 342 ALA A CA 1
ATOM 2614 C C . ALA A 1 342 ? 9.695 -30.984 -11.07 1 98.38 342 ALA A C 1
ATOM 2616 O O . ALA A 1 342 ? 9.648 -30.375 -12.141 1 98.38 342 ALA A O 1
ATOM 2617 N N . CYS A 1 343 ? 10.805 -31.547 -10.609 1 98.38 343 CYS A N 1
ATOM 2618 C CA . CYS A 1 343 ? 12.062 -31.469 -11.344 1 98.38 343 CYS A CA 1
ATOM 2619 C C . CYS A 1 343 ? 11.984 -32.25 -12.648 1 98.38 343 CYS A C 1
ATOM 2621 O O . CYS A 1 343 ? 12.43 -31.766 -13.695 1 98.38 343 CYS A O 1
ATOM 2623 N N . GLU A 1 344 ? 11.406 -33.438 -12.602 1 98.5 344 GLU A N 1
ATOM 2624 C CA . GLU A 1 344 ? 11.273 -34.281 -13.789 1 98.5 344 GLU A CA 1
ATOM 2625 C C . GLU A 1 344 ? 10.398 -33.594 -14.844 1 98.5 344 GLU A C 1
ATOM 2627 O O . GLU A 1 344 ? 10.742 -33.594 -16.031 1 98.5 344 GLU A O 1
ATOM 2632 N N . ASP A 1 345 ? 9.281 -33.062 -14.414 1 98.56 345 ASP A N 1
ATOM 2633 C CA . ASP A 1 345 ? 8.359 -32.406 -15.336 1 98.56 345 ASP A CA 1
ATOM 2634 C C . ASP A 1 345 ? 9 -31.172 -15.969 1 98.56 345 ASP A C 1
ATOM 2636 O O . ASP A 1 345 ? 8.812 -30.906 -17.156 1 98.56 345 ASP A O 1
ATOM 2640 N N . LEU A 1 346 ? 9.719 -30.406 -15.117 1 98.25 346 LEU A N 1
ATOM 2641 C CA . LEU A 1 346 ? 10.398 -29.234 -15.648 1 98.25 346 LEU A CA 1
ATOM 2642 C C . LEU A 1 346 ? 11.438 -29.641 -16.688 1 98.25 346 LEU A C 1
ATOM 2644 O O . LEU A 1 346 ? 11.539 -29 -17.75 1 98.25 346 LEU A O 1
ATOM 2648 N N . TRP A 1 347 ? 12.172 -30.719 -16.422 1 98.12 347 TRP A N 1
ATOM 2649 C CA . TRP A 1 347 ? 13.195 -31.172 -17.344 1 98.12 347 TRP A CA 1
ATOM 2650 C C . TRP A 1 347 ? 12.562 -31.672 -18.641 1 98.12 347 TRP A C 1
ATOM 2652 O O . TRP A 1 347 ? 13.047 -31.359 -19.734 1 98.12 347 TRP A O 1
ATOM 2662 N N . LEU A 1 348 ? 11.492 -32.438 -18.516 1 98 348 LEU A N 1
ATOM 2663 C CA . LEU A 1 348 ? 10.789 -32.906 -19.703 1 98 348 LEU A CA 1
ATOM 2664 C C . LEU A 1 348 ? 10.359 -31.75 -20.594 1 98 348 LEU A C 1
ATOM 2666 O O . LEU A 1 348 ? 10.508 -31.812 -21.812 1 98 348 LEU A O 1
ATOM 2670 N N . TRP A 1 349 ? 9.859 -30.734 -20 1 98 349 TRP A N 1
ATOM 2671 C CA . TRP A 1 349 ? 9.414 -29.531 -20.719 1 98 349 TRP A CA 1
ATOM 2672 C C . TRP A 1 349 ? 10.594 -28.828 -21.375 1 98 349 TRP A C 1
ATOM 2674 O O . TRP A 1 349 ? 10.57 -28.578 -22.594 1 98 349 TRP A O 1
ATOM 2684 N N . THR A 1 350 ? 11.617 -28.562 -20.641 1 96.81 350 THR A N 1
ATOM 2685 C CA . THR A 1 350 ? 12.695 -27.703 -21.125 1 96.81 350 THR A CA 1
ATOM 2686 C C . THR A 1 350 ? 13.578 -28.438 -22.125 1 96.81 350 THR A C 1
ATOM 2688 O O . THR A 1 350 ? 14.055 -27.844 -23.094 1 96.81 350 THR A O 1
ATOM 2691 N N . LYS A 1 351 ? 13.742 -29.75 -21.906 1 96.5 351 LYS A N 1
ATOM 2692 C CA . LYS A 1 351 ? 14.539 -30.547 -22.828 1 96.5 351 LYS A CA 1
ATOM 2693 C C . LYS A 1 351 ? 13.883 -30.594 -24.203 1 96.5 351 LYS A C 1
ATOM 2695 O O . LYS A 1 351 ? 14.57 -30.562 -25.234 1 96.5 351 LYS A O 1
ATOM 2700 N N . ASN A 1 352 ? 12.562 -30.672 -24.203 1 96.69 352 ASN A N 1
ATOM 2701 C CA . ASN A 1 352 ? 11.836 -30.891 -25.438 1 96.69 352 ASN A CA 1
ATOM 2702 C C . ASN A 1 352 ? 11.391 -29.562 -26.062 1 96.69 352 ASN A C 1
ATOM 2704 O O . ASN A 1 352 ? 10.961 -29.531 -27.219 1 96.69 352 ASN A O 1
ATOM 2708 N N . ASN A 1 353 ? 11.469 -28.484 -25.344 1 96.12 353 ASN A N 1
ATOM 2709 C CA . ASN A 1 353 ? 11.133 -27.141 -25.812 1 96.12 353 ASN A CA 1
ATOM 2710 C C . ASN A 1 353 ? 12.242 -26.141 -25.516 1 96.12 353 ASN A C 1
ATOM 2712 O O . ASN A 1 353 ? 12.008 -25.141 -24.828 1 96.12 353 ASN A O 1
ATOM 2716 N N . PRO A 1 354 ? 13.398 -26.344 -26 1 92.5 354 PRO A N 1
ATOM 2717 C CA . PRO A 1 354 ? 14.531 -25.484 -25.656 1 92.5 354 PRO A CA 1
ATOM 2718 C C . PRO A 1 354 ? 14.281 -24.016 -26 1 92.5 354 PRO A C 1
ATOM 2720 O O . PRO A 1 354 ? 14.914 -23.125 -25.422 1 92.5 354 PRO A O 1
ATOM 2723 N N . GLN A 1 355 ? 13.359 -23.703 -26.875 1 93.5 355 GLN A N 1
ATOM 2724 C CA . GLN A 1 355 ? 13.039 -22.328 -27.203 1 93.5 355 GLN A CA 1
ATOM 2725 C C . GLN A 1 355 ? 11.711 -21.906 -26.578 1 93.5 355 GLN A C 1
ATOM 2727 O O . GLN A 1 355 ? 11.109 -20.906 -26.984 1 93.5 355 GLN A O 1
ATOM 2732 N N . GLY A 1 356 ? 11.25 -22.734 -25.656 1 94.75 356 GLY A N 1
ATOM 2733 C CA . GLY A 1 356 ? 10.016 -22.438 -24.953 1 94.75 356 GLY A CA 1
ATOM 2734 C C . GLY A 1 356 ? 8.812 -22.328 -25.875 1 94.75 356 GLY A C 1
ATOM 2735 O O . GLY A 1 356 ? 8.57 -23.219 -26.703 1 94.75 356 GLY A O 1
ATOM 2736 N N . TYR A 1 357 ? 8.141 -21.266 -25.766 1 96.88 357 TYR A N 1
ATOM 2737 C CA . TYR A 1 357 ? 6.914 -21.047 -26.531 1 96.88 357 TYR A CA 1
ATOM 2738 C C . TYR A 1 357 ? 7.219 -20.469 -27.906 1 96.88 357 TYR A C 1
ATOM 2740 O O . TYR A 1 357 ? 6.305 -20.219 -28.688 1 96.88 357 TYR A O 1
ATOM 2748 N N . ARG A 1 358 ? 8.453 -20.297 -28.234 1 95 358 ARG A N 1
ATOM 2749 C CA . ARG A 1 358 ? 8.867 -19.781 -29.547 1 95 358 ARG A CA 1
ATOM 2750 C C . ARG A 1 358 ? 9.156 -20.922 -30.516 1 95 358 ARG A C 1
ATOM 2752 O O . ARG A 1 358 ? 9.852 -20.719 -31.516 1 95 358 ARG A O 1
ATOM 2759 N N . GLN A 1 359 ? 8.695 -22.078 -30.188 1 96.12 359 GLN A N 1
ATOM 2760 C CA . GLN A 1 359 ? 8.758 -23.25 -31.062 1 96.12 359 GLN A CA 1
ATOM 2761 C C . GLN A 1 359 ? 7.43 -24 -31.094 1 96.12 359 GLN A C 1
ATOM 2763 O O . GLN A 1 359 ? 6.582 -23.797 -30.219 1 96.12 359 GLN A O 1
ATOM 2768 N N . GLU A 1 360 ? 7.297 -24.875 -32.156 1 96.25 360 GLU A N 1
ATOM 2769 C CA . GLU A 1 360 ? 6.156 -25.781 -32.188 1 96.25 360 GLU A CA 1
ATOM 2770 C C . GLU A 1 360 ? 6.297 -26.875 -31.125 1 96.25 360 GLU A C 1
ATOM 2772 O O . GLU A 1 360 ? 7.41 -27.281 -30.797 1 96.25 360 GLU A O 1
ATOM 2777 N N . PRO A 1 361 ? 5.156 -27.25 -30.562 1 95.62 361 PRO A N 1
ATOM 2778 C CA . PRO A 1 361 ? 5.262 -28.375 -29.641 1 95.62 361 PRO A CA 1
ATOM 2779 C C . PRO A 1 361 ? 5.855 -29.625 -30.297 1 95.62 361 PRO A C 1
ATOM 2781 O O . PRO A 1 361 ? 5.578 -29.906 -31.469 1 95.62 361 PRO A O 1
ATOM 2784 N N . PRO A 1 362 ? 6.594 -30.359 -29.594 1 94.81 362 PRO A N 1
ATOM 2785 C CA . PRO A 1 362 ? 7.191 -31.562 -30.172 1 94.81 362 PRO A CA 1
ATOM 2786 C C . PRO A 1 362 ? 6.145 -32.562 -30.641 1 94.81 362 PRO A C 1
ATOM 2788 O O . PRO A 1 362 ? 5.242 -32.938 -29.875 1 94.81 362 PRO A O 1
ATOM 2791 N N . ALA A 1 363 ? 6.398 -33.094 -31.797 1 94.88 363 ALA A N 1
ATOM 2792 C CA . ALA A 1 363 ? 5.434 -33.969 -32.438 1 94.88 363 ALA A CA 1
ATOM 2793 C C . ALA A 1 363 ? 5.227 -35.25 -31.609 1 94.88 363 ALA A C 1
ATOM 2795 O O . ALA A 1 363 ? 4.102 -35.75 -31.5 1 94.88 363 ALA A O 1
ATOM 2796 N N . GLU A 1 364 ? 6.262 -35.75 -31.094 1 95 364 GLU A N 1
ATOM 2797 C CA . GLU A 1 364 ? 6.195 -37 -30.328 1 95 364 GLU A CA 1
ATOM 2798 C C . GLU A 1 364 ? 5.344 -36.812 -29.062 1 95 364 GLU A C 1
ATOM 2800 O O . GLU A 1 364 ? 4.578 -37.688 -28.703 1 95 364 GLU A O 1
ATOM 2805 N N . LEU A 1 365 ? 5.531 -35.688 -28.438 1 95.69 365 LEU A N 1
ATOM 2806 C CA . LEU A 1 365 ? 4.758 -35.406 -27.219 1 95.69 365 LEU A CA 1
ATOM 2807 C C . LEU A 1 365 ? 3.299 -35.125 -27.562 1 95.69 365 LEU A C 1
ATOM 2809 O O . LEU A 1 365 ? 2.396 -35.5 -26.812 1 95.69 365 LEU A O 1
ATOM 2813 N N . LEU A 1 366 ? 3.057 -34.531 -28.688 1 95.12 366 LEU A N 1
ATOM 2814 C CA . LEU A 1 366 ? 1.694 -34.281 -29.141 1 95.12 366 LEU A CA 1
ATOM 2815 C C . LEU A 1 366 ? 0.962 -35.594 -29.406 1 95.12 366 LEU A C 1
ATOM 2817 O O . LEU A 1 366 ? -0.224 -35.719 -29.094 1 95.12 366 LEU A O 1
ATOM 2821 N N . ALA A 1 367 ? 1.654 -36.531 -30 1 94.5 367 ALA A N 1
ATOM 2822 C CA . ALA A 1 367 ? 1.077 -37.844 -30.297 1 94.5 367 ALA A CA 1
ATOM 2823 C C . ALA A 1 367 ? 0.681 -38.562 -29 1 94.5 367 ALA A C 1
ATOM 2825 O O . ALA A 1 367 ? -0.315 -39.281 -28.984 1 94.5 367 ALA A O 1
ATOM 2826 N N . GLN A 1 368 ? 1.384 -38.312 -27.984 1 92.56 368 GLN A N 1
ATOM 2827 C CA . GLN A 1 368 ? 1.122 -38.938 -26.688 1 92.56 368 GLN A CA 1
ATOM 2828 C C . GLN A 1 368 ? -0.081 -38.312 -26 1 92.56 368 GLN A C 1
ATOM 2830 O O . GLN A 1 368 ? -0.753 -38.969 -25.188 1 92.56 368 GLN A O 1
ATOM 2835 N N . LEU A 1 369 ? -0.24 -37.031 -26.234 1 89.81 369 LEU A N 1
ATOM 2836 C CA . LEU A 1 369 ? -1.358 -36.312 -25.625 1 89.81 369 LEU A CA 1
ATOM 2837 C C . LEU A 1 369 ? -2.689 -36.875 -26.125 1 89.81 369 LEU A C 1
ATOM 2839 O O . LEU A 1 369 ? -3.678 -36.875 -25.391 1 89.81 369 LEU A O 1
ATOM 2843 N N . LYS A 1 370 ? -2.924 -37.344 -27.422 1 79.81 370 LYS A N 1
ATOM 2844 C CA . LYS A 1 370 ? -4.141 -37.781 -28.078 1 79.81 370 LYS A CA 1
ATOM 2845 C C . LYS A 1 370 ? -4.477 -39.219 -27.672 1 79.81 370 LYS A C 1
ATOM 2847 O O . LYS A 1 370 ? -5.578 -39.719 -27.922 1 79.81 370 LYS A O 1
ATOM 2852 N N . LYS A 1 371 ? -3.545 -39.875 -26.984 1 74 371 LYS A N 1
ATOM 2853 C CA . LYS A 1 371 ? -3.811 -41.25 -26.531 1 74 371 LYS A CA 1
ATOM 2854 C C . LYS A 1 371 ? -4.535 -41.25 -25.188 1 74 371 LYS A C 1
ATOM 2856 O O . LYS A 1 371 ? -4.312 -40.375 -24.359 1 74 371 LYS A O 1
ATOM 2861 N N . MET B 1 1 ? 20.109 34.969 -0.422 1 69.56 1 MET B N 1
ATOM 2862 C CA . MET B 1 1 ? 19.969 33.719 -1.167 1 69.56 1 MET B CA 1
ATOM 2863 C C . MET B 1 1 ? 18.906 32.812 -0.54 1 69.56 1 MET B C 1
ATOM 2865 O O . MET B 1 1 ? 18.703 32.844 0.675 1 69.56 1 MET B O 1
ATOM 2869 N N . SER B 1 2 ? 18.016 32.188 -1.31 1 81.75 2 SER B N 1
ATOM 2870 C CA . SER B 1 2 ? 16.938 31.375 -0.762 1 81.75 2 SER B CA 1
ATOM 2871 C C . SER B 1 2 ? 17.5 30.172 -0.018 1 81.75 2 SER B C 1
ATOM 2873 O O . SER B 1 2 ? 18.578 29.672 -0.344 1 81.75 2 SER B O 1
ATOM 2875 N N . ALA B 1 3 ? 16.891 29.844 1.133 1 90.62 3 ALA B N 1
ATOM 2876 C CA . ALA B 1 3 ? 17.281 28.688 1.932 1 90.62 3 ALA B CA 1
ATOM 2877 C C . ALA B 1 3 ? 17.141 27.391 1.129 1 90.62 3 ALA B C 1
ATOM 2879 O O . ALA B 1 3 ? 17.766 26.375 1.452 1 90.62 3 ALA B O 1
ATOM 2880 N N . GLY B 1 4 ? 16.422 27.484 0.007 1 94.81 4 GLY B N 1
ATOM 2881 C CA . GLY B 1 4 ? 16.109 26.344 -0.844 1 94.81 4 GLY B CA 1
ATOM 2882 C C . GLY B 1 4 ? 14.805 26.5 -1.604 1 94.81 4 GLY B C 1
ATOM 2883 O O . GLY B 1 4 ? 14.125 27.531 -1.475 1 94.81 4 GLY B O 1
ATOM 2884 N N . SER B 1 5 ? 14.523 25.609 -2.461 1 98.19 5 SER B N 1
ATOM 2885 C CA . SER B 1 5 ? 13.297 25.609 -3.252 1 98.19 5 SER B CA 1
ATOM 2886 C C . SER B 1 5 ? 12.484 24.344 -3.02 1 98.19 5 SER B C 1
ATOM 2888 O O . SER B 1 5 ? 13.023 23.234 -3.117 1 98.19 5 SER B O 1
ATOM 2890 N N . VAL B 1 6 ? 11.219 24.547 -2.643 1 98.75 6 VAL B N 1
ATOM 2891 C CA . VAL B 1 6 ? 10.422 23.422 -2.166 1 98.75 6 VAL B CA 1
ATOM 2892 C C . VAL B 1 6 ? 9.07 23.406 -2.883 1 98.75 6 VAL B C 1
ATOM 2894 O O . VAL B 1 6 ? 8.445 24.453 -3.068 1 98.75 6 VAL B O 1
ATOM 2897 N N . LEU B 1 7 ? 8.688 22.219 -3.396 1 98.94 7 LEU B N 1
ATOM 2898 C CA . LEU B 1 7 ? 7.305 22 -3.822 1 98.94 7 LEU B CA 1
ATOM 2899 C C . LEU B 1 7 ? 6.445 21.516 -2.658 1 98.94 7 LEU B C 1
ATOM 2901 O O . LEU B 1 7 ? 6.812 20.562 -1.962 1 98.94 7 LEU B O 1
ATOM 2905 N N . VAL B 1 8 ? 5.352 22.172 -2.385 1 98.94 8 VAL B N 1
ATOM 2906 C CA . VAL B 1 8 ? 4.355 21.75 -1.41 1 98.94 8 VAL B CA 1
ATOM 2907 C C . VAL B 1 8 ? 3.121 21.219 -2.135 1 98.94 8 VAL B C 1
ATOM 2909 O O . VAL B 1 8 ? 2.291 21.984 -2.611 1 98.94 8 VAL B O 1
ATOM 2912 N N . ALA B 1 9 ? 2.988 19.891 -2.227 1 98.88 9 ALA B N 1
ATOM 2913 C CA . ALA B 1 9 ? 1.804 19.266 -2.803 1 98.88 9 ALA B CA 1
ATOM 2914 C C . ALA B 1 9 ? 0.668 19.203 -1.787 1 98.88 9 ALA B C 1
ATOM 2916 O O . ALA B 1 9 ? 0.858 18.719 -0.665 1 98.88 9 ALA B O 1
ATOM 2917 N N . GLY B 1 10 ? -0.501 19.641 -2.205 1 98.56 10 GLY B N 1
ATOM 2918 C CA . GLY B 1 10 ? -1.57 19.828 -1.237 1 98.56 10 GLY B CA 1
ATOM 2919 C C . GLY B 1 10 ? -1.409 21.094 -0.409 1 98.56 10 GLY B C 1
ATOM 2920 O O . GLY B 1 10 ? -1.752 21.109 0.775 1 98.56 10 GLY B O 1
ATOM 2921 N N . GLY B 1 11 ? -0.909 22.125 -1.026 1 98.62 11 GLY B N 1
ATOM 2922 C CA . GLY B 1 11 ? -0.42 23.266 -0.276 1 98.62 11 GLY B CA 1
ATOM 2923 C C . GLY B 1 11 ? -1.505 24.281 0.041 1 98.62 11 GLY B C 1
ATOM 2924 O O . GLY B 1 11 ? -1.271 25.234 0.782 1 98.62 11 GLY B O 1
ATOM 2925 N N . THR B 1 12 ? -2.729 24.078 -0.483 1 98.25 12 THR B N 1
ATOM 2926 C CA . THR B 1 12 ? -3.814 24.984 -0.137 1 98.25 12 THR B CA 1
ATOM 2927 C C . THR B 1 12 ? -4.699 24.391 0.953 1 98.25 12 THR B C 1
ATOM 2929 O O . THR B 1 12 ? -5.613 25.047 1.452 1 98.25 12 THR B O 1
ATOM 2932 N N . GLY B 1 13 ? -4.406 23.156 1.334 1 97.25 13 GLY B N 1
ATOM 2933 C CA . GLY B 1 13 ? -5.113 22.547 2.451 1 97.25 13 GLY B CA 1
ATOM 2934 C C . GLY B 1 13 ? -4.695 23.109 3.797 1 97.25 13 GLY B C 1
ATOM 2935 O O . GLY B 1 13 ? -3.801 23.953 3.873 1 97.25 13 GLY B O 1
ATOM 2936 N N . TYR B 1 14 ? -5.309 22.609 4.875 1 97.12 14 TYR B N 1
ATOM 2937 C CA . TYR B 1 14 ? -5.102 23.094 6.234 1 97.12 14 TYR B CA 1
ATOM 2938 C C . TYR B 1 14 ? -3.629 23 6.625 1 97.12 14 TYR B C 1
ATOM 2940 O O . TYR B 1 14 ? -2.943 24.031 6.699 1 97.12 14 TYR B O 1
ATOM 2948 N N . ILE B 1 15 ? -3.012 21.812 6.605 1 98.38 15 ILE B N 1
ATOM 2949 C CA . ILE B 1 15 ? -1.63 21.656 7.047 1 98.38 15 ILE B CA 1
ATOM 2950 C C . ILE B 1 15 ? -0.687 22.219 5.98 1 98.38 15 ILE B C 1
ATOM 2952 O O . ILE B 1 15 ? 0.312 22.859 6.305 1 98.38 15 ILE B O 1
ATOM 2956 N N . GLY B 1 16 ? -1.033 22.016 4.73 1 98.69 16 GLY B N 1
ATOM 2957 C CA . GLY B 1 16 ? -0.192 22.438 3.623 1 98.69 16 GLY B CA 1
ATOM 2958 C C . GLY B 1 16 ? 0.018 23.938 3.584 1 98.69 16 GLY B C 1
ATOM 2959 O O . GLY B 1 16 ? 1.143 24.406 3.396 1 98.69 16 GLY B O 1
ATOM 2960 N N . SER B 1 17 ? -1.015 24.75 3.773 1 98.75 17 SER B N 1
ATOM 2961 C CA . SER B 1 17 ? -0.904 26.203 3.688 1 98.75 17 SER B CA 1
ATOM 2962 C C . SER B 1 17 ? -0.1 26.766 4.852 1 98.75 17 SER B C 1
ATOM 2964 O O . SER B 1 17 ? 0.68 27.703 4.68 1 98.75 17 SER B O 1
ATOM 2966 N N . PHE B 1 18 ? -0.255 26.172 6.027 1 98.88 18 PHE B N 1
ATOM 2967 C CA . PHE B 1 18 ? 0.508 26.609 7.188 1 98.88 18 PHE B CA 1
ATOM 2968 C C . PHE B 1 18 ? 1.982 26.266 7.035 1 98.88 18 PHE B C 1
ATOM 2970 O O . PHE B 1 18 ? 2.854 27 7.496 1 98.88 18 PHE B O 1
ATOM 2977 N N . THR B 1 19 ? 2.221 25.094 6.441 1 98.94 19 THR B N 1
ATOM 2978 C CA . THR B 1 19 ? 3.604 24.719 6.176 1 98.94 19 THR B CA 1
ATOM 2979 C C . THR B 1 19 ? 4.223 25.641 5.125 1 98.94 19 THR B C 1
ATOM 2981 O O . THR B 1 19 ? 5.387 26.031 5.246 1 98.94 19 THR B O 1
ATOM 2984 N N . ALA B 1 20 ? 3.451 25.969 4.074 1 98.88 20 ALA B N 1
ATOM 2985 C CA . ALA B 1 20 ? 3.926 26.938 3.088 1 98.88 20 ALA B CA 1
ATOM 2986 C C . ALA B 1 20 ? 4.285 28.25 3.752 1 98.88 20 ALA B C 1
ATOM 2988 O O . ALA B 1 20 ? 5.32 28.859 3.439 1 98.88 20 ALA B O 1
ATOM 2989 N N . LEU B 1 21 ? 3.455 28.75 4.656 1 98.81 21 LEU B N 1
ATOM 2990 C CA . LEU B 1 21 ? 3.719 29.969 5.414 1 98.81 21 LEU B CA 1
ATOM 2991 C C . LEU B 1 21 ? 5.039 29.859 6.176 1 98.81 21 LEU B C 1
ATOM 2993 O O . LEU B 1 21 ? 5.883 30.75 6.09 1 98.81 21 LEU B O 1
ATOM 2997 N N . ALA B 1 22 ? 5.223 28.766 6.902 1 98.81 22 ALA B N 1
ATOM 2998 C CA . ALA B 1 22 ? 6.43 28.547 7.695 1 98.81 22 ALA B CA 1
ATOM 2999 C C . ALA B 1 22 ? 7.672 28.547 6.805 1 98.81 22 ALA B C 1
ATOM 3001 O O . ALA B 1 22 ? 8.711 29.109 7.18 1 98.81 22 ALA B O 1
ATOM 3002 N N . LEU B 1 23 ? 7.578 27.922 5.656 1 98.81 23 LEU B N 1
ATOM 3003 C CA . LEU B 1 23 ? 8.695 27.844 4.719 1 98.81 23 LEU B CA 1
ATOM 3004 C C . LEU B 1 23 ? 9.055 29.219 4.184 1 98.81 23 LEU B C 1
ATOM 3006 O O . LEU B 1 23 ? 10.227 29.594 4.133 1 98.81 23 LEU B O 1
ATOM 3010 N N . LEU B 1 24 ? 8.047 29.984 3.758 1 98.69 24 LEU B N 1
ATOM 3011 C CA . LEU B 1 24 ? 8.273 31.328 3.244 1 98.69 24 LEU B CA 1
ATOM 3012 C C . LEU B 1 24 ? 8.938 32.219 4.297 1 98.69 24 LEU B C 1
ATOM 3014 O O . LEU B 1 24 ? 9.891 32.938 3.996 1 98.69 24 LEU B O 1
ATOM 3018 N N . GLU B 1 25 ? 8.445 32.094 5.508 1 98.31 25 GLU B N 1
ATOM 3019 C CA . GLU B 1 25 ? 9.008 32.875 6.609 1 98.31 25 GLU B CA 1
ATOM 3020 C C . GLU B 1 25 ? 10.453 32.469 6.879 1 98.31 25 GLU B C 1
ATOM 3022 O O . GLU B 1 25 ? 11.266 33.312 7.312 1 98.31 25 GLU B O 1
ATOM 3027 N N . ALA B 1 26 ? 10.773 31.266 6.594 1 98.19 26 ALA B N 1
ATOM 3028 C CA . ALA B 1 26 ? 12.117 30.766 6.824 1 98.19 26 ALA B CA 1
ATOM 3029 C C . ALA B 1 26 ? 13.023 31.047 5.629 1 98.19 26 ALA B C 1
ATOM 3031 O O . ALA B 1 26 ? 14.195 30.656 5.621 1 98.19 26 ALA B O 1
ATOM 3032 N N . GLY B 1 27 ? 12.5 31.641 4.574 1 98.06 27 GLY B N 1
ATOM 3033 C CA . GLY B 1 27 ? 13.328 32.125 3.479 1 98.06 27 GLY B CA 1
ATOM 3034 C C . GLY B 1 27 ? 13.375 31.172 2.303 1 98.06 27 GLY B C 1
ATOM 3035 O O . GLY B 1 27 ? 14.203 31.312 1.406 1 98.06 27 GLY B O 1
ATOM 3036 N N . TYR B 1 28 ? 12.492 30.188 2.254 1 98.44 28 TYR B N 1
ATOM 3037 C CA . TYR B 1 28 ? 12.453 29.25 1.139 1 98.44 28 TYR B CA 1
ATOM 3038 C C . TYR B 1 28 ? 11.672 29.828 -0.033 1 98.44 28 TYR B C 1
ATOM 3040 O O . TYR B 1 28 ? 10.75 30.625 0.162 1 98.44 28 TYR B O 1
ATOM 3048 N N . LYS B 1 29 ? 12.094 29.469 -1.231 1 98.5 29 LYS B N 1
ATOM 3049 C CA . LYS B 1 29 ? 11.203 29.547 -2.383 1 98.5 29 LYS B CA 1
ATOM 3050 C C . LYS B 1 29 ? 10.164 28.438 -2.357 1 98.5 29 LYS B C 1
ATOM 3052 O O . LYS B 1 29 ? 10.508 27.25 -2.238 1 98.5 29 LYS B O 1
ATOM 3057 N N . VAL B 1 30 ? 8.898 28.828 -2.432 1 98.81 30 VAL B N 1
ATOM 3058 C CA . VAL B 1 30 ? 7.844 27.828 -2.271 1 98.81 30 VAL B CA 1
ATOM 3059 C C . VAL B 1 30 ? 6.973 27.797 -3.525 1 98.81 30 VAL B C 1
ATOM 3061 O O . VAL B 1 30 ? 6.512 28.844 -3.998 1 98.81 30 VAL B O 1
ATOM 3064 N N . VAL B 1 31 ? 6.82 26.625 -4.125 1 98.88 31 VAL B N 1
ATOM 3065 C CA . VAL B 1 31 ? 5.836 26.344 -5.164 1 98.88 31 VAL B CA 1
ATOM 3066 C C . VAL B 1 31 ? 4.762 25.406 -4.617 1 98.88 31 VAL B C 1
ATOM 3068 O O . VAL B 1 31 ? 5.074 24.391 -3.992 1 98.88 31 VAL B O 1
ATOM 3071 N N . VAL B 1 32 ? 3.465 25.766 -4.812 1 98.88 32 VAL B N 1
ATOM 3072 C CA . VAL B 1 32 ? 2.35 24.984 -4.289 1 98.88 32 VAL B CA 1
ATOM 3073 C C . VAL B 1 32 ? 1.609 24.312 -5.438 1 98.88 32 VAL B C 1
ATOM 3075 O O . VAL B 1 32 ? 1.403 24.906 -6.496 1 98.88 32 VAL B O 1
ATOM 3078 N N . ALA B 1 33 ? 1.331 23.062 -5.297 1 98.81 33 ALA B N 1
ATOM 3079 C CA . ALA B 1 33 ? 0.438 22.328 -6.191 1 98.81 33 ALA B CA 1
ATOM 3080 C C . ALA B 1 33 ? -0.771 21.781 -5.438 1 98.81 33 ALA B C 1
ATOM 3082 O O . ALA B 1 33 ? -0.637 21.281 -4.32 1 98.81 33 ALA B O 1
ATOM 3083 N N . ASP B 1 34 ? -1.917 21.953 -5.973 1 98.69 34 ASP B N 1
ATOM 3084 C CA . ASP B 1 34 ? -3.166 21.5 -5.367 1 98.69 34 ASP B CA 1
ATOM 3085 C C . ASP B 1 34 ? -4.281 21.422 -6.406 1 98.69 34 ASP B C 1
ATOM 3087 O O . ASP B 1 34 ? -4.281 22.172 -7.383 1 98.69 34 ASP B O 1
ATOM 3091 N N . ASN B 1 35 ? -5.199 20.484 -6.234 1 98.25 35 ASN B N 1
ATOM 3092 C CA . ASN B 1 35 ? -6.312 20.406 -7.172 1 98.25 35 ASN B CA 1
ATOM 3093 C C . ASN B 1 35 ? -7.555 21.109 -6.621 1 98.25 35 ASN B C 1
ATOM 3095 O O . ASN B 1 35 ? -8.609 21.109 -7.262 1 98.25 35 ASN B O 1
ATOM 3099 N N . LEU B 1 36 ? -7.531 21.625 -5.426 1 97 36 LEU B N 1
ATOM 3100 C CA . LEU B 1 36 ? -8.555 22.438 -4.777 1 97 36 LEU B CA 1
ATOM 3101 C C . LEU B 1 36 ? -9.797 21.594 -4.469 1 97 36 LEU B C 1
ATOM 3103 O O . LEU B 1 36 ? -10.898 22.125 -4.348 1 97 36 LEU B O 1
ATOM 3107 N N . TYR B 1 37 ? -9.648 20.266 -4.336 1 94.25 37 TYR B N 1
ATOM 3108 C CA . TYR B 1 37 ? -10.742 19.344 -4.027 1 94.25 37 TYR B CA 1
ATOM 3109 C C . TYR B 1 37 ? -11.414 19.719 -2.711 1 94.25 37 TYR B C 1
ATOM 3111 O O . TYR B 1 37 ? -12.641 19.781 -2.625 1 94.25 37 TYR B O 1
ATOM 3119 N N . ASN B 1 38 ? -10.703 19.922 -1.723 1 92.94 38 ASN B N 1
ATOM 3120 C CA . ASN B 1 38 ? -11.172 20.266 -0.386 1 92.94 38 ASN B CA 1
ATOM 3121 C C . ASN B 1 38 ? -10.359 21.422 0.214 1 92.94 38 ASN B C 1
ATOM 3123 O O . ASN B 1 38 ? -9.883 21.312 1.347 1 92.94 38 ASN B O 1
ATOM 3127 N N . SER B 1 39 ? -10.109 22.391 -0.573 1 95.38 39 SER B N 1
ATOM 3128 C CA . SER B 1 39 ? -9.328 23.547 -0.185 1 95.38 39 SER B CA 1
ATOM 3129 C C . SER B 1 39 ? -9.656 24.75 -1.055 1 95.38 39 SER B C 1
ATOM 3131 O O . SER B 1 39 ? -10.617 24.719 -1.834 1 95.38 39 SER B O 1
ATOM 3133 N N . SER B 1 40 ? -8.984 25.875 -0.763 1 96.56 40 SER B N 1
ATOM 3134 C CA . SER B 1 40 ? -9.227 27.125 -1.482 1 96.56 40 SER B CA 1
ATOM 3135 C C . SER B 1 40 ? -7.914 27.828 -1.806 1 96.56 40 SER B C 1
ATOM 3137 O O . SER B 1 40 ? -7.012 27.891 -0.969 1 96.56 40 SER B O 1
ATOM 3139 N N . ARG B 1 41 ? -7.887 28.391 -2.994 1 97 41 ARG B N 1
ATOM 3140 C CA . ARG B 1 41 ? -6.738 29.203 -3.375 1 97 41 ARG B CA 1
ATOM 3141 C C . ARG B 1 41 ? -6.586 30.406 -2.439 1 97 41 ARG B C 1
ATOM 3143 O O . ARG B 1 41 ? -5.484 30.938 -2.277 1 97 41 ARG B O 1
ATOM 3150 N N . GLU B 1 42 ? -7.688 30.812 -1.848 1 98 42 GLU B N 1
ATOM 3151 C CA . GLU B 1 42 ? -7.707 31.953 -0.938 1 98 42 GLU B CA 1
ATOM 3152 C C . GLU B 1 42 ? -6.738 31.75 0.224 1 98 42 GLU B C 1
ATOM 3154 O O . GLU B 1 42 ? -6.215 32.719 0.781 1 98 42 GLU B O 1
ATOM 3159 N N . ALA B 1 43 ? -6.457 30.531 0.576 1 98.19 43 ALA B N 1
ATOM 3160 C CA . ALA B 1 43 ? -5.496 30.25 1.642 1 98.19 43 ALA B CA 1
ATOM 3161 C C . ALA B 1 43 ? -4.137 30.859 1.333 1 98.19 43 ALA B C 1
ATOM 3163 O O . ALA B 1 43 ? -3.455 31.359 2.232 1 98.19 43 ALA B O 1
ATOM 3164 N N . LEU B 1 44 ? -3.756 30.906 0.049 1 98.56 44 LEU B N 1
ATOM 3165 C CA . LEU B 1 44 ? -2.463 31.453 -0.345 1 98.56 44 LEU B CA 1
ATOM 3166 C C . LEU B 1 44 ? -2.473 32.969 -0.271 1 98.56 44 LEU B C 1
ATOM 3168 O O . LEU B 1 44 ? -1.447 33.594 0.022 1 98.56 44 LEU B O 1
ATOM 3172 N N . ASN B 1 45 ? -3.627 33.562 -0.542 1 98.44 45 ASN B N 1
ATOM 3173 C CA . ASN B 1 45 ? -3.748 35 -0.334 1 98.44 45 ASN B CA 1
ATOM 3174 C C . ASN B 1 45 ? -3.566 35.375 1.135 1 98.44 45 ASN B C 1
ATOM 3176 O O . ASN B 1 45 ? -2.957 36.406 1.45 1 98.44 45 ASN B O 1
ATOM 3180 N N . ARG B 1 46 ? -4.156 34.562 1.99 1 98.44 46 ARG B N 1
ATOM 3181 C CA . ARG B 1 46 ? -4.016 34.781 3.422 1 98.44 46 ARG B CA 1
ATOM 3182 C C . ARG B 1 46 ? -2.562 34.656 3.861 1 98.44 46 ARG B C 1
ATOM 3184 O O . ARG B 1 46 ? -2.082 35.406 4.707 1 98.44 46 ARG B O 1
ATOM 3191 N N . VAL B 1 47 ? -1.884 33.656 3.324 1 98.62 47 VAL B N 1
ATOM 3192 C CA . VAL B 1 47 ? -0.458 33.5 3.582 1 98.62 47 VAL B CA 1
ATOM 3193 C C . VAL B 1 47 ? 0.295 34.75 3.217 1 98.62 47 VAL B C 1
ATOM 3195 O O . VAL B 1 47 ? 1.133 35.25 3.986 1 98.62 47 VAL B O 1
ATOM 3198 N N . GLU B 1 48 ? 0.027 35.344 2.07 1 98.25 48 GLU B N 1
ATOM 3199 C CA . GLU B 1 48 ? 0.681 36.562 1.613 1 98.25 48 GLU B CA 1
ATOM 3200 C C . GLU B 1 48 ? 0.404 37.719 2.562 1 98.25 48 GLU B C 1
ATOM 3202 O O . GLU B 1 48 ? 1.293 38.531 2.838 1 98.25 48 GLU B O 1
ATOM 3207 N N . LEU B 1 49 ? -0.812 37.781 3.021 1 97.88 49 LEU B N 1
ATOM 3208 C CA . LEU B 1 49 ? -1.18 38.844 3.949 1 97.88 49 LEU B CA 1
ATOM 3209 C C . LEU B 1 49 ? -0.354 38.75 5.23 1 97.88 49 LEU B C 1
ATOM 3211 O O . LEU B 1 49 ? -0.008 39.781 5.82 1 97.88 49 LEU B O 1
ATOM 3215 N N . ILE B 1 50 ? -0.076 37.531 5.645 1 98.06 50 ILE B N 1
ATOM 3216 C CA . ILE B 1 50 ? 0.571 37.312 6.934 1 98.06 50 ILE B CA 1
ATOM 3217 C C . ILE B 1 50 ? 2.074 37.531 6.805 1 98.06 50 ILE B C 1
ATOM 3219 O O . ILE B 1 50 ? 2.688 38.188 7.652 1 98.06 50 ILE B O 1
ATOM 3223 N N . CYS B 1 51 ? 2.701 37.031 5.719 1 97.31 51 CYS B N 1
ATOM 3224 C CA . CYS B 1 51 ? 4.16 37.031 5.723 1 97.31 51 CYS B CA 1
ATOM 3225 C C . CYS B 1 51 ? 4.703 37.906 4.602 1 97.31 51 CYS B C 1
ATOM 3227 O O . CYS B 1 51 ? 5.918 38.094 4.484 1 97.31 51 CYS B O 1
ATOM 3229 N N . GLY B 1 52 ? 3.879 38.438 3.709 1 97.19 52 GLY B N 1
ATOM 3230 C CA . GLY B 1 52 ? 4.285 39.375 2.656 1 97.19 52 GLY B CA 1
ATOM 3231 C C . GLY B 1 52 ? 4.824 38.656 1.427 1 97.19 52 GLY B C 1
ATOM 3232 O O . GLY B 1 52 ? 5.273 39.312 0.48 1 97.19 52 GLY B O 1
ATOM 3233 N N . LYS B 1 53 ? 4.789 37.375 1.416 1 97.75 53 LYS B N 1
ATOM 3234 C CA . LYS B 1 53 ? 5.262 36.562 0.301 1 97.75 53 LYS B CA 1
ATOM 3235 C C . LYS B 1 53 ? 4.184 35.594 -0.163 1 97.75 53 LYS B C 1
ATOM 3237 O O . LYS B 1 53 ? 3.42 35.062 0.651 1 97.75 53 LYS B O 1
ATOM 3242 N N . LYS B 1 54 ? 4.121 35.375 -1.392 1 96.56 54 LYS B N 1
ATOM 3243 C CA . LYS B 1 54 ? 3.125 34.469 -1.952 1 96.56 54 LYS B CA 1
ATOM 3244 C C . LYS B 1 54 ? 3.789 33.312 -2.725 1 96.56 54 LYS B C 1
ATOM 3246 O O . LYS B 1 54 ? 4.629 33.562 -3.596 1 96.56 54 LYS B O 1
ATOM 3251 N N . PRO B 1 55 ? 3.459 32.156 -2.479 1 98 55 PRO B N 1
ATOM 3252 C CA . PRO B 1 55 ? 3.994 31.062 -3.281 1 98 55 PRO B CA 1
ATOM 3253 C C . PRO B 1 55 ? 3.41 31.016 -4.691 1 98 55 PRO B C 1
ATOM 3255 O O . PRO B 1 55 ? 2.291 31.484 -4.914 1 98 55 PRO B O 1
ATOM 3258 N N . GLU B 1 56 ? 4.207 30.5 -5.66 1 97.94 56 GLU B N 1
ATOM 3259 C CA . GLU B 1 56 ? 3.635 30.172 -6.961 1 97.94 56 GLU B CA 1
ATOM 3260 C C . GLU B 1 56 ? 2.674 28.984 -6.852 1 97.94 56 GLU B C 1
ATOM 3262 O O . GLU B 1 56 ? 2.857 28.109 -6.008 1 97.94 56 GLU B O 1
ATOM 3267 N N . PHE B 1 57 ? 1.634 29.031 -7.715 1 98.75 57 PHE B N 1
ATOM 3268 C CA . PHE B 1 57 ? 0.582 28.031 -7.57 1 98.75 57 PHE B CA 1
ATOM 3269 C C . PHE B 1 57 ? 0.338 27.312 -8.891 1 98.75 57 PHE B C 1
ATOM 3271 O O . PHE B 1 57 ? 0.244 27.938 -9.945 1 98.75 57 PHE B O 1
ATOM 3278 N N . TYR B 1 58 ? 0.284 26 -8.805 1 98.75 58 TYR B N 1
ATOM 3279 C CA . TYR B 1 58 ? -0.15 25.125 -9.898 1 98.75 58 TYR B CA 1
ATOM 3280 C C . TYR B 1 58 ? -1.402 24.359 -9.508 1 98.75 58 TYR B C 1
ATOM 3282 O O . TYR B 1 58 ? -1.407 23.625 -8.516 1 98.75 58 TYR B O 1
ATOM 3290 N N . GLU B 1 59 ? -2.463 24.562 -10.234 1 98.62 59 GLU B N 1
ATOM 3291 C CA . GLU B 1 59 ? -3.629 23.703 -10.047 1 98.62 59 GLU B CA 1
ATOM 3292 C C . GLU B 1 59 ? -3.441 22.344 -10.734 1 98.62 59 GLU B C 1
ATOM 3294 O O . GLU B 1 59 ? -3.57 22.25 -11.953 1 98.62 59 GLU B O 1
ATOM 3299 N N . LEU B 1 60 ? -3.158 21.359 -9.898 1 97.56 60 LEU B N 1
ATOM 3300 C CA . LEU B 1 60 ? -2.766 20.047 -10.414 1 97.56 60 LEU B CA 1
ATOM 3301 C C . LEU B 1 60 ? -3.369 18.938 -9.57 1 97.56 60 LEU B C 1
ATOM 3303 O O . LEU B 1 60 ? -3.533 19.078 -8.359 1 97.56 60 LEU B O 1
ATOM 3307 N N . ASP B 1 61 ? -3.697 17.859 -10.258 1 98.5 61 ASP B N 1
ATOM 3308 C CA . ASP B 1 61 ? -4.207 16.656 -9.609 1 98.5 61 ASP B CA 1
ATOM 3309 C C . ASP B 1 61 ? -3.143 15.562 -9.57 1 98.5 61 ASP B C 1
ATOM 3311 O O . ASP B 1 61 ? -2.611 15.172 -10.617 1 98.5 61 ASP B O 1
ATOM 3315 N N . VAL B 1 62 ? -2.852 15.055 -8.367 1 98.25 62 VAL B N 1
ATOM 3316 C CA . VAL B 1 62 ? -1.771 14.094 -8.164 1 98.25 62 VAL B CA 1
ATOM 3317 C C . VAL B 1 62 ? -2.078 12.797 -8.914 1 98.25 62 VAL B C 1
ATOM 3319 O O . VAL B 1 62 ? -1.17 12.031 -9.242 1 98.25 62 VAL B O 1
ATOM 3322 N N . THR B 1 63 ? -3.354 12.477 -9.273 1 98.12 63 THR B N 1
ATOM 3323 C CA . THR B 1 63 ? -3.74 11.227 -9.914 1 98.12 63 THR B CA 1
ATOM 3324 C C . THR B 1 63 ? -3.529 11.305 -11.43 1 98.12 63 THR B C 1
ATOM 3326 O O . THR B 1 63 ? -3.732 10.312 -12.141 1 98.12 63 THR B O 1
ATOM 3329 N N . VAL B 1 64 ? -3.176 12.5 -11.906 1 97.75 64 VAL B N 1
ATOM 3330 C CA . VAL B 1 64 ? -2.854 12.633 -13.328 1 97.75 64 VAL B CA 1
ATOM 3331 C C . VAL B 1 64 ? -1.386 12.281 -13.555 1 97.75 64 VAL B C 1
ATOM 3333 O O . VAL B 1 64 ? -0.49 12.914 -13 1 97.75 64 VAL B O 1
ATOM 3336 N N . GLU B 1 65 ? -1.151 11.281 -14.375 1 96.12 65 GLU B N 1
ATOM 3337 C CA . GLU B 1 65 ? 0.199 10.805 -14.648 1 96.12 65 GLU B CA 1
ATOM 3338 C C . GLU B 1 65 ? 1.091 11.93 -15.172 1 96.12 65 GLU B C 1
ATOM 3340 O O . GLU B 1 65 ? 0.674 12.719 -16.016 1 96.12 65 GLU B O 1
ATOM 3345 N N . ASN B 1 66 ? 2.238 12.148 -14.648 1 96 66 ASN B N 1
ATOM 3346 C CA . ASN B 1 66 ? 3.285 13.078 -15.055 1 96 66 ASN B CA 1
ATOM 3347 C C . ASN B 1 66 ? 2.873 14.531 -14.805 1 96 66 ASN B C 1
ATOM 3349 O O . ASN B 1 66 ? 3.453 15.453 -15.383 1 96 66 ASN B O 1
ATOM 3353 N N . SER B 1 67 ? 1.872 14.727 -14.008 1 96.19 67 SER B N 1
ATOM 3354 C CA . SER B 1 67 ? 1.35 16.078 -13.789 1 96.19 67 SER B CA 1
ATOM 3355 C C . SER B 1 67 ? 2.391 16.969 -13.125 1 96.19 67 SER B C 1
ATOM 3357 O O . SER B 1 67 ? 2.428 18.172 -13.375 1 96.19 67 SER B O 1
ATOM 3359 N N . PHE B 1 68 ? 3.299 16.406 -12.383 1 98.56 68 PHE B N 1
ATOM 3360 C CA . PHE B 1 68 ? 4.262 17.203 -11.633 1 98.56 68 PHE B CA 1
ATOM 3361 C C . PHE B 1 68 ? 5.453 17.578 -12.508 1 98.56 68 PHE B C 1
ATOM 3363 O O . PHE B 1 68 ? 6.242 18.453 -12.148 1 98.56 68 PHE B O 1
ATOM 3370 N N . ASP B 1 69 ? 5.602 16.906 -13.703 1 98.69 69 ASP B N 1
ATOM 3371 C CA . ASP B 1 69 ? 6.734 17.188 -14.586 1 98.69 69 ASP B CA 1
ATOM 3372 C C . ASP B 1 69 ? 6.781 18.656 -14.977 1 98.69 69 ASP B C 1
ATOM 3374 O O . ASP B 1 69 ? 7.855 19.266 -15.023 1 98.69 69 ASP B O 1
ATOM 3378 N N . GLN B 1 70 ? 5.641 19.219 -15.227 1 98.44 70 GLN B N 1
ATOM 3379 C CA . GLN B 1 70 ? 5.59 20.625 -15.641 1 98.44 70 GLN B CA 1
ATOM 3380 C C . GLN B 1 70 ? 6.121 21.531 -14.547 1 98.44 70 GLN B C 1
ATOM 3382 O O . GLN B 1 70 ? 6.762 22.547 -14.836 1 98.44 70 GLN B O 1
ATOM 3387 N N . VAL B 1 71 ? 5.844 21.203 -13.289 1 98.81 71 VAL B N 1
ATOM 3388 C CA . VAL B 1 71 ? 6.309 22 -12.156 1 98.81 71 VAL B CA 1
ATOM 3389 C C . VAL B 1 71 ? 7.832 21.938 -12.062 1 98.81 71 VAL B C 1
ATOM 3391 O O . VAL B 1 71 ? 8.5 22.969 -11.961 1 98.81 71 VAL B O 1
ATOM 3394 N N . PHE B 1 72 ? 8.391 20.719 -12.148 1 98.81 72 PHE B N 1
ATOM 3395 C CA . PHE B 1 72 ? 9.82 20.516 -11.977 1 98.81 72 PHE B CA 1
ATOM 3396 C C . PHE B 1 72 ? 10.586 21.078 -13.172 1 98.81 72 PHE B C 1
ATOM 3398 O O . PHE B 1 72 ? 11.727 21.547 -13.023 1 98.81 72 PHE B O 1
ATOM 3405 N N . GLU B 1 73 ? 9.969 21.047 -14.352 1 98.69 73 GLU B N 1
ATOM 3406 C CA . GLU B 1 73 ? 10.586 21.641 -15.531 1 98.69 73 GLU B CA 1
ATOM 3407 C C . GLU B 1 73 ? 10.625 23.156 -15.414 1 98.69 73 GLU B C 1
ATOM 3409 O O . GLU B 1 73 ? 11.617 23.797 -15.789 1 98.69 73 GLU B O 1
ATOM 3414 N N . ALA B 1 74 ? 9.602 23.766 -14.898 1 98.56 74 ALA B N 1
ATOM 3415 C CA . ALA B 1 74 ? 9.516 25.219 -14.742 1 98.56 74 ALA B CA 1
ATOM 3416 C C . ALA B 1 74 ? 10.391 25.703 -13.586 1 98.56 74 ALA B C 1
ATOM 3418 O O . ALA B 1 74 ? 10.844 26.844 -13.578 1 98.56 74 ALA B O 1
ATOM 3419 N N . HIS B 1 75 ? 10.633 24.844 -12.656 1 98.62 75 HIS B N 1
ATOM 3420 C CA . HIS B 1 75 ? 11.406 25.188 -11.461 1 98.62 75 HIS B CA 1
ATOM 3421 C C . HIS B 1 75 ? 12.508 24.156 -11.219 1 98.62 75 HIS B C 1
ATOM 3423 O O . HIS B 1 75 ? 12.477 23.438 -10.203 1 98.62 75 HIS B O 1
ATOM 3429 N N . PRO B 1 76 ? 13.547 24.156 -11.984 1 98.25 76 PRO B N 1
ATOM 3430 C CA . PRO B 1 76 ? 14.578 23.125 -11.906 1 98.25 76 PRO B CA 1
ATOM 3431 C C . PRO B 1 76 ? 15.391 23.188 -10.617 1 98.25 76 PRO B C 1
ATOM 3433 O O . PRO B 1 76 ? 16.156 22.281 -10.312 1 98.25 76 PRO B O 1
ATOM 3436 N N . ASP B 1 77 ? 15.234 24.281 -9.852 1 98.19 77 ASP B N 1
ATOM 3437 C CA . ASP B 1 77 ? 15.969 24.438 -8.602 1 98.19 77 ASP B CA 1
ATOM 3438 C C . ASP B 1 77 ? 15.266 23.734 -7.453 1 98.19 77 ASP B C 1
ATOM 3440 O O . ASP B 1 77 ? 15.82 23.594 -6.359 1 98.19 77 ASP B O 1
ATOM 3444 N N . ILE B 1 78 ? 14.07 23.203 -7.664 1 98.75 78 ILE B N 1
ATOM 3445 C CA . ILE B 1 78 ? 13.383 22.453 -6.621 1 98.75 78 ILE B CA 1
ATOM 3446 C C . ILE B 1 78 ? 14.141 21.156 -6.336 1 98.75 78 ILE B C 1
ATOM 3448 O O . ILE B 1 78 ? 14.359 20.344 -7.242 1 98.75 78 ILE B O 1
ATOM 3452 N N . ASP B 1 79 ? 14.477 20.969 -5.109 1 97.88 79 ASP B N 1
ATOM 3453 C CA . ASP B 1 79 ? 15.18 19.734 -4.742 1 97.88 79 ASP B CA 1
ATOM 3454 C C . ASP B 1 79 ? 14.422 18.969 -3.66 1 97.88 79 ASP B C 1
ATOM 3456 O O . ASP B 1 79 ? 14.844 17.891 -3.244 1 97.88 79 ASP B O 1
ATOM 3460 N N . SER B 1 80 ? 13.352 19.578 -3.15 1 98.81 80 SER B N 1
ATOM 3461 C CA . SER B 1 80 ? 12.609 19.016 -2.031 1 98.81 80 SER B CA 1
ATOM 3462 C C . SER B 1 80 ? 11.102 19.125 -2.258 1 98.81 80 SER B C 1
ATOM 3464 O O . SER B 1 80 ? 10.633 20.078 -2.875 1 98.81 80 SER B O 1
ATOM 3466 N N . VAL B 1 81 ? 10.422 18.094 -1.765 1 98.94 81 VAL B N 1
ATOM 3467 C CA . VAL B 1 81 ? 8.961 18.078 -1.785 1 98.94 81 VAL B CA 1
ATOM 3468 C C . VAL B 1 81 ? 8.43 17.844 -0.372 1 98.94 81 VAL B C 1
ATOM 3470 O O . VAL B 1 81 ? 8.961 17.031 0.38 1 98.94 81 VAL B O 1
ATOM 3473 N N . ILE B 1 82 ? 7.453 18.609 0.061 1 98.94 82 ILE B N 1
ATOM 3474 C CA . ILE B 1 82 ? 6.602 18.266 1.193 1 98.94 82 ILE B CA 1
ATOM 3475 C C . ILE B 1 82 ? 5.219 17.859 0.69 1 98.94 82 ILE B C 1
ATOM 3477 O O . ILE B 1 82 ? 4.52 18.641 0.051 1 98.94 82 ILE B O 1
ATOM 3481 N N . HIS B 1 83 ? 4.816 16.625 0.963 1 98.94 83 HIS B N 1
ATOM 3482 C CA . HIS B 1 83 ? 3.695 15.984 0.289 1 98.94 83 HIS B CA 1
ATOM 3483 C C . HIS B 1 83 ? 2.5 15.836 1.226 1 98.94 83 HIS B C 1
ATOM 3485 O O . HIS B 1 83 ? 2.473 14.938 2.068 1 98.94 83 HIS B O 1
ATOM 3491 N N . PHE B 1 84 ? 1.478 16.688 0.961 1 98.75 84 PHE B N 1
ATOM 3492 C CA . PHE B 1 84 ? 0.261 16.672 1.765 1 98.75 84 PHE B CA 1
ATOM 3493 C C . PHE B 1 84 ? -0.91 16.125 0.959 1 98.75 84 PHE B C 1
ATOM 3495 O O . PHE B 1 84 ? -1.958 15.797 1.521 1 98.75 84 PHE B O 1
ATOM 3502 N N . ALA B 1 85 ? -0.805 16.047 -0.333 1 98.5 85 ALA B N 1
ATOM 3503 C CA . ALA B 1 85 ? -1.944 15.727 -1.19 1 98.5 85 ALA B CA 1
ATOM 3504 C C . ALA B 1 85 ? -2.49 14.336 -0.89 1 98.5 85 ALA B C 1
ATOM 3506 O O . ALA B 1 85 ? -1.817 13.336 -1.137 1 98.5 85 ALA B O 1
ATOM 3507 N N . ALA B 1 86 ? -3.695 14.289 -0.377 1 97.81 86 ALA B N 1
ATOM 3508 C CA . ALA B 1 86 ? -4.332 13.031 0.013 1 97.81 86 ALA B CA 1
ATOM 3509 C C . ALA B 1 86 ? -5.773 13.266 0.459 1 97.81 86 ALA B C 1
ATOM 3511 O O . ALA B 1 86 ? -6.141 14.375 0.837 1 97.81 86 ALA B O 1
ATOM 3512 N N . LEU B 1 87 ? -6.59 12.211 0.343 1 95.62 87 LEU B N 1
ATOM 3513 C CA . LEU B 1 87 ? -7.84 12.141 1.09 1 95.62 87 LEU B CA 1
ATOM 3514 C C . LEU B 1 87 ? -7.59 11.695 2.527 1 95.62 87 LEU B C 1
ATOM 3516 O O . LEU B 1 87 ? -6.719 10.859 2.783 1 95.62 87 LEU B O 1
ATOM 3520 N N . LYS B 1 88 ? -8.352 12.242 3.516 1 91.69 88 LYS B N 1
ATOM 3521 C CA . LYS B 1 88 ? -7.859 12.07 4.879 1 91.69 88 LYS B CA 1
ATOM 3522 C C . LYS B 1 88 ? -8.977 11.633 5.82 1 91.69 88 LYS B C 1
ATOM 3524 O O . LYS B 1 88 ? -8.75 11.406 7.008 1 91.69 88 LYS B O 1
ATOM 3529 N N . ALA B 1 89 ? -10.172 11.414 5.379 1 88.5 89 ALA B N 1
ATOM 3530 C CA . ALA B 1 89 ? -11.289 11.109 6.277 1 88.5 89 ALA B CA 1
ATOM 3531 C C . ALA B 1 89 ? -11.367 9.617 6.555 1 88.5 89 ALA B C 1
ATOM 3533 O O . ALA B 1 89 ? -11.734 8.836 5.676 1 88.5 89 ALA B O 1
ATOM 3534 N N . VAL B 1 90 ? -11.102 9.242 7.805 1 89.44 90 VAL B N 1
ATOM 3535 C CA . VAL B 1 90 ? -11.109 7.844 8.211 1 89.44 90 VAL B CA 1
ATOM 3536 C C . VAL B 1 90 ? -12.469 7.219 7.914 1 89.44 90 VAL B C 1
ATOM 3538 O O . VAL B 1 90 ? -12.547 6.145 7.316 1 89.44 90 VAL B O 1
ATOM 3541 N N . GLY B 1 91 ? -13.57 7.867 8.336 1 87.81 91 GLY B N 1
ATOM 3542 C CA . GLY B 1 91 ? -14.914 7.348 8.125 1 87.81 91 GLY B CA 1
ATOM 3543 C C . GLY B 1 91 ? -15.234 7.105 6.66 1 87.81 91 GLY B C 1
ATOM 3544 O O . GLY B 1 91 ? -15.68 6.02 6.285 1 87.81 91 GLY B O 1
ATOM 3545 N N . GLU B 1 92 ? -14.938 8.109 5.848 1 91.44 92 GLU B N 1
ATOM 3546 C CA . GLU B 1 92 ? -15.211 8.016 4.418 1 91.44 92 GLU B CA 1
ATOM 3547 C C . GLU B 1 92 ? -14.352 6.945 3.758 1 91.44 92 GLU B C 1
ATOM 3549 O O . GLU B 1 92 ? -14.789 6.266 2.828 1 91.44 92 GLU B O 1
ATOM 3554 N N . SER B 1 93 ? -13.133 6.805 4.211 1 95.5 93 SER B N 1
ATOM 3555 C CA . SER B 1 93 ? -12.219 5.812 3.646 1 95.5 93 SER B CA 1
ATOM 3556 C C . SER B 1 93 ? -12.789 4.402 3.775 1 95.5 93 SER B C 1
ATOM 3558 O O . SER B 1 93 ? -12.516 3.539 2.939 1 95.5 93 SER B O 1
ATOM 3560 N N . GLY B 1 94 ? -13.562 4.141 4.828 1 94.94 94 GLY B N 1
ATOM 3561 C CA . GLY B 1 94 ? -14.219 2.854 5.016 1 94.94 94 GLY B CA 1
ATOM 3562 C C . GLY B 1 94 ? -15.336 2.6 4.02 1 94.94 94 GLY B C 1
ATOM 3563 O O . GLY B 1 94 ? -15.633 1.448 3.695 1 94.94 94 GLY B O 1
ATOM 3564 N N . GLU B 1 95 ? -15.922 3.672 3.533 1 95.12 95 GLU B N 1
ATOM 3565 C CA . GLU B 1 95 ? -17.031 3.574 2.6 1 95.12 95 GLU B CA 1
ATOM 3566 C C . GLU B 1 95 ? -16.547 3.496 1.156 1 95.12 95 GLU B C 1
ATOM 3568 O O . GLU B 1 95 ? -17.156 2.816 0.324 1 95.12 95 GLU B O 1
ATOM 3573 N N . LYS B 1 96 ? -15.492 4.195 0.879 1 97.12 96 LYS B N 1
ATOM 357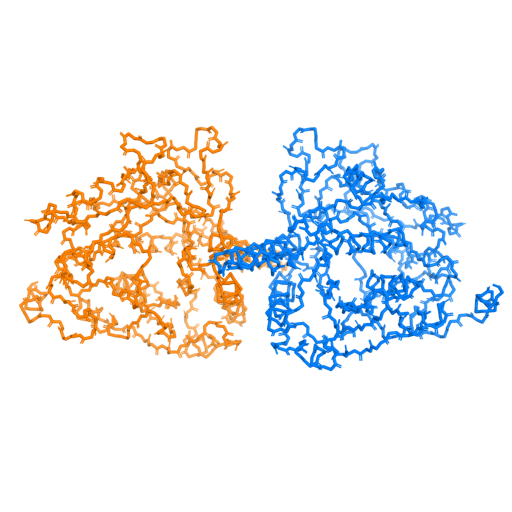4 C CA . LYS B 1 96 ? -14.977 4.242 -0.486 1 97.12 96 LYS B CA 1
ATOM 3575 C C . LYS B 1 96 ? -13.461 4.059 -0.506 1 97.12 96 LYS B C 1
ATOM 3577 O O . LYS B 1 96 ? -12.734 4.914 -1.015 1 97.12 96 LYS B O 1
ATOM 3582 N N . PRO B 1 97 ? -12.977 2.92 -0.09 1 98.5 97 PRO B N 1
ATOM 3583 C CA . PRO B 1 97 ? -11.531 2.719 0.073 1 98.5 97 PRO B CA 1
ATOM 3584 C C . PRO B 1 97 ? -10.766 2.877 -1.236 1 98.5 97 PRO B C 1
ATOM 3586 O O . PRO B 1 97 ? -9.633 3.375 -1.237 1 98.5 97 PRO B O 1
ATOM 3589 N N . LEU B 1 98 ? -11.336 2.504 -2.355 1 98.69 98 LEU B N 1
ATOM 3590 C CA . LEU B 1 98 ? -10.586 2.531 -3.605 1 98.69 98 LEU B CA 1
ATOM 3591 C C . LEU B 1 98 ? -10.289 3.967 -4.031 1 98.69 98 LEU B C 1
ATOM 3593 O O . LEU B 1 98 ? -9.266 4.23 -4.66 1 98.69 98 LEU B O 1
ATOM 3597 N N . ASP B 1 99 ? -11.219 4.902 -3.699 1 98.25 99 ASP B N 1
ATOM 3598 C CA . ASP B 1 99 ? -10.914 6.309 -3.941 1 98.25 99 ASP B CA 1
ATOM 3599 C C . ASP B 1 99 ? -9.664 6.742 -3.178 1 98.25 99 ASP B C 1
ATOM 3601 O O . ASP B 1 99 ? -8.836 7.492 -3.699 1 98.25 99 ASP B O 1
ATOM 3605 N N . TYR B 1 100 ? -9.555 6.301 -1.968 1 98.62 100 TYR B N 1
ATOM 3606 C CA . TYR B 1 100 ? -8.406 6.637 -1.128 1 98.62 100 TYR B CA 1
ATOM 3607 C C . TYR B 1 100 ? -7.129 6.016 -1.671 1 98.62 100 TYR B C 1
ATOM 3609 O O . TYR B 1 100 ? -6.094 6.68 -1.751 1 98.62 100 TYR B O 1
ATOM 3617 N N . TYR B 1 101 ? -7.18 4.746 -2.061 1 98.88 101 TYR B N 1
ATOM 3618 C CA . TYR B 1 101 ? -6.004 4.113 -2.65 1 98.88 101 TYR B CA 1
ATOM 3619 C C . TYR B 1 101 ? -5.598 4.812 -3.941 1 98.88 101 TYR B C 1
ATOM 3621 O O . TYR B 1 101 ? -4.406 4.992 -4.207 1 98.88 101 TYR B O 1
ATOM 3629 N N . PHE B 1 102 ? -6.578 5.16 -4.723 1 98.69 102 PHE B N 1
ATOM 3630 C CA . PHE B 1 102 ? -6.328 5.82 -6 1 98.69 102 PHE B CA 1
ATOM 3631 C C . PHE B 1 102 ? -5.629 7.16 -5.789 1 98.69 102 PHE B C 1
ATOM 3633 O O . PHE B 1 102 ? -4.602 7.434 -6.414 1 98.69 102 PHE B O 1
ATOM 3640 N N . VAL B 1 103 ? -6.125 7.938 -4.883 1 98.62 103 VAL B N 1
ATOM 3641 C CA . VAL B 1 103 ? -5.59 9.281 -4.684 1 98.62 103 VAL B CA 1
ATOM 3642 C C . VAL B 1 103 ? -4.312 9.211 -3.854 1 98.62 103 VAL B C 1
ATOM 3644 O O . VAL B 1 103 ? -3.275 9.75 -4.25 1 98.62 103 VAL B O 1
ATOM 3647 N N . ASN B 1 104 ? -4.332 8.594 -2.699 1 98.81 104 ASN B N 1
ATOM 3648 C CA . ASN B 1 104 ? -3.221 8.648 -1.755 1 98.81 104 ASN B CA 1
ATOM 3649 C C . ASN B 1 104 ? -2.033 7.824 -2.238 1 98.81 104 ASN B C 1
ATOM 3651 O O . ASN B 1 104 ? -0.888 8.273 -2.168 1 98.81 104 ASN B O 1
ATOM 3655 N N . VAL B 1 105 ? -2.307 6.578 -2.738 1 98.88 105 VAL B N 1
ATOM 3656 C CA . VAL B 1 105 ? -1.214 5.676 -3.086 1 98.88 105 VAL B CA 1
ATOM 3657 C C . VAL B 1 105 ? -0.772 5.93 -4.527 1 98.88 105 VAL B C 1
ATOM 3659 O O . VAL B 1 105 ? 0.379 6.301 -4.773 1 98.88 105 VAL B O 1
ATOM 3662 N N . TYR B 1 106 ? -1.693 5.789 -5.484 1 98.81 106 TYR B N 1
ATOM 3663 C CA . TYR B 1 106 ? -1.318 6 -6.875 1 98.81 106 TYR B CA 1
ATOM 3664 C C . TYR B 1 106 ? -0.849 7.434 -7.102 1 98.81 106 TYR B C 1
ATOM 3666 O O . TYR B 1 106 ? 0.133 7.668 -7.809 1 98.81 106 TYR B O 1
ATOM 3674 N N . GLY B 1 107 ? -1.615 8.367 -6.551 1 98.81 107 GLY B N 1
ATOM 3675 C CA . GLY B 1 107 ? -1.181 9.758 -6.66 1 98.81 107 GLY B CA 1
ATOM 3676 C C . GLY B 1 107 ? 0.247 9.969 -6.195 1 98.81 107 GLY B C 1
ATOM 3677 O O . GLY B 1 107 ? 1.018 10.68 -6.848 1 98.81 107 GLY B O 1
ATOM 3678 N N . THR B 1 108 ? 0.638 9.359 -5.055 1 98.88 108 THR B N 1
ATOM 3679 C CA . THR B 1 108 ? 1.995 9.484 -4.535 1 98.88 108 THR B CA 1
ATOM 3680 C C . THR B 1 108 ? 2.998 8.82 -5.473 1 98.88 108 THR B C 1
ATOM 3682 O O . THR B 1 108 ? 4.102 9.328 -5.676 1 98.88 108 THR B O 1
ATOM 3685 N N . ILE B 1 109 ? 2.637 7.66 -6.035 1 98.81 109 ILE B N 1
ATOM 3686 C CA . ILE B 1 109 ? 3.514 6.988 -6.984 1 98.81 109 ILE B CA 1
ATOM 3687 C C . ILE B 1 109 ? 3.83 7.926 -8.148 1 98.81 109 ILE B C 1
ATOM 3689 O O . ILE B 1 109 ? 4.977 7.996 -8.602 1 98.81 109 ILE B O 1
ATOM 3693 N N . ASN B 1 110 ? 2.836 8.672 -8.641 1 98.75 110 ASN B N 1
ATOM 3694 C CA . ASN B 1 110 ? 3.041 9.641 -9.711 1 98.75 110 ASN B CA 1
ATOM 3695 C C . ASN B 1 110 ? 4.047 10.711 -9.312 1 98.75 110 ASN B C 1
ATOM 3697 O O . ASN B 1 110 ? 4.941 11.055 -10.094 1 98.75 110 ASN B O 1
ATOM 3701 N N . LEU B 1 111 ? 3.863 11.211 -8.133 1 98.94 111 LEU B N 1
ATOM 3702 C CA . LEU B 1 111 ? 4.777 12.227 -7.621 1 98.94 111 LEU B CA 1
ATOM 3703 C C . LEU B 1 111 ? 6.199 11.688 -7.535 1 98.94 111 LEU B C 1
ATOM 3705 O O . LEU B 1 111 ? 7.145 12.336 -7.996 1 98.94 111 LEU B O 1
ATOM 3709 N N . LEU B 1 112 ? 6.367 10.531 -6.934 1 98.94 112 LEU B N 1
ATOM 3710 C CA . LEU B 1 112 ? 7.684 9.93 -6.746 1 98.94 112 LEU B CA 1
ATOM 3711 C C . LEU B 1 112 ? 8.367 9.68 -8.086 1 98.94 112 LEU B C 1
ATOM 3713 O O . LEU B 1 112 ? 9.57 9.898 -8.227 1 98.94 112 LEU B O 1
ATOM 3717 N N . ARG B 1 113 ? 7.609 9.172 -9.055 1 98.75 113 ARG B N 1
ATOM 3718 C CA . ARG B 1 113 ? 8.172 8.938 -10.383 1 98.75 113 ARG B CA 1
ATOM 3719 C C . ARG B 1 113 ? 8.68 10.234 -11 1 98.75 113 ARG B C 1
ATOM 3721 O O . ARG B 1 113 ? 9.75 10.258 -11.609 1 98.75 113 ARG B O 1
ATOM 3728 N N . SER B 1 114 ? 7.898 11.312 -10.891 1 98.81 114 SER B N 1
ATOM 3729 C CA . SER B 1 114 ? 8.328 12.609 -11.391 1 98.81 114 SER B CA 1
ATOM 3730 C C . SER B 1 114 ? 9.57 13.102 -10.656 1 98.81 114 SER B C 1
ATOM 3732 O O . SER B 1 114 ? 10.445 13.727 -11.258 1 98.81 114 SER B O 1
ATOM 3734 N N . MET B 1 115 ? 9.641 12.906 -9.352 1 98.88 115 MET B N 1
ATOM 3735 C CA . MET B 1 115 ? 10.805 13.297 -8.562 1 98.88 115 MET B CA 1
ATOM 3736 C C . MET B 1 115 ? 12.062 12.609 -9.086 1 98.88 115 MET B C 1
ATOM 3738 O O . MET B 1 115 ? 13.094 13.258 -9.266 1 98.88 115 MET B O 1
ATOM 3742 N N . VAL B 1 116 ? 11.969 11.289 -9.289 1 98.75 116 VAL B N 1
ATOM 3743 C CA . VAL B 1 116 ? 13.102 10.539 -9.805 1 98.75 116 VAL B CA 1
ATOM 3744 C C . VAL B 1 116 ? 13.516 11.102 -11.172 1 98.75 116 VAL B C 1
ATOM 3746 O O . VAL B 1 116 ? 14.695 11.359 -11.414 1 98.75 116 VAL B O 1
ATOM 3749 N N . LYS B 1 117 ? 12.539 11.297 -12.039 1 98.5 117 LYS B N 1
ATOM 3750 C CA . LYS B 1 117 ? 12.773 11.773 -13.398 1 98.5 117 LYS B CA 1
ATOM 3751 C C . LYS B 1 117 ? 13.508 13.117 -13.391 1 98.5 117 LYS B C 1
ATOM 3753 O O . LYS B 1 117 ? 14.336 13.383 -14.258 1 98.5 117 LYS B O 1
ATOM 3758 N N . HIS B 1 118 ? 13.25 13.953 -12.398 1 98.69 118 HIS B N 1
ATOM 3759 C CA . HIS B 1 118 ? 13.766 15.32 -12.406 1 98.69 118 HIS B CA 1
ATOM 3760 C C . HIS B 1 118 ? 14.805 15.523 -11.305 1 98.69 118 HIS B C 1
ATOM 3762 O O . HIS B 1 118 ? 15.18 16.656 -11 1 98.69 118 HIS B O 1
ATOM 3768 N N . ASN B 1 119 ? 15.242 14.43 -10.648 1 98.06 119 ASN B N 1
ATOM 3769 C CA . ASN B 1 119 ? 16.297 14.43 -9.641 1 98.06 119 ASN B CA 1
ATOM 3770 C C . ASN B 1 119 ? 15.922 15.305 -8.445 1 98.06 119 ASN B C 1
ATOM 3772 O O . ASN B 1 119 ? 16.719 16.141 -8.008 1 98.06 119 ASN B O 1
ATOM 3776 N N . VAL B 1 120 ? 14.695 15.289 -8.031 1 98.81 120 VAL B N 1
ATOM 3777 C CA . VAL B 1 120 ? 14.234 15.859 -6.762 1 98.81 120 VAL B CA 1
ATOM 3778 C C . VAL B 1 120 ? 14.359 14.812 -5.652 1 98.81 120 VAL B C 1
ATOM 3780 O O . VAL B 1 120 ? 13.633 13.82 -5.641 1 98.81 120 VAL B O 1
ATOM 3783 N N . THR B 1 121 ? 15.188 15.047 -4.66 1 98.75 121 THR B N 1
ATOM 3784 C CA . THR B 1 121 ? 15.758 13.898 -3.959 1 98.75 121 THR B CA 1
ATOM 3785 C C . THR B 1 121 ? 15.312 13.883 -2.502 1 98.75 121 THR B C 1
ATOM 3787 O O . THR B 1 121 ? 15.5 12.883 -1.803 1 98.75 121 THR B O 1
ATOM 3790 N N . ASN B 1 122 ? 14.672 14.984 -1.957 1 98.88 122 ASN B N 1
ATOM 3791 C CA . ASN B 1 122 ? 14.188 15.016 -0.582 1 98.88 122 ASN B CA 1
ATOM 3792 C C . ASN B 1 122 ? 12.656 15.055 -0.529 1 98.88 122 ASN B C 1
ATOM 3794 O O . ASN B 1 122 ? 12.023 15.805 -1.273 1 98.88 122 ASN B O 1
ATOM 3798 N N . ILE B 1 123 ? 12.109 14.219 0.344 1 98.94 123 ILE B N 1
ATOM 3799 C CA . ILE B 1 123 ? 10.664 14.266 0.518 1 98.94 123 ILE B CA 1
ATOM 3800 C C . ILE B 1 123 ? 10.32 14.25 2.006 1 98.94 123 ILE B C 1
ATOM 3802 O O . ILE B 1 123 ? 10.906 13.484 2.773 1 98.94 123 ILE B O 1
ATOM 3806 N N . VAL B 1 124 ? 9.508 15.156 2.463 1 99 124 VAL B N 1
ATOM 3807 C CA . VAL B 1 124 ? 8.812 15.109 3.744 1 99 124 VAL B CA 1
ATOM 3808 C C . VAL B 1 124 ? 7.355 14.695 3.523 1 99 124 VAL B C 1
ATOM 3810 O O . VAL B 1 124 ? 6.598 15.406 2.857 1 99 124 VAL B O 1
ATOM 3813 N N . PHE B 1 125 ? 7.02 13.57 4.078 1 98.94 125 PHE B N 1
ATOM 3814 C CA . PHE B 1 125 ? 5.695 13 3.846 1 98.94 125 PHE B CA 1
ATOM 3815 C C . PHE B 1 125 ? 4.789 13.227 5.047 1 98.94 125 PHE B C 1
ATOM 3817 O O . PHE B 1 125 ? 5.168 12.938 6.184 1 98.94 125 PHE B O 1
ATOM 3824 N N . SER B 1 126 ? 3.596 13.789 4.707 1 98.81 126 SER B N 1
ATOM 3825 C CA . SER B 1 126 ? 2.525 13.906 5.691 1 98.81 126 SER B CA 1
ATOM 3826 C C . SER B 1 126 ? 1.889 12.547 5.973 1 98.81 126 SER B C 1
ATOM 3828 O O . SER B 1 126 ? 0.854 12.211 5.395 1 98.81 126 SER B O 1
ATOM 3830 N N . SER B 1 127 ? 2.486 11.789 6.805 1 98.69 127 SER B N 1
ATOM 3831 C CA . SER B 1 127 ? 1.903 10.523 7.238 1 98.69 127 SER B CA 1
ATOM 3832 C C . SER B 1 127 ? 0.881 10.742 8.352 1 98.69 127 SER B C 1
ATOM 3834 O O . SER B 1 127 ? 0.148 11.727 8.344 1 98.69 127 SER B O 1
ATOM 3836 N N . SER B 1 128 ? 0.694 9.773 9.18 1 98.31 128 SER B N 1
ATOM 3837 C CA . SER B 1 128 ? -0.374 9.852 10.172 1 98.31 128 SER B CA 1
ATOM 3838 C C . SER B 1 128 ? -0.131 8.875 11.32 1 98.31 128 SER B C 1
ATOM 3840 O O . SER B 1 128 ? 0.435 7.797 11.117 1 98.31 128 SER B O 1
ATOM 3842 N N . ALA B 1 129 ? -0.606 9.258 12.484 1 97.88 129 ALA B N 1
ATOM 3843 C CA . ALA B 1 129 ? -0.56 8.352 13.633 1 97.88 129 ALA B CA 1
ATOM 3844 C C . ALA B 1 129 ? -1.422 7.117 13.398 1 97.88 129 ALA B C 1
ATOM 3846 O O . ALA B 1 129 ? -1.274 6.105 14.086 1 97.88 129 ALA B O 1
ATOM 3847 N N . THR B 1 130 ? -2.273 7.152 12.375 1 97.19 130 THR B N 1
ATOM 3848 C CA . THR B 1 130 ? -3.166 6.035 12.078 1 97.19 130 THR B CA 1
ATOM 3849 C C . THR B 1 130 ? -2.369 4.809 11.641 1 97.19 130 THR B C 1
ATOM 3851 O O . THR B 1 130 ? -2.887 3.689 11.656 1 97.19 130 THR B O 1
ATOM 3854 N N . VAL B 1 131 ? -1.104 4.965 11.266 1 98.38 131 VAL B N 1
ATOM 3855 C CA . VAL B 1 131 ? -0.316 3.828 10.797 1 98.38 131 VAL B CA 1
ATOM 3856 C C . VAL B 1 131 ? -0.05 2.871 11.953 1 98.38 131 VAL B C 1
ATOM 3858 O O . VAL B 1 131 ? 0.251 1.694 11.742 1 98.38 131 VAL B O 1
ATOM 3861 N N . TYR B 1 132 ? -0.204 3.383 13.219 1 98.06 132 TYR B N 1
ATOM 3862 C CA . TYR B 1 132 ? 0.067 2.557 14.391 1 98.06 132 TYR B CA 1
ATOM 3863 C C . TYR B 1 132 ? -1.116 1.649 14.703 1 98.06 132 TYR B C 1
ATOM 3865 O O . TYR B 1 132 ? -0.961 0.622 15.367 1 98.06 132 TYR B O 1
ATOM 3873 N N . GLY B 1 133 ? -2.334 2.027 14.25 1 97.12 133 GLY B N 1
ATOM 3874 C CA . GLY B 1 133 ? -3.531 1.31 14.656 1 97.12 133 GLY B CA 1
ATOM 3875 C C . GLY B 1 133 ? -3.777 1.36 16.156 1 97.12 133 GLY B C 1
ATOM 3876 O O . GLY B 1 133 ? -3.637 2.416 16.781 1 97.12 133 GLY B O 1
ATOM 3877 N N . ASP B 1 134 ? -4.266 0.218 16.688 1 96.94 134 ASP B N 1
ATOM 3878 C CA . ASP B 1 134 ? -4.504 0.127 18.125 1 96.94 134 ASP B CA 1
ATOM 3879 C C . ASP B 1 134 ? -3.219 -0.221 18.875 1 96.94 134 ASP B C 1
ATOM 3881 O O . ASP B 1 134 ? -2.932 -1.396 19.109 1 96.94 134 ASP B O 1
ATOM 3885 N N . ALA B 1 135 ? -2.537 0.741 19.281 1 97 135 ALA B N 1
ATOM 3886 C CA . ALA B 1 135 ? -1.238 0.558 19.938 1 97 135 ALA B CA 1
ATOM 3887 C C . ALA B 1 135 ? -1.388 -0.142 21.281 1 97 135 ALA B C 1
ATOM 3889 O O . ALA B 1 135 ? -0.415 -0.672 21.828 1 97 135 ALA B O 1
ATOM 3890 N N . THR B 1 136 ? -2.596 -0.13 21.875 1 95.56 136 THR B N 1
ATOM 3891 C CA . THR B 1 136 ? -2.818 -0.75 23.172 1 95.56 136 THR B CA 1
ATOM 3892 C C . THR B 1 136 ? -2.686 -2.268 23.078 1 95.56 136 THR B C 1
ATOM 3894 O O . THR B 1 136 ? -2.586 -2.951 24.109 1 95.56 136 THR B O 1
ATOM 3897 N N . ARG B 1 137 ? -2.648 -2.826 21.922 1 93.12 137 ARG B N 1
ATOM 3898 C CA . ARG B 1 137 ? -2.471 -4.262 21.719 1 93.12 137 ARG B CA 1
ATOM 3899 C C . ARG B 1 137 ? -1.075 -4.703 22.156 1 93.12 137 ARG B C 1
ATOM 3901 O O . ARG B 1 137 ? -0.832 -5.895 22.359 1 93.12 137 ARG B O 1
ATOM 3908 N N . PHE B 1 138 ? -0.188 -3.748 22.281 1 95 138 PHE B N 1
ATOM 3909 C CA . PHE B 1 138 ? 1.183 -4.016 22.703 1 95 138 PHE B CA 1
ATOM 3910 C C . PHE B 1 138 ? 1.452 -3.424 24.078 1 95 138 PHE B C 1
ATOM 3912 O O . PHE B 1 138 ? 0.99 -2.322 24.391 1 95 138 PHE B O 1
ATOM 3919 N N . PRO B 1 139 ? 2.209 -4.137 24.875 1 95.69 139 PRO B N 1
ATOM 3920 C CA . PRO B 1 139 ? 2.533 -3.598 26.188 1 95.69 139 PRO B CA 1
ATOM 3921 C C . PRO B 1 139 ? 3.475 -2.398 26.125 1 95.69 139 PRO B C 1
ATOM 3923 O O . PRO B 1 139 ? 4.379 -2.361 25.281 1 95.69 139 PRO B O 1
ATOM 3926 N N . ASN B 1 140 ? 3.195 -1.421 26.891 1 96.38 140 ASN B N 1
ATOM 3927 C CA . ASN B 1 140 ? 4.09 -0.294 27.141 1 96.38 140 ASN B CA 1
ATOM 3928 C C . ASN B 1 140 ? 4.258 0.562 25.875 1 96.38 140 ASN B C 1
ATOM 3930 O O . ASN B 1 140 ? 5.359 1.037 25.594 1 96.38 140 ASN B O 1
ATOM 3934 N N . MET B 1 141 ? 3.141 0.753 25.109 1 97.88 141 MET B N 1
ATOM 3935 C CA . MET B 1 141 ? 3.25 1.511 23.875 1 97.88 141 MET B CA 1
ATOM 3936 C C . MET B 1 141 ? 2.438 2.799 23.938 1 97.88 141 MET B C 1
ATOM 3938 O O . MET B 1 141 ? 2.188 3.438 22.922 1 97.88 141 MET B O 1
ATOM 3942 N N . ILE B 1 142 ? 1.959 3.234 25.172 1 97.88 142 ILE B N 1
ATOM 3943 C CA . ILE B 1 142 ? 1.262 4.5 25.359 1 97.88 142 ILE B CA 1
ATOM 3944 C C . ILE B 1 142 ? 2.021 5.352 26.375 1 97.88 142 ILE B C 1
ATOM 3946 O O . ILE B 1 142 ? 2.143 4.98 27.547 1 97.88 142 ILE B O 1
ATOM 3950 N N . PRO B 1 143 ? 2.561 6.438 26.062 1 98.44 143 PRO B N 1
ATOM 3951 C CA . PRO B 1 143 ? 2.496 7.102 24.766 1 98.44 143 PRO B CA 1
ATOM 3952 C C . PRO B 1 143 ? 3.217 6.32 23.656 1 98.44 143 PRO B C 1
ATOM 3954 O O . PRO B 1 143 ? 4.168 5.59 23.938 1 98.44 143 PRO B O 1
ATOM 3957 N N . ILE B 1 144 ? 2.789 6.488 22.391 1 98.81 144 ILE B N 1
ATOM 3958 C CA . ILE B 1 144 ? 3.201 5.641 21.266 1 98.81 144 ILE B CA 1
ATOM 3959 C C . ILE B 1 144 ? 4.574 6.082 20.766 1 98.81 144 ILE B C 1
ATOM 3961 O O . ILE B 1 144 ? 4.727 7.199 20.266 1 98.81 144 ILE B O 1
ATOM 3965 N N . PRO B 1 145 ? 5.605 5.305 20.875 1 98.75 145 PRO B N 1
ATOM 3966 C CA . PRO B 1 145 ? 6.91 5.594 20.266 1 98.75 145 PRO B CA 1
ATOM 3967 C C . PRO B 1 145 ? 6.992 5.16 18.812 1 98.75 145 PRO B C 1
ATOM 3969 O O . PRO B 1 145 ? 6.133 4.41 18.328 1 98.75 145 PRO B O 1
ATOM 3972 N N . GLU B 1 146 ? 8.062 5.582 18.094 1 98.56 146 GLU B N 1
ATOM 3973 C CA . GLU B 1 146 ? 8.172 5.297 16.672 1 98.56 146 GLU B CA 1
ATOM 3974 C C . GLU B 1 146 ? 8.469 3.82 16.422 1 98.56 146 GLU B C 1
ATOM 3976 O O . GLU B 1 146 ? 8.297 3.326 15.305 1 98.56 146 GLU B O 1
ATOM 3981 N N . ASP B 1 147 ? 8.898 3.119 17.406 1 96.81 147 ASP B N 1
ATOM 3982 C CA . ASP B 1 147 ? 9.211 1.707 17.219 1 96.81 147 ASP B CA 1
ATOM 3983 C C . ASP B 1 147 ? 7.996 0.83 17.5 1 96.81 147 ASP B C 1
ATOM 3985 O O . ASP B 1 147 ? 8.078 -0.398 17.422 1 96.81 147 ASP B O 1
ATOM 3989 N N . CYS B 1 148 ? 6.867 1.487 17.922 1 97.75 148 CYS B N 1
ATOM 3990 C CA . CYS B 1 148 ? 5.625 0.728 18 1 97.75 148 CYS B CA 1
ATOM 3991 C C . CYS B 1 148 ? 5.336 0.017 16.688 1 97.75 148 CYS B C 1
ATOM 3993 O O . CYS B 1 148 ? 5.434 0.621 15.609 1 97.75 148 CYS B O 1
ATOM 3995 N N . PRO B 1 149 ? 5.047 -1.346 16.75 1 95.19 149 PRO B N 1
ATOM 3996 C CA . PRO B 1 149 ? 4.699 -2.037 15.5 1 95.19 149 PRO B CA 1
ATOM 3997 C C . PRO B 1 149 ? 3.512 -1.401 14.781 1 95.19 149 PRO B C 1
ATOM 3999 O O . PRO B 1 149 ? 2.553 -0.976 15.43 1 95.19 149 PRO B O 1
ATOM 4002 N N . LEU B 1 150 ? 3.605 -1.304 13.539 1 96.69 150 LEU B N 1
ATOM 4003 C CA . LEU B 1 150 ? 2.57 -0.68 12.727 1 96.69 150 LEU B CA 1
ATOM 4004 C C . LEU B 1 150 ? 1.445 -1.666 12.43 1 96.69 150 LEU B C 1
ATOM 4006 O O . LEU B 1 150 ? 1.661 -2.881 12.43 1 96.69 150 LEU B O 1
ATOM 4010 N N . GLY B 1 151 ? 0.268 -1.19 12.227 1 95.56 151 GLY B N 1
ATOM 4011 C CA . GLY B 1 151 ? -0.918 -1.982 11.938 1 95.56 151 GLY B CA 1
ATOM 4012 C C . GLY B 1 151 ? -2.189 -1.156 11.891 1 95.56 151 GLY B C 1
ATOM 4013 O O . GLY B 1 151 ? -2.986 -1.174 12.828 1 95.56 151 GLY B O 1
ATOM 4014 N N . PRO B 1 152 ? -2.365 -0.414 10.805 1 97.31 152 PRO B N 1
ATOM 4015 C CA . PRO B 1 152 ? -3.555 0.436 10.703 1 97.31 152 PRO B CA 1
ATOM 4016 C C . PRO B 1 152 ? -4.855 -0.358 10.781 1 97.31 152 PRO B C 1
ATOM 4018 O O . PRO B 1 152 ? -4.875 -1.554 10.477 1 97.31 152 PRO B O 1
ATOM 4021 N N . THR B 1 153 ? -5.941 0.326 11.172 1 96.12 153 THR B N 1
ATOM 4022 C CA . THR B 1 153 ? -7.207 -0.364 11.383 1 96.12 153 THR B CA 1
ATOM 4023 C C . THR B 1 153 ? -8.266 0.148 10.414 1 96.12 153 THR B C 1
ATOM 4025 O O . THR B 1 153 ? -9.445 -0.19 10.539 1 96.12 153 THR B O 1
ATOM 4028 N N . ASN B 1 154 ? -7.941 1.01 9.523 1 96.5 154 ASN B N 1
ATOM 4029 C CA . ASN B 1 154 ? -8.867 1.56 8.539 1 96.5 154 ASN B CA 1
ATOM 4030 C C . ASN B 1 154 ? -8.172 1.845 7.211 1 96.5 154 ASN B C 1
ATOM 4032 O O . ASN B 1 154 ? -6.949 1.943 7.152 1 96.5 154 ASN B O 1
ATOM 4036 N N . PRO B 1 155 ? -8.961 2.021 6.094 1 98.06 155 PRO B N 1
ATOM 4037 C CA . PRO B 1 155 ? -8.359 2.188 4.77 1 98.06 155 PRO B CA 1
ATOM 4038 C C . PRO B 1 155 ? -7.496 3.441 4.664 1 98.06 155 PRO B C 1
ATOM 4040 O O . PRO B 1 155 ? -6.473 3.434 3.975 1 98.06 155 PRO B O 1
ATOM 4043 N N . TYR B 1 156 ? -7.883 4.559 5.309 1 97.38 156 TYR B N 1
ATOM 4044 C CA . TYR B 1 156 ? -7.047 5.75 5.316 1 97.38 156 TYR B CA 1
ATOM 4045 C C . TYR B 1 156 ? -5.66 5.441 5.871 1 97.38 156 TYR B C 1
ATOM 4047 O O . TYR B 1 156 ? -4.648 5.715 5.223 1 97.38 156 TYR B O 1
ATOM 4055 N N . GLY B 1 157 ? -5.605 4.852 7.051 1 98.25 157 GLY B N 1
ATOM 4056 C CA . GLY B 1 157 ? -4.34 4.449 7.648 1 98.25 157 GLY B CA 1
ATOM 4057 C C . GLY B 1 157 ? -3.549 3.49 6.777 1 98.25 157 GLY B C 1
ATOM 4058 O O . GLY B 1 157 ? -2.326 3.598 6.68 1 98.25 157 GLY B O 1
ATOM 4059 N N . ASN B 1 158 ? -4.254 2.549 6.172 1 98.62 158 ASN B N 1
ATOM 4060 C CA . ASN B 1 158 ? -3.609 1.593 5.277 1 98.62 158 ASN B CA 1
ATOM 4061 C C . ASN B 1 158 ? -2.93 2.295 4.105 1 98.62 158 ASN B C 1
ATOM 4063 O O . ASN B 1 158 ? -1.852 1.883 3.67 1 98.62 158 ASN B O 1
ATOM 4067 N N . THR B 1 159 ? -3.594 3.336 3.533 1 98.88 159 THR B N 1
ATOM 4068 C CA . THR B 1 159 ? -2.996 4.059 2.414 1 98.88 159 THR B CA 1
ATOM 4069 C C . THR B 1 159 ? -1.758 4.824 2.865 1 98.88 159 THR B C 1
ATOM 4071 O O . THR B 1 159 ? -0.767 4.898 2.135 1 98.88 159 THR B O 1
ATOM 4074 N N . LYS B 1 160 ? -1.773 5.438 4.055 1 98.88 160 LYS B N 1
ATOM 4075 C CA . LYS B 1 160 ? -0.595 6.125 4.57 1 98.88 160 LYS B CA 1
ATOM 4076 C C . LYS B 1 160 ? 0.559 5.152 4.793 1 98.88 160 LYS B C 1
ATOM 4078 O O . LYS B 1 160 ? 1.711 5.465 4.488 1 98.88 160 LYS B O 1
ATOM 4083 N N . PHE B 1 161 ? 0.212 4.016 5.332 1 98.75 161 PHE B N 1
ATOM 4084 C CA . PHE B 1 161 ? 1.218 2.98 5.543 1 98.75 161 PHE B CA 1
ATOM 4085 C C . PHE B 1 161 ? 1.829 2.545 4.215 1 98.75 161 PHE B C 1
ATOM 4087 O O . PHE B 1 161 ? 3.047 2.396 4.105 1 98.75 161 PHE B O 1
ATOM 4094 N N . ALA B 1 162 ? 1.035 2.293 3.223 1 98.81 162 ALA B N 1
ATOM 4095 C CA . ALA B 1 162 ? 1.516 1.904 1.899 1 98.81 162 ALA B CA 1
ATOM 4096 C C . ALA B 1 162 ? 2.441 2.969 1.318 1 98.81 162 ALA B C 1
ATOM 4098 O O . ALA B 1 162 ? 3.459 2.645 0.701 1 98.81 162 ALA B O 1
ATOM 4099 N N . VAL B 1 163 ? 2.121 4.203 1.495 1 98.88 163 VAL B N 1
ATOM 4100 C CA . VAL B 1 163 ? 2.912 5.305 0.955 1 98.88 163 VAL B CA 1
ATOM 4101 C C . VAL B 1 163 ? 4.25 5.391 1.689 1 98.88 163 VAL B C 1
ATOM 4103 O O . VAL B 1 163 ? 5.293 5.609 1.069 1 98.88 163 VAL B O 1
ATOM 4106 N N . GLU B 1 164 ? 4.234 5.254 3.082 1 98.88 164 GLU B N 1
ATOM 4107 C CA . GLU B 1 164 ? 5.5 5.195 3.811 1 98.88 164 GLU B CA 1
ATOM 4108 C C . GLU B 1 164 ? 6.43 4.145 3.211 1 98.88 164 GLU B C 1
ATOM 4110 O O . GLU B 1 164 ? 7.621 4.398 3.025 1 98.88 164 GLU B O 1
ATOM 4115 N N . THR B 1 165 ? 5.859 3.049 2.939 1 98.75 165 THR B N 1
ATOM 4116 C CA . THR B 1 165 ? 6.629 1.917 2.436 1 98.75 165 THR B CA 1
ATOM 4117 C C . THR B 1 165 ? 7.176 2.213 1.042 1 98.75 165 THR B C 1
ATOM 4119 O O . THR B 1 165 ? 8.344 1.935 0.756 1 98.75 165 THR B O 1
ATOM 4122 N N . ALA B 1 166 ? 6.387 2.77 0.171 1 98.94 166 ALA B N 1
ATOM 4123 C CA . ALA B 1 166 ? 6.812 3.104 -1.187 1 98.94 166 ALA B CA 1
ATOM 4124 C C . ALA B 1 166 ? 7.949 4.121 -1.172 1 98.94 166 ALA B C 1
ATOM 4126 O O . ALA B 1 166 ? 8.914 3.988 -1.926 1 98.94 166 ALA B O 1
ATOM 4127 N N . ILE B 1 167 ? 7.816 5.113 -0.319 1 98.94 167 ILE B N 1
ATOM 4128 C CA . ILE B 1 167 ? 8.852 6.133 -0.196 1 98.94 167 ILE B CA 1
ATOM 4129 C C . ILE B 1 167 ? 10.148 5.492 0.295 1 98.94 167 ILE B C 1
ATOM 4131 O O . ILE B 1 167 ? 11.227 5.758 -0.248 1 98.94 167 ILE B O 1
ATOM 4135 N N . THR B 1 168 ? 10.023 4.668 1.307 1 98.88 168 THR B N 1
ATOM 4136 C CA . THR B 1 168 ? 11.188 3.984 1.861 1 98.88 168 THR B CA 1
ATOM 4137 C C . THR B 1 168 ? 11.867 3.123 0.799 1 98.88 168 THR B C 1
ATOM 4139 O O . THR B 1 168 ? 13.094 3.156 0.652 1 98.88 168 THR B O 1
ATOM 4142 N N . ASP B 1 169 ? 11.086 2.369 0.071 1 98.75 169 ASP B N 1
ATOM 4143 C CA . ASP B 1 169 ? 11.609 1.515 -0.988 1 98.75 169 ASP B CA 1
ATOM 4144 C C . ASP B 1 169 ? 12.328 2.342 -2.053 1 98.75 169 ASP B C 1
ATOM 4146 O O . ASP B 1 169 ? 13.398 1.955 -2.527 1 98.75 169 ASP B O 1
ATOM 4150 N N . LEU B 1 170 ? 11.742 3.432 -2.455 1 98.88 170 LEU B N 1
ATOM 4151 C CA . LEU B 1 170 ? 12.336 4.293 -3.469 1 98.88 170 LEU B CA 1
ATOM 4152 C C . LEU B 1 170 ? 13.688 4.82 -3.008 1 98.88 170 LEU B C 1
ATOM 4154 O O . LEU B 1 170 ? 14.68 4.734 -3.742 1 98.88 170 LEU B O 1
ATOM 4158 N N . ILE B 1 171 ? 13.719 5.402 -1.808 1 98.88 171 ILE B N 1
ATOM 4159 C CA . ILE B 1 171 ? 14.938 6.031 -1.301 1 98.88 171 ILE B CA 1
ATOM 4160 C C . ILE B 1 171 ? 16.031 4.984 -1.154 1 98.88 171 ILE B C 1
ATOM 4162 O O . ILE B 1 171 ? 17.172 5.211 -1.564 1 98.88 171 ILE B O 1
ATOM 4166 N N . ASN B 1 172 ? 15.695 3.863 -0.599 1 98.25 172 ASN B N 1
ATOM 4167 C CA . ASN B 1 172 ? 16.672 2.783 -0.472 1 98.25 172 ASN B CA 1
ATOM 4168 C C . ASN B 1 172 ? 17.203 2.344 -1.833 1 98.25 172 ASN B C 1
ATOM 4170 O O . ASN B 1 172 ? 18.406 2.117 -1.992 1 98.25 172 ASN B O 1
ATOM 4174 N N . ALA B 1 173 ? 16.328 2.178 -2.785 1 98.19 173 ALA B N 1
ATOM 4175 C CA . ALA B 1 173 ? 16.734 1.76 -4.125 1 98.19 173 ALA B CA 1
ATOM 4176 C C . ALA B 1 173 ? 17.672 2.775 -4.754 1 98.19 173 ALA B C 1
ATOM 4178 O O . ALA B 1 173 ? 18.703 2.402 -5.324 1 98.19 173 ALA B O 1
ATOM 4179 N N . GLN B 1 174 ? 17.297 4.059 -4.695 1 98.69 174 GLN B N 1
ATOM 4180 C CA . GLN B 1 174 ? 18.141 5.109 -5.27 1 98.69 174 GLN B CA 1
ATOM 4181 C C . GLN B 1 174 ? 19.516 5.125 -4.625 1 98.69 174 GLN B C 1
ATOM 4183 O O . GLN B 1 174 ? 20.531 5.242 -5.316 1 98.69 174 GLN B O 1
ATOM 4188 N N . ARG B 1 175 ? 19.578 5.031 -3.305 1 98.56 175 ARG B N 1
ATOM 4189 C CA . ARG B 1 175 ? 20.844 5.039 -2.58 1 98.56 175 ARG B CA 1
ATOM 4190 C C . ARG B 1 175 ? 21.688 3.816 -2.93 1 98.56 175 ARG B C 1
ATOM 4192 O O . ARG B 1 175 ? 22.875 3.939 -3.234 1 98.56 175 ARG B O 1
ATOM 4199 N N . ASN B 1 176 ? 21.062 2.633 -2.898 1 96.94 176 ASN B N 1
ATOM 4200 C CA . ASN B 1 176 ? 21.781 1.397 -3.195 1 96.94 176 ASN B CA 1
ATOM 4201 C C . ASN B 1 176 ? 22.281 1.376 -4.633 1 96.94 176 ASN B C 1
ATOM 4203 O O . ASN B 1 176 ? 23.406 0.935 -4.891 1 96.94 176 ASN B O 1
ATOM 4207 N N . ASN B 1 177 ? 21.453 1.812 -5.562 1 97.25 177 ASN B N 1
ATOM 4208 C CA . ASN B 1 177 ? 21.875 1.894 -6.957 1 97.25 177 ASN B CA 1
ATOM 4209 C C . ASN B 1 177 ? 23.078 2.816 -7.129 1 97.25 177 ASN B C 1
ATOM 4211 O O . ASN B 1 177 ? 24 2.506 -7.883 1 97.25 177 ASN B O 1
ATOM 4215 N N . ALA B 1 178 ? 23.078 3.932 -6.465 1 98.12 178 ALA B N 1
ATOM 4216 C CA . ALA B 1 178 ? 24.172 4.883 -6.531 1 98.12 178 ALA B CA 1
ATOM 4217 C C . ALA B 1 178 ? 25.453 4.289 -5.922 1 98.12 178 ALA B C 1
ATOM 4219 O O . ALA B 1 178 ? 26.531 4.441 -6.48 1 98.12 178 ALA B O 1
ATOM 4220 N N . ILE B 1 179 ? 25.328 3.627 -4.809 1 97.06 179 ILE B N 1
ATOM 4221 C CA . ILE B 1 179 ? 26.469 3 -4.145 1 97.06 179 ILE B CA 1
ATOM 4222 C C . ILE B 1 179 ? 27.078 1.931 -5.055 1 97.06 179 ILE B C 1
ATOM 4224 O O . ILE B 1 179 ? 28.297 1.864 -5.227 1 97.06 179 ILE B O 1
ATOM 4228 N N . ASN B 1 180 ? 26.219 1.11 -5.621 1 94.12 180 ASN B N 1
ATOM 4229 C CA . ASN B 1 180 ? 26.656 0.056 -6.523 1 94.12 180 ASN B CA 1
ATOM 4230 C C . ASN B 1 180 ? 27.359 0.63 -7.75 1 94.12 180 ASN B C 1
ATOM 4232 O O . ASN B 1 180 ? 28.25 -0.008 -8.312 1 94.12 180 ASN B O 1
ATOM 4236 N N . ALA B 1 181 ? 27.016 1.823 -8.125 1 96.69 181 ALA B N 1
ATOM 4237 C CA . ALA B 1 181 ? 27.625 2.506 -9.266 1 96.69 181 ALA B CA 1
ATOM 4238 C C . ALA B 1 181 ? 28.875 3.268 -8.836 1 96.69 181 ALA B C 1
ATOM 4240 O O . ALA B 1 181 ? 29.5 3.967 -9.641 1 96.69 181 ALA B O 1
ATOM 4241 N N . GLY B 1 182 ? 29.203 3.189 -7.602 1 97.12 182 GLY B N 1
ATOM 4242 C CA . GLY B 1 182 ? 30.406 3.818 -7.082 1 97.12 182 GLY B CA 1
ATOM 4243 C C . GLY B 1 182 ? 30.234 5.301 -6.809 1 97.12 182 GLY B C 1
ATOM 4244 O O . GLY B 1 182 ? 31.203 6.055 -6.809 1 97.12 182 GLY B O 1
ATOM 4245 N N . ASN B 1 183 ? 29.062 5.738 -6.68 1 97.62 183 ASN B N 1
ATOM 4246 C CA . ASN B 1 183 ? 28.781 7.152 -6.473 1 97.62 183 ASN B CA 1
ATOM 4247 C C . ASN B 1 183 ? 28.141 7.402 -5.105 1 97.62 183 ASN B C 1
ATOM 4249 O O . ASN B 1 183 ? 26.953 7.688 -5.012 1 97.62 183 ASN B O 1
ATOM 4253 N N . GLU B 1 184 ? 28.859 7.52 -4.121 1 97.12 184 GLU B N 1
ATOM 4254 C CA . GLU B 1 184 ? 28.406 7.695 -2.744 1 97.12 184 GLU B CA 1
ATOM 4255 C C . GLU B 1 184 ? 27.75 9.055 -2.545 1 97.12 184 GLU B C 1
ATOM 4257 O O . GLU B 1 184 ? 26.797 9.188 -1.772 1 97.12 184 GLU B O 1
ATOM 4262 N N . ALA B 1 185 ? 28.297 10 -3.205 1 97.25 185 ALA B N 1
ATOM 4263 C CA . ALA B 1 185 ? 27.766 11.352 -3.076 1 97.25 185 ALA B CA 1
ATOM 4264 C C . ALA B 1 185 ? 26.312 11.414 -3.555 1 97.25 185 ALA B C 1
ATOM 4266 O O . ALA B 1 185 ? 25.469 12.078 -2.934 1 97.25 185 ALA B O 1
ATOM 4267 N N . GLU B 1 186 ? 26.094 10.742 -4.645 1 97.19 186 GLU B N 1
ATOM 4268 C CA . GLU B 1 186 ? 24.734 10.672 -5.168 1 97.19 186 GLU B CA 1
ATOM 4269 C C . GLU B 1 186 ? 23.797 9.938 -4.199 1 97.19 186 GLU B C 1
ATOM 4271 O O . GLU B 1 186 ? 22.641 10.336 -4.023 1 97.19 186 GLU B O 1
ATOM 4276 N N . ALA B 1 187 ? 24.234 8.898 -3.584 1 98 187 ALA B N 1
ATOM 4277 C CA . ALA B 1 187 ? 23.453 8.117 -2.627 1 98 187 ALA B CA 1
ATOM 4278 C C . ALA B 1 187 ? 22.984 8.992 -1.469 1 98 187 ALA B C 1
ATOM 4280 O O . ALA B 1 187 ? 21.828 8.883 -1.029 1 98 187 ALA B O 1
ATOM 4281 N N . LYS B 1 188 ? 23.781 9.875 -1.061 1 98.12 188 LYS B N 1
ATOM 4282 C CA . LYS B 1 188 ? 23.5 10.688 0.119 1 98.12 188 LYS B CA 1
ATOM 4283 C C . LYS B 1 188 ? 22.422 11.734 -0.177 1 98.12 188 LYS B C 1
ATOM 4285 O O . LYS B 1 188 ? 21.812 12.281 0.743 1 98.12 188 LYS B O 1
ATOM 4290 N N . LYS B 1 189 ? 22.141 12 -1.406 1 98.25 189 LYS B N 1
ATOM 4291 C CA . LYS B 1 189 ? 21.172 13.023 -1.787 1 98.25 189 LYS B CA 1
ATOM 4292 C C . LYS B 1 189 ? 19.75 12.555 -1.529 1 98.25 189 LYS B C 1
ATOM 4294 O O . LYS B 1 189 ? 18.844 13.375 -1.329 1 98.25 189 LYS B O 1
ATOM 4299 N N . TRP B 1 190 ? 19.5 11.266 -1.522 1 98.81 190 TRP B N 1
ATOM 4300 C CA . TRP B 1 190 ? 18.141 10.727 -1.486 1 98.81 190 TRP B CA 1
ATOM 4301 C C . TRP B 1 190 ? 17.703 10.461 -0.052 1 98.81 190 TRP B C 1
ATOM 4303 O O . TRP B 1 190 ? 18.203 9.539 0.598 1 98.81 190 TRP B O 1
ATOM 4313 N N . ASN B 1 191 ? 16.734 11.305 0.444 1 98.94 191 ASN B N 1
ATOM 4314 C CA . ASN B 1 191 ? 16.266 11.18 1.822 1 98.94 191 ASN B CA 1
ATOM 4315 C C . ASN B 1 191 ? 14.758 11.367 1.927 1 98.94 191 ASN B C 1
ATOM 4317 O O . ASN B 1 191 ? 14.148 11.984 1.051 1 98.94 191 ASN B O 1
ATOM 4321 N N . GLY B 1 192 ? 14.156 10.773 2.932 1 98.94 192 GLY B N 1
ATOM 4322 C CA . GLY B 1 192 ? 12.727 10.891 3.186 1 98.94 192 GLY B CA 1
ATOM 4323 C C . GLY B 1 192 ? 12.391 10.984 4.66 1 98.94 192 GLY B C 1
ATOM 4324 O O . GLY B 1 192 ? 12.953 10.258 5.48 1 98.94 192 GLY B O 1
ATOM 4325 N N . ALA B 1 193 ? 11.547 11.922 5.02 1 98.94 193 ALA B N 1
ATOM 4326 C CA . ALA B 1 193 ? 10.977 12.039 6.355 1 98.94 193 ALA B CA 1
ATOM 4327 C C . ALA B 1 193 ? 9.523 11.57 6.379 1 98.94 193 ALA B C 1
ATOM 4329 O O . ALA B 1 193 ? 8.719 11.992 5.551 1 98.94 193 ALA B O 1
ATOM 4330 N N . LEU B 1 194 ? 9.25 10.641 7.215 1 98.94 194 LEU B N 1
ATOM 4331 C CA . LEU B 1 194 ? 7.887 10.203 7.484 1 98.94 194 LEU B CA 1
ATOM 4332 C C . LEU B 1 194 ? 7.355 10.836 8.766 1 98.94 194 LEU B C 1
ATOM 4334 O O . LEU B 1 194 ? 7.688 10.391 9.867 1 98.94 194 LEU B O 1
ATOM 4338 N N . LEU B 1 195 ? 6.512 11.844 8.602 1 98.94 195 LEU B N 1
ATOM 4339 C CA . LEU B 1 195 ? 5.996 12.531 9.773 1 98.94 195 LEU B CA 1
ATOM 4340 C C . LEU B 1 195 ? 4.668 11.938 10.227 1 98.94 195 LEU B C 1
ATOM 4342 O O . LEU B 1 195 ? 3.639 12.148 9.586 1 98.94 195 LEU B O 1
ATOM 4346 N N . ARG B 1 196 ? 4.773 11.234 11.297 1 98.88 196 ARG B N 1
ATOM 4347 C CA . ARG B 1 196 ? 3.582 10.648 11.906 1 98.88 196 ARG B CA 1
ATOM 4348 C C . ARG B 1 196 ? 3.023 11.562 12.992 1 98.88 196 ARG B C 1
ATOM 4350 O O . ARG B 1 196 ? 3.451 11.492 14.148 1 98.88 196 ARG B O 1
ATOM 4357 N N . TYR B 1 197 ? 2.17 12.43 12.555 1 97.44 197 TYR B N 1
ATOM 4358 C CA . TYR B 1 197 ? 1.707 13.398 13.539 1 97.44 197 TYR B CA 1
ATOM 4359 C C . TYR B 1 197 ? 0.313 13.039 14.039 1 97.44 197 TYR B C 1
ATOM 4361 O O . TYR B 1 197 ? -0.366 12.195 13.461 1 97.44 197 TYR B O 1
ATOM 4369 N N . PHE B 1 198 ? 0.056 13.672 15.242 1 97.25 198 PHE B N 1
ATOM 4370 C CA . PHE B 1 198 ? -1.104 13.312 16.062 1 97.25 198 PHE B CA 1
ATOM 4371 C C . PHE B 1 198 ? -2.115 14.453 16.078 1 97.25 198 PHE B C 1
ATOM 4373 O O . PHE B 1 198 ? -1.852 15.516 16.656 1 97.25 198 PHE B O 1
ATOM 4380 N N . ASN B 1 199 ? -3.154 14.469 15.461 1 96.44 199 ASN B N 1
ATOM 4381 C CA . ASN B 1 199 ? -4.379 15.266 15.367 1 96.44 199 ASN B CA 1
ATOM 4382 C C . ASN B 1 199 ? -4.078 16.75 15.328 1 96.44 199 ASN B C 1
ATOM 4384 O O . ASN B 1 199 ? -4.16 17.438 16.344 1 96.44 199 ASN B O 1
ATOM 4388 N N . PRO B 1 200 ? -3.893 17.359 14.258 1 97.12 200 PRO B N 1
ATOM 4389 C CA . PRO B 1 200 ? -3.689 18.797 14.133 1 97.12 200 PRO B CA 1
ATOM 4390 C C . PRO B 1 200 ? -4.895 19.609 14.602 1 97.12 200 PRO B C 1
ATOM 4392 O O . PRO B 1 200 ? -6.039 19.203 14.391 1 97.12 200 PRO B O 1
ATOM 4395 N N . ALA B 1 201 ? -4.664 20.75 15.227 1 97.38 201 ALA B N 1
ATOM 4396 C CA . ALA B 1 201 ? -5.715 21.625 15.742 1 97.38 201 ALA B CA 1
ATOM 4397 C C . ALA B 1 201 ? -5.281 23.078 15.734 1 97.38 201 ALA B C 1
ATOM 4399 O O . ALA B 1 201 ? -4.098 23.391 15.555 1 97.38 201 ALA B O 1
ATOM 4400 N N . GLY B 1 202 ? -6.293 23.938 15.836 1 98.19 202 GLY B N 1
ATOM 4401 C CA . GLY B 1 202 ? -6 25.344 15.992 1 98.19 202 GLY B CA 1
ATOM 4402 C C . GLY B 1 202 ? -6.07 26.125 14.695 1 98.19 202 GLY B C 1
ATOM 4403 O O . GLY B 1 202 ? -6.719 25.688 13.742 1 98.19 202 GLY B O 1
ATOM 4404 N N . ALA B 1 203 ? -5.559 27.297 14.703 1 98.56 203 ALA B N 1
ATOM 4405 C CA . ALA B 1 203 ? -5.488 28.25 13.594 1 98.56 203 ALA B CA 1
ATOM 4406 C C . ALA B 1 203 ? -4.391 29.281 13.828 1 98.56 203 ALA B C 1
ATOM 4408 O O . ALA B 1 203 ? -3.67 29.219 14.828 1 98.56 203 ALA B O 1
ATOM 4409 N N . HIS B 1 204 ? -4.207 30.141 12.859 1 98.62 204 HIS B N 1
ATOM 4410 C CA . HIS B 1 204 ? -3.232 31.203 13.055 1 98.62 204 HIS B CA 1
ATOM 4411 C C . HIS B 1 204 ? -3.717 32.219 14.102 1 98.62 204 HIS B C 1
ATOM 4413 O O . HIS B 1 204 ? -4.887 32.594 14.094 1 98.62 204 HIS B O 1
ATOM 4419 N N . PRO B 1 205 ? -2.836 32.625 14.992 1 97.88 205 PRO B N 1
ATOM 4420 C CA . PRO B 1 205 ? -3.256 33.5 16.094 1 97.88 205 PRO B CA 1
ATOM 4421 C C . PRO B 1 205 ? -3.758 34.844 15.617 1 97.88 205 PRO B C 1
ATOM 4423 O O . PRO B 1 205 ? -4.418 35.562 16.375 1 97.88 205 PRO B O 1
ATOM 4426 N N . SER B 1 206 ? -3.469 35.25 14.367 1 97.5 206 SER B N 1
ATOM 4427 C CA . SER B 1 206 ? -3.969 36.5 13.812 1 97.5 206 SER B CA 1
ATOM 4428 C C . SER B 1 206 ? -5.461 36.406 13.523 1 97.5 206 SER B C 1
ATOM 4430 O O . SER B 1 206 ? -6.113 37.438 13.297 1 97.5 206 SER B O 1
ATOM 4432 N N . GLY B 1 207 ? -5.98 35.156 13.414 1 97.69 207 GLY B N 1
ATOM 4433 C CA . GLY B 1 207 ? -7.375 34.969 13.047 1 97.69 207 GLY B CA 1
ATOM 4434 C C . GLY B 1 207 ? -7.617 35.094 11.555 1 97.69 207 GLY B C 1
ATOM 4435 O O . GLY B 1 207 ? -8.766 35.062 11.102 1 97.69 207 GLY B O 1
ATOM 4436 N N . ILE B 1 208 ? -6.559 35.219 10.797 1 97.06 208 ILE B N 1
ATOM 4437 C CA . ILE B 1 208 ? -6.656 35.5 9.367 1 97.06 208 ILE B CA 1
ATOM 4438 C C . ILE B 1 208 ? -6.684 34.188 8.586 1 97.06 208 ILE B C 1
ATOM 4440 O O . ILE B 1 208 ? -7.223 34.125 7.48 1 97.06 208 ILE B O 1
ATOM 4444 N N . MET B 1 209 ? -6.156 33.219 9.156 1 97.75 209 MET B N 1
ATOM 4445 C CA . MET B 1 209 ? -5.977 31.938 8.492 1 97.75 209 MET B CA 1
ATOM 4446 C C . MET B 1 209 ? -6.344 30.781 9.422 1 97.75 209 MET B C 1
ATOM 4448 O O . MET B 1 209 ? -6.047 30.828 10.617 1 97.75 209 MET B O 1
ATOM 4452 N N . GLY B 1 210 ? -7.035 29.75 8.906 1 97.75 210 GLY B N 1
ATOM 4453 C CA . GLY B 1 210 ? -7.445 28.594 9.68 1 97.75 210 GLY B CA 1
ATOM 4454 C C . GLY B 1 210 ? -7.977 27.453 8.82 1 97.75 210 GLY B C 1
ATOM 4455 O O . GLY B 1 210 ? -7.785 27.453 7.602 1 97.75 210 GLY B O 1
ATOM 4456 N N . GLU B 1 211 ? -8.523 26.406 9.445 1 95.56 211 GLU B N 1
ATOM 4457 C CA . GLU B 1 211 ? -9.086 25.266 8.75 1 95.56 211 GLU B CA 1
ATOM 4458 C C . GLU B 1 211 ? -10.492 25.562 8.242 1 95.56 211 GLU B C 1
ATOM 4460 O O . GLU B 1 211 ? -11.32 26.094 8.977 1 95.56 211 GLU B O 1
ATOM 4465 N N . ASP B 1 212 ? -10.711 25.328 6.992 1 93.12 212 ASP B N 1
ATOM 4466 C CA . ASP B 1 212 ? -12.008 25.531 6.367 1 93.12 212 ASP B CA 1
ATOM 4467 C C . ASP B 1 212 ? -12.422 24.312 5.543 1 93.12 212 ASP B C 1
ATOM 4469 O O . ASP B 1 212 ? -12.352 24.344 4.312 1 93.12 212 ASP B O 1
ATOM 4473 N N . PRO B 1 213 ? -12.859 23.25 6.242 1 87.44 213 PRO B N 1
ATOM 4474 C CA . PRO B 1 213 ? -13.266 22.062 5.496 1 87.44 213 PRO B CA 1
ATOM 4475 C C . PRO B 1 213 ? -14.523 22.297 4.652 1 87.44 213 PRO B C 1
ATOM 4477 O O . PRO B 1 213 ? -15.43 23.016 5.082 1 87.44 213 PRO B O 1
ATOM 4480 N N . GLN B 1 214 ? -14.422 21.703 3.461 1 82.56 214 GLN B N 1
ATOM 4481 C CA . GLN B 1 214 ? -15.586 21.781 2.592 1 82.56 214 GLN B CA 1
ATOM 4482 C C . GLN B 1 214 ? -16.531 20.609 2.842 1 82.56 214 GLN B C 1
ATOM 4484 O O . GLN B 1 214 ? -16.094 19.453 2.959 1 82.56 214 GLN B O 1
ATOM 4489 N N . GLY B 1 215 ? -17.797 20.844 2.988 1 75.12 215 GLY B N 1
ATOM 4490 C CA . GLY B 1 215 ? -18.766 19.797 3.299 1 75.12 215 GLY B CA 1
ATOM 4491 C C . GLY B 1 215 ? -18.719 19.375 4.754 1 75.12 215 GLY B C 1
ATOM 4492 O O . GLY B 1 215 ? -18.594 20.203 5.652 1 75.12 215 GLY B O 1
ATOM 4493 N N . VAL B 1 216 ? -19.031 18.094 4.977 1 72.06 216 VAL B N 1
ATOM 4494 C CA . VAL B 1 216 ? -19.047 17.594 6.352 1 72.06 216 VAL B CA 1
ATOM 4495 C C . VAL B 1 216 ? -17.625 17.234 6.781 1 72.06 216 VAL B C 1
ATOM 4497 O O . VAL B 1 216 ? -16.984 16.359 6.18 1 72.06 216 VAL B O 1
ATOM 4500 N N . PRO B 1 217 ? -17.156 18.094 7.762 1 78.06 217 PRO B N 1
ATOM 4501 C CA . PRO B 1 217 ? -15.844 17.703 8.289 1 78.06 217 PRO B CA 1
ATOM 4502 C C . PRO B 1 217 ? -15.875 16.359 9.008 1 78.06 217 PRO B C 1
ATOM 4504 O O . PRO B 1 217 ? -16.938 15.891 9.422 1 78.06 217 PRO B O 1
ATOM 4507 N N . TYR B 1 218 ? -14.664 15.766 9.164 1 79.5 218 TYR B N 1
ATOM 4508 C CA . TYR B 1 218 ? -14.617 14.469 9.82 1 79.5 218 TYR B CA 1
ATOM 4509 C C . TYR B 1 218 ? -13.773 14.523 11.086 1 79.5 218 TYR B C 1
ATOM 4511 O O . TYR B 1 218 ? -13.742 13.57 11.867 1 79.5 218 TYR B O 1
ATOM 4519 N N . ASN B 1 219 ? -13.211 15.75 11.367 1 88.06 219 ASN B N 1
ATOM 4520 C CA . ASN B 1 219 ? -12.383 15.883 12.562 1 88.06 219 ASN B CA 1
ATOM 4521 C C . ASN B 1 219 ? -13.117 16.625 13.672 1 88.06 219 ASN B C 1
ATOM 4523 O O . ASN B 1 219 ? -14 17.453 13.398 1 88.06 219 ASN B O 1
ATOM 4527 N N . LEU B 1 220 ? -12.789 16.453 14.836 1 93.56 220 LEU B N 1
ATOM 4528 C CA . LEU B 1 220 ? -13.508 16.875 16.031 1 93.56 220 LEU B CA 1
ATOM 4529 C C . LEU B 1 220 ? -13.562 18.391 16.125 1 93.56 220 LEU B C 1
ATOM 4531 O O . LEU B 1 220 ? -14.641 18.969 16.266 1 93.56 220 LEU B O 1
ATOM 4535 N N . LEU B 1 221 ? -12.422 19.047 15.984 1 94.12 221 LEU B N 1
ATOM 4536 C CA . LEU B 1 221 ? -12.359 20.469 16.297 1 94.12 221 LEU B CA 1
ATOM 4537 C C . LEU B 1 221 ? -13.102 21.297 15.25 1 94.12 221 LEU B C 1
ATOM 4539 O O . LEU B 1 221 ? -13.875 22.188 15.594 1 94.12 221 LEU B O 1
ATOM 4543 N N . PRO B 1 222 ? -12.93 20.922 13.953 1 92.94 222 PRO B N 1
ATOM 4544 C CA . PRO B 1 222 ? -13.75 21.641 12.984 1 92.94 222 PRO B CA 1
ATOM 4545 C C . PRO B 1 222 ? -15.25 21.406 13.195 1 92.94 222 PRO B C 1
ATOM 4547 O O . PRO B 1 222 ? -16.062 22.312 12.938 1 92.94 222 PRO B O 1
ATOM 4550 N N . LEU B 1 223 ? -15.641 20.297 13.672 1 94.44 223 LEU B N 1
ATOM 4551 C CA . LEU B 1 223 ? -17.031 20 13.969 1 94.44 223 LEU B CA 1
ATOM 4552 C C . LEU B 1 223 ? -17.531 20.844 15.141 1 94.44 223 LEU B C 1
ATOM 4554 O O . LEU B 1 223 ? -18.625 21.391 15.102 1 94.44 223 LEU B O 1
ATOM 4558 N N . LEU B 1 224 ? -16.719 20.938 16.109 1 95.69 224 LEU B N 1
ATOM 4559 C CA . LEU B 1 224 ? -17.062 21.766 17.266 1 95.69 224 LEU B CA 1
ATOM 4560 C C . LEU B 1 224 ? -17.203 23.234 16.859 1 95.69 224 LEU B C 1
ATOM 4562 O O . LEU B 1 224 ? -18.109 23.922 17.344 1 95.69 224 LEU B O 1
ATOM 4566 N N . ALA B 1 225 ? -16.297 23.656 16.016 1 95 225 ALA B N 1
ATOM 4567 C CA . ALA B 1 225 ? -16.375 25.031 15.523 1 95 225 ALA B CA 1
ATOM 4568 C C . ALA B 1 225 ? -17.688 25.266 14.789 1 95 225 ALA B C 1
ATOM 4570 O O . ALA B 1 225 ? -18.281 26.344 14.914 1 95 225 ALA B O 1
ATOM 4571 N N . GLN B 1 226 ? -18.141 24.312 14.008 1 94.38 226 GLN B N 1
ATOM 4572 C CA . GLN B 1 226 ? -19.406 24.453 13.289 1 94.38 226 GLN B CA 1
ATOM 4573 C C . GLN B 1 226 ? -20.594 24.5 14.258 1 94.38 226 GLN B C 1
ATOM 4575 O O . GLN B 1 226 ? -21.578 25.188 14.008 1 94.38 226 GLN B O 1
ATOM 4580 N N . VAL B 1 227 ? -20.5 23.766 15.32 1 95.44 227 VAL B N 1
ATOM 4581 C CA . VAL B 1 227 ? -21.531 23.844 16.344 1 95.44 227 VAL B CA 1
ATOM 4582 C C . VAL B 1 227 ? -21.547 25.234 16.969 1 95.44 227 VAL B C 1
ATOM 4584 O O . VAL B 1 227 ? -22.609 25.844 17.109 1 95.44 227 VAL B O 1
ATOM 4587 N N . ALA B 1 228 ? -20.406 25.719 17.312 1 96.25 228 ALA B N 1
ATOM 4588 C CA . ALA B 1 228 ? -20.266 27 17.984 1 96.25 228 ALA B CA 1
ATOM 4589 C C . ALA B 1 228 ? -20.781 28.141 17.125 1 96.25 228 ALA B C 1
ATOM 4591 O O . ALA B 1 228 ? -21.328 29.125 17.641 1 96.25 228 ALA B O 1
ATOM 4592 N N . THR B 1 229 ? -20.609 28.047 15.797 1 94 229 THR B N 1
ATOM 4593 C CA . THR B 1 229 ? -21.031 29.109 14.883 1 94 229 THR B CA 1
ATOM 4594 C C . THR B 1 229 ? -22.484 28.906 14.461 1 94 229 THR B C 1
ATOM 4596 O O . THR B 1 229 ? -23.047 29.75 13.734 1 94 229 THR B O 1
ATOM 4599 N N . GLY B 1 230 ? -23.109 27.781 14.82 1 93.56 230 GLY B N 1
ATOM 4600 C CA . GLY B 1 230 ? -24.5 27.516 14.523 1 93.56 230 GLY B CA 1
ATOM 4601 C C . GLY B 1 230 ? -24.719 26.797 13.211 1 93.56 230 GLY B C 1
ATOM 4602 O O . GLY B 1 230 ? -25.844 26.516 12.812 1 93.56 230 GLY B O 1
ATOM 4603 N N . LYS B 1 231 ? -23.672 26.406 12.539 1 92.31 231 LYS B N 1
ATOM 4604 C CA . LYS B 1 231 ? -23.766 25.688 11.273 1 92.31 231 LYS B CA 1
ATOM 4605 C C . LYS B 1 231 ? -24.172 24.219 11.508 1 92.31 231 LYS B C 1
ATOM 4607 O O . LYS B 1 231 ? -24.641 23.547 10.586 1 92.31 231 LYS B O 1
ATOM 4612 N N . ARG B 1 232 ? -23.922 23.734 12.68 1 93.06 232 ARG B N 1
ATOM 4613 C CA . ARG B 1 232 ? -24.281 22.391 13.117 1 93.06 232 ARG B CA 1
ATOM 4614 C C . ARG B 1 232 ? -24.969 22.422 14.477 1 93.06 232 ARG B C 1
ATOM 4616 O O . ARG B 1 232 ? -24.562 23.172 15.367 1 93.06 232 ARG B O 1
ATOM 4623 N N . GLU B 1 233 ? -25.969 21.641 14.594 1 95.94 233 GLU B N 1
ATOM 4624 C CA . GLU B 1 233 ? -26.797 21.703 15.789 1 95.94 233 GLU B CA 1
ATOM 4625 C C . GLU B 1 233 ? -26.078 21.141 17 1 95.94 233 GLU B C 1
ATOM 4627 O O . GLU B 1 233 ? -26.188 21.672 18.109 1 95.94 233 GLU B O 1
ATOM 4632 N N . LYS B 1 234 ? -25.438 20.094 16.797 1 96.81 234 LYS B N 1
ATOM 4633 C CA . LYS B 1 234 ? -24.766 19.406 17.906 1 96.81 234 LYS B CA 1
ATOM 4634 C C . LYS B 1 234 ? -23.625 18.531 17.391 1 96.81 234 LYS B C 1
ATOM 4636 O O . LYS B 1 234 ? -23.562 18.219 16.203 1 96.81 234 LYS B O 1
ATOM 4641 N N . LEU B 1 235 ? -22.719 18.219 18.266 1 96.5 235 LEU B N 1
ATOM 4642 C CA . LEU B 1 235 ? -21.656 17.266 18 1 96.5 235 LEU B CA 1
ATOM 4643 C C . LEU B 1 235 ? -22.094 15.844 18.281 1 96.5 235 LEU B C 1
ATOM 4645 O O . LEU B 1 235 ? -22.766 15.594 19.297 1 96.5 235 LEU B O 1
ATOM 4649 N N . MET B 1 236 ? -21.75 14.898 17.406 1 94.44 236 MET B N 1
ATOM 4650 C CA . MET B 1 236 ? -21.906 13.484 17.719 1 94.44 236 MET B CA 1
ATOM 4651 C C . MET B 1 236 ? -20.625 12.914 18.328 1 94.44 236 MET B C 1
ATOM 4653 O O . MET B 1 236 ? -19.562 13 17.734 1 94.44 236 MET B O 1
ATOM 4657 N N . VAL B 1 237 ? -20.734 12.43 19.531 1 96.06 237 VAL B N 1
ATOM 4658 C CA . VAL B 1 237 ? -19.625 11.773 20.219 1 96.06 237 VAL B CA 1
ATOM 4659 C C . VAL B 1 237 ? -19.703 10.266 20.016 1 96.06 237 VAL B C 1
ATOM 4661 O O . VAL B 1 237 ? -20.609 9.609 20.516 1 96.06 237 VAL B O 1
ATOM 4664 N N . PHE B 1 238 ? -18.734 9.656 19.344 1 93.31 238 PHE B N 1
ATOM 4665 C CA . PHE B 1 238 ? -18.812 8.25 18.953 1 93.31 238 PHE B CA 1
ATOM 4666 C C . PHE B 1 238 ? -18.172 7.367 20.016 1 93.31 238 PHE B C 1
ATOM 4668 O O . PHE B 1 238 ? -16.953 7.145 20.016 1 93.31 238 PHE B O 1
ATOM 4675 N N . GLY B 1 239 ? -18.984 6.801 20.828 1 92.69 239 GLY B N 1
ATOM 4676 C CA . GLY B 1 239 ? -18.531 5.918 21.891 1 92.69 239 GLY B CA 1
ATOM 4677 C C . GLY B 1 239 ? -18.25 6.648 23.203 1 92.69 239 GLY B C 1
ATOM 4678 O O . GLY B 1 239 ? -17.578 7.691 23.188 1 92.69 239 GLY B O 1
ATOM 4679 N N . ASP B 1 240 ? -18.734 6.18 24.266 1 94.56 240 ASP B N 1
ATOM 4680 C CA . ASP B 1 240 ? -18.422 6.684 25.594 1 94.56 240 ASP B CA 1
ATOM 4681 C C . ASP B 1 240 ? -18.172 5.535 26.562 1 94.56 240 ASP B C 1
ATOM 4683 O O . ASP B 1 240 ? -18.391 5.672 27.766 1 94.56 240 ASP B O 1
ATOM 4687 N N . ASP B 1 241 ? -17.797 4.414 25.953 1 96.31 241 ASP B N 1
ATOM 4688 C CA . ASP B 1 241 ? -17.562 3.207 26.734 1 96.31 241 ASP B CA 1
ATOM 4689 C C . ASP B 1 241 ? -16.141 2.688 26.531 1 96.31 241 ASP B C 1
ATOM 4691 O O . ASP B 1 241 ? -15.883 1.492 26.703 1 96.31 241 ASP B O 1
ATOM 4695 N N . TYR B 1 242 ? -15.289 3.498 26.047 1 95.62 242 TYR B N 1
ATOM 4696 C CA . TYR B 1 242 ? -13.875 3.133 25.984 1 95.62 242 TYR B CA 1
ATOM 4697 C C . TYR B 1 242 ? -13.281 3.01 27.391 1 95.62 242 TYR B C 1
ATOM 4699 O O . TYR B 1 242 ? -13.836 3.543 28.359 1 95.62 242 TYR B O 1
ATOM 4707 N N . ALA B 1 243 ? -12.125 2.303 27.484 1 95.5 243 ALA B N 1
ATOM 4708 C CA . ALA B 1 243 ? -11.422 2.166 28.766 1 95.5 243 ALA B CA 1
ATOM 4709 C C . ALA B 1 243 ? -10.562 3.395 29.047 1 95.5 243 ALA B C 1
ATOM 4711 O O . ALA B 1 243 ? -9.344 3.287 29.188 1 95.5 243 ALA B O 1
ATOM 4712 N N . SER B 1 244 ? -11.195 4.594 29.062 1 96.75 244 SER B N 1
ATOM 4713 C CA . SER B 1 244 ? -10.594 5.863 29.453 1 96.75 244 SER B CA 1
ATOM 4714 C C . SER B 1 244 ? -11.289 6.434 30.688 1 96.75 244 SER B C 1
ATOM 4716 O O . SER B 1 244 ? -12.289 5.887 31.156 1 96.75 244 SER B O 1
ATOM 4718 N N . HIS B 1 245 ? -10.727 7.516 31.234 1 96.88 245 HIS B N 1
ATOM 4719 C CA . HIS B 1 245 ? -11.227 8.016 32.531 1 96.88 245 HIS B CA 1
ATOM 4720 C C . HIS B 1 245 ? -12.641 8.57 32.375 1 96.88 245 HIS B C 1
ATOM 4722 O O . HIS B 1 245 ? -13.367 8.688 33.375 1 96.88 245 HIS B O 1
ATOM 4728 N N . ASP B 1 246 ? -13.055 8.906 31.156 1 97.56 246 ASP B N 1
ATOM 4729 C CA . ASP B 1 246 ? -14.414 9.422 31.016 1 97.56 246 ASP B CA 1
ATOM 4730 C C . ASP B 1 246 ? -15.18 8.656 29.922 1 97.56 246 ASP B C 1
ATOM 4732 O O . ASP B 1 246 ? -16.219 9.117 29.453 1 97.56 246 ASP B O 1
ATOM 4736 N N . GLY B 1 247 ? -14.562 7.605 29.438 1 97.38 247 GLY B N 1
ATOM 4737 C CA . GLY B 1 247 ? -15.25 6.703 28.531 1 97.38 247 GLY B CA 1
ATOM 4738 C C . GLY B 1 247 ? -15.07 7.07 27.078 1 97.38 247 GLY B C 1
ATOM 4739 O O . GLY B 1 247 ? -15.5 6.336 26.188 1 97.38 247 GLY B O 1
ATOM 4740 N N . THR B 1 248 ? -14.406 8.125 26.719 1 97.56 248 THR B N 1
ATOM 4741 C CA . THR B 1 248 ? -14.281 8.547 25.328 1 97.56 248 THR B CA 1
ATOM 4742 C C . THR B 1 248 ? -12.852 8.367 24.828 1 97.56 248 THR B C 1
ATOM 4744 O O . THR B 1 248 ? -11.945 8.109 25.625 1 97.56 248 THR B O 1
ATOM 4747 N N . ALA B 1 249 ? -12.664 8.438 23.516 1 96.5 249 ALA B N 1
ATOM 4748 C CA . ALA B 1 249 ? -11.367 8.195 22.891 1 96.5 249 ALA B CA 1
ATOM 4749 C C . ALA B 1 249 ? -10.367 9.281 23.25 1 96.5 249 ALA B C 1
ATOM 4751 O O . ALA B 1 249 ? -10.75 10.422 23.531 1 96.5 249 ALA B O 1
ATOM 4752 N N . ILE B 1 250 ? -9.109 8.922 23.297 1 97.94 250 ILE B N 1
ATOM 4753 C CA . ILE B 1 250 ? -8.023 9.812 23.688 1 97.94 250 ILE B CA 1
ATOM 4754 C C . ILE B 1 250 ? -7.168 10.141 22.453 1 97.94 250 ILE B C 1
ATOM 4756 O O . ILE B 1 250 ? -6.762 9.242 21.719 1 97.94 250 ILE B O 1
ATOM 4760 N N . ARG B 1 251 ? -6.984 11.367 22.172 1 98 251 ARG B N 1
ATOM 4761 C CA . ARG B 1 251 ? -6.117 11.828 21.078 1 98 251 ARG B CA 1
ATOM 4762 C C . ARG B 1 251 ? -5.141 12.891 21.578 1 98 251 ARG B C 1
ATOM 4764 O O . ARG B 1 251 ? -5.441 13.633 22.5 1 98 251 ARG B O 1
ATOM 4771 N N . ASP B 1 252 ? -3.977 12.938 21 1 98.44 252 ASP B N 1
ATOM 4772 C CA . ASP B 1 252 ? -2.957 13.961 21.203 1 98.44 252 ASP B CA 1
ATOM 4773 C C . ASP B 1 252 ? -3.107 15.102 20.203 1 98.44 252 ASP B C 1
ATOM 4775 O O . ASP B 1 252 ? -2.688 14.977 19.047 1 98.44 252 ASP B O 1
ATOM 4779 N N . TYR B 1 253 ? -3.688 16.234 20.672 1 98.19 253 TYR B N 1
ATOM 4780 C CA . TYR B 1 253 ? -3.93 17.359 19.781 1 98.19 253 TYR B CA 1
ATOM 4781 C C . TYR B 1 253 ? -2.727 18.297 19.75 1 98.19 253 TYR B C 1
ATOM 4783 O O . TYR B 1 253 ? -2.246 18.734 20.797 1 98.19 253 TYR B O 1
ATOM 4791 N N . ILE B 1 254 ? -2.258 18.625 18.562 1 98.5 254 ILE B N 1
ATOM 4792 C CA . ILE B 1 254 ? -1.074 19.453 18.375 1 98.5 254 ILE B CA 1
ATOM 4793 C C . ILE B 1 254 ? -1.446 20.719 17.609 1 98.5 254 ILE B C 1
ATOM 4795 O O . ILE B 1 254 ? -2.174 20.656 16.625 1 98.5 254 ILE B O 1
ATOM 4799 N N . HIS B 1 255 ? -0.992 21.859 18.078 1 98.75 255 HIS B N 1
ATOM 4800 C CA . HIS B 1 255 ? -1.283 23.125 17.422 1 98.75 255 HIS B CA 1
ATOM 4801 C C . HIS B 1 255 ? -0.694 23.172 16.016 1 98.75 255 HIS B C 1
ATOM 4803 O O . HIS B 1 255 ? 0.449 22.766 15.797 1 98.75 255 HIS B O 1
ATOM 4809 N N . ILE B 1 256 ? -1.387 23.719 15.086 1 98.69 256 ILE B N 1
ATOM 4810 C CA . ILE B 1 256 ? -1.074 23.703 13.664 1 98.69 256 ILE B CA 1
ATOM 4811 C C . ILE B 1 256 ? 0.256 24.406 13.422 1 98.69 256 ILE B C 1
ATOM 4813 O O . ILE B 1 256 ? 1.034 24 12.555 1 98.69 256 ILE B O 1
ATOM 4817 N N . LEU B 1 257 ? 0.574 25.469 14.133 1 98.81 257 LEU B N 1
ATOM 4818 C CA . LEU B 1 257 ? 1.828 26.188 13.945 1 98.81 257 LEU B CA 1
ATOM 4819 C C . LEU B 1 257 ? 3.014 25.359 14.406 1 98.81 257 LEU B C 1
ATOM 4821 O O . LEU B 1 257 ? 4.094 25.406 13.812 1 98.81 257 LEU B O 1
ATOM 4825 N N . ASP B 1 258 ? 2.822 24.625 15.508 1 98.88 258 ASP B N 1
ATOM 4826 C CA . ASP B 1 258 ? 3.865 23.688 15.938 1 98.88 258 ASP B CA 1
ATOM 4827 C C . ASP B 1 258 ? 4.074 22.594 14.906 1 98.88 258 ASP B C 1
ATOM 4829 O O . ASP B 1 258 ? 5.211 22.203 14.625 1 98.88 258 ASP B O 1
ATOM 4833 N N . LEU B 1 259 ? 2.988 22.094 14.406 1 98.88 259 LEU B N 1
ATOM 4834 C CA . LEU B 1 259 ? 3.066 21.047 13.398 1 98.88 259 LEU B CA 1
ATOM 4835 C C . LEU B 1 259 ? 3.803 21.531 12.156 1 98.88 259 LEU B C 1
ATOM 4837 O O . LEU B 1 259 ? 4.648 20.828 11.609 1 98.88 259 LEU B O 1
ATOM 4841 N N . ALA B 1 260 ? 3.465 22.734 11.664 1 98.88 260 ALA B N 1
ATOM 4842 C CA . ALA B 1 260 ? 4.129 23.312 10.5 1 98.88 260 ALA B CA 1
ATOM 4843 C C . ALA B 1 260 ? 5.629 23.453 10.734 1 98.88 260 ALA B C 1
ATOM 4845 O O . ALA B 1 260 ? 6.434 23.156 9.844 1 98.88 260 ALA B O 1
ATOM 4846 N N . ASP B 1 261 ? 5.973 23.891 11.914 1 98.81 261 ASP B N 1
ATOM 4847 C CA . ASP B 1 261 ? 7.383 24.016 12.273 1 98.81 261 ASP B CA 1
ATOM 4848 C C . ASP B 1 261 ? 8.078 22.656 12.227 1 98.81 261 ASP B C 1
ATOM 4850 O O . ASP B 1 261 ? 9.25 22.562 11.852 1 98.81 261 ASP B O 1
ATOM 4854 N N . GLY B 1 262 ? 7.359 21.625 12.688 1 98.88 262 GLY B N 1
ATOM 4855 C CA . GLY B 1 262 ? 7.902 20.281 12.609 1 98.88 262 GLY B CA 1
ATOM 4856 C C . GLY B 1 262 ? 8.281 19.875 11.195 1 98.88 262 GLY B C 1
ATOM 4857 O O . GLY B 1 262 ? 9.297 19.203 10.984 1 98.88 262 GLY B O 1
ATOM 4858 N N . HIS B 1 263 ? 7.5 20.234 10.203 1 98.94 263 HIS B N 1
ATOM 4859 C CA . HIS B 1 263 ? 7.816 19.953 8.805 1 98.94 263 HIS B CA 1
ATOM 4860 C C . HIS B 1 263 ? 9.094 20.672 8.375 1 98.94 263 HIS B C 1
ATOM 4862 O O . HIS B 1 263 ? 9.93 20.078 7.688 1 98.94 263 HIS B O 1
ATOM 4868 N N . LEU B 1 264 ? 9.211 21.938 8.781 1 98.69 264 LEU B N 1
ATOM 4869 C CA . LEU B 1 264 ? 10.398 22.734 8.461 1 98.69 264 LEU B CA 1
ATOM 4870 C C . LEU B 1 264 ? 11.648 22.094 9.062 1 98.69 264 LEU B C 1
ATOM 4872 O O . LEU B 1 264 ? 12.672 21.969 8.383 1 98.69 264 LEU B O 1
ATOM 4876 N N . LYS B 1 265 ? 11.547 21.688 10.328 1 98.81 265 LYS B N 1
ATOM 4877 C CA . LYS B 1 265 ? 12.688 21.094 11.023 1 98.81 265 LYS B CA 1
ATOM 4878 C C . LYS B 1 265 ? 13.07 19.75 10.391 1 98.81 265 LYS B C 1
ATOM 4880 O O . LYS B 1 265 ? 14.25 19.422 10.305 1 98.81 265 LYS B O 1
ATOM 4885 N N . ALA B 1 266 ? 12.086 19 9.992 1 98.88 266 ALA B N 1
ATOM 4886 C CA . ALA B 1 266 ? 12.352 17.719 9.336 1 98.88 266 ALA B CA 1
ATOM 4887 C C . ALA B 1 266 ? 13.078 17.922 8.008 1 98.88 266 ALA B C 1
ATOM 4889 O O . ALA B 1 266 ? 14.023 17.203 7.691 1 98.88 266 ALA B O 1
ATOM 4890 N N . LEU B 1 267 ? 12.617 18.906 7.211 1 98.81 267 LEU B N 1
ATOM 4891 C CA . LEU B 1 267 ? 13.266 19.188 5.941 1 98.81 267 LEU B CA 1
ATOM 4892 C C . LEU B 1 267 ? 14.719 19.609 6.152 1 98.81 267 LEU B C 1
ATOM 4894 O O . LEU B 1 267 ? 15.617 19.125 5.445 1 98.81 267 LEU B O 1
ATOM 4898 N N . LYS B 1 268 ? 14.938 20.484 7.121 1 98.44 268 LYS B N 1
ATOM 4899 C CA . LYS B 1 268 ? 16.297 20.922 7.441 1 98.44 268 LYS B CA 1
ATOM 4900 C C . LYS B 1 268 ? 17.172 19.734 7.844 1 98.44 268 LYS B C 1
ATOM 4902 O O . LYS B 1 268 ? 18.328 19.641 7.449 1 98.44 268 LYS B O 1
ATOM 4907 N N . TYR B 1 269 ? 16.594 18.844 8.633 1 98.69 269 TYR B N 1
ATOM 4908 C CA . TYR B 1 269 ? 17.328 17.656 9.086 1 98.69 269 TYR B CA 1
ATOM 4909 C C . TYR B 1 269 ? 17.75 16.781 7.91 1 98.69 269 TYR B C 1
ATOM 4911 O O . TYR B 1 269 ? 18.875 16.297 7.867 1 98.69 269 TYR B O 1
ATOM 4919 N N . LEU B 1 270 ? 16.812 16.547 6.961 1 98.62 270 LEU B N 1
ATOM 4920 C CA . LEU B 1 270 ? 17.141 15.742 5.789 1 98.62 270 LEU B CA 1
ATOM 4921 C C . LEU B 1 270 ? 18.344 16.328 5.047 1 98.62 270 LEU B C 1
ATOM 4923 O O . LEU B 1 270 ? 19.266 15.602 4.684 1 98.62 270 LEU B O 1
ATOM 4927 N N . ARG B 1 271 ? 18.281 17.609 4.828 1 96.69 271 ARG B N 1
ATOM 4928 C CA . ARG B 1 271 ? 19.297 18.297 4.031 1 96.69 271 ARG B CA 1
ATOM 4929 C C . ARG B 1 271 ? 20.641 18.312 4.75 1 96.69 271 ARG B C 1
ATOM 4931 O O . ARG B 1 271 ? 21.688 18.219 4.113 1 96.69 271 ARG B O 1
ATOM 4938 N N . ALA B 1 272 ? 20.578 18.359 6.066 1 97.38 272 ALA B N 1
ATOM 4939 C CA . ALA B 1 272 ? 21.812 18.516 6.844 1 97.38 272 ALA B CA 1
ATOM 4940 C C . ALA B 1 272 ? 22.438 17.172 7.16 1 97.38 272 ALA B C 1
ATOM 4942 O O . ALA B 1 272 ? 23.656 17.047 7.273 1 97.38 272 ALA B O 1
ATOM 4943 N N . ASN B 1 273 ? 21.625 16.062 7.266 1 98.31 273 ASN B N 1
ATOM 4944 C CA . ASN B 1 273 ? 22.125 14.844 7.875 1 98.31 273 ASN B CA 1
ATOM 4945 C C . ASN B 1 273 ? 22.062 13.664 6.91 1 98.31 273 ASN B C 1
ATOM 4947 O O . ASN B 1 273 ? 22.688 12.625 7.141 1 98.31 273 ASN B O 1
ATOM 4951 N N . SER B 1 274 ? 21.344 13.781 5.832 1 98.25 274 SER B N 1
ATOM 4952 C CA . SER B 1 274 ? 21.203 12.734 4.816 1 98.25 274 SER B CA 1
ATOM 4953 C C . SER B 1 274 ? 20.938 11.375 5.449 1 98.25 274 SER B C 1
ATOM 4955 O O . SER B 1 274 ? 21.641 10.406 5.16 1 98.25 274 SER B O 1
ATOM 4957 N N . PRO B 1 275 ? 19.906 11.203 6.203 1 98.44 275 PRO B N 1
ATOM 4958 C CA . PRO B 1 275 ? 19.703 10.016 7.039 1 98.44 275 PRO B CA 1
ATOM 4959 C C . PRO B 1 275 ? 19.156 8.828 6.258 1 98.44 275 PRO B C 1
ATOM 4961 O O . PRO B 1 275 ? 19.031 7.727 6.801 1 98.44 275 PRO B O 1
ATOM 4964 N N . GLY B 1 276 ? 18.938 8.875 4.996 1 98.56 276 GLY B N 1
ATOM 4965 C CA . GLY B 1 276 ? 18.031 7.941 4.359 1 98.56 276 GLY B CA 1
ATOM 4966 C C . GLY B 1 276 ? 16.578 8.203 4.699 1 98.56 276 GLY B C 1
ATOM 4967 O O . GLY B 1 276 ? 16.094 9.328 4.566 1 98.56 276 GLY B O 1
ATOM 4968 N N . VAL B 1 277 ? 15.883 7.238 5.141 1 98.88 277 VAL B N 1
ATOM 4969 C CA . VAL B 1 277 ? 14.492 7.441 5.547 1 98.88 277 VAL B CA 1
ATOM 4970 C C . VAL B 1 277 ? 14.391 7.445 7.07 1 98.88 277 VAL B C 1
ATOM 4972 O O . VAL B 1 277 ? 15.008 6.617 7.742 1 98.88 277 VAL B O 1
ATOM 4975 N N . ARG B 1 278 ? 13.672 8.383 7.613 1 98.62 278 ARG B N 1
ATOM 4976 C CA . ARG B 1 278 ? 13.5 8.492 9.055 1 98.62 278 ARG B CA 1
ATOM 4977 C C . ARG B 1 278 ? 12.078 8.93 9.406 1 98.62 278 ARG B C 1
ATOM 4979 O O . ARG B 1 278 ? 11.523 9.82 8.758 1 98.62 278 ARG B O 1
ATOM 4986 N N . ALA B 1 279 ? 11.477 8.266 10.391 1 98.81 279 ALA B N 1
ATOM 4987 C CA . ALA B 1 279 ? 10.141 8.617 10.867 1 98.81 279 ALA B CA 1
ATOM 4988 C C . ALA B 1 279 ? 10.211 9.391 12.18 1 98.81 279 ALA B C 1
ATOM 4990 O O . ALA B 1 279 ? 11.031 9.078 13.047 1 98.81 279 ALA B O 1
ATOM 4991 N N . TRP B 1 280 ? 9.398 10.383 12.359 1 98.94 280 TRP B N 1
ATOM 4992 C CA . TRP B 1 280 ? 9.258 11.109 13.617 1 98.94 280 TRP B CA 1
ATOM 4993 C C . TRP B 1 280 ? 7.789 11.273 13.992 1 98.94 280 TRP B C 1
ATOM 4995 O O . TRP B 1 280 ? 6.953 11.562 13.141 1 98.94 280 TRP B O 1
ATOM 5005 N N . ASN B 1 281 ? 7.469 11.008 15.211 1 98.88 281 ASN B N 1
ATOM 5006 C CA . ASN B 1 281 ? 6.191 11.422 15.789 1 98.88 281 ASN B CA 1
ATOM 5007 C C . ASN B 1 281 ? 6.168 12.922 16.078 1 98.88 281 ASN B C 1
ATOM 5009 O O . ASN B 1 281 ? 7.113 13.461 16.656 1 98.88 281 ASN B O 1
ATOM 5013 N N . LEU B 1 282 ? 5.152 13.547 15.609 1 98.88 282 LEU B N 1
ATOM 5014 C CA . LEU B 1 282 ? 4.918 14.93 16.016 1 98.88 282 LEU B CA 1
ATOM 5015 C C . LEU B 1 282 ? 3.65 15.039 16.859 1 98.88 282 LEU B C 1
ATOM 5017 O O . LEU B 1 282 ? 2.541 14.891 16.344 1 98.88 282 LEU B O 1
ATOM 5021 N N . GLY B 1 283 ? 3.742 15.266 18.062 1 98.69 283 GLY B N 1
ATOM 5022 C CA . GLY B 1 283 ? 2.693 15.422 19.062 1 98.69 283 GLY B CA 1
ATOM 5023 C C . GLY B 1 283 ? 3.172 16.109 20.328 1 98.69 283 GLY B C 1
ATOM 5024 O O . GLY B 1 283 ? 4.316 16.562 20.391 1 98.69 283 GLY B O 1
ATOM 5025 N N . THR B 1 284 ? 2.305 16.266 21.297 1 98.31 284 THR B N 1
ATOM 5026 C CA . THR B 1 284 ? 2.629 16.953 22.547 1 98.31 284 THR B CA 1
ATOM 5027 C C . THR B 1 284 ? 3.062 15.945 23.609 1 98.31 284 THR B C 1
ATOM 5029 O O . THR B 1 284 ? 3.721 16.312 24.578 1 98.31 284 THR B O 1
ATOM 5032 N N . GLY B 1 285 ? 2.621 14.711 23.438 1 98.25 285 GLY B N 1
ATOM 5033 C CA . GLY B 1 285 ? 2.82 13.703 24.469 1 98.25 285 GLY B CA 1
ATOM 5034 C C . GLY B 1 285 ? 1.719 13.695 25.516 1 98.25 285 GLY B C 1
ATOM 5035 O O . GLY B 1 285 ? 1.761 12.906 26.453 1 98.25 285 GLY B O 1
ATOM 5036 N N . LYS B 1 286 ? 0.783 14.523 25.281 1 97.31 286 LYS B N 1
ATOM 5037 C CA . LYS B 1 286 ? -0.355 14.617 26.188 1 97.31 286 LYS B CA 1
ATOM 5038 C C . LYS B 1 286 ? -1.664 14.32 25.469 1 97.31 286 LYS B C 1
ATOM 5040 O O . LYS B 1 286 ? -2.062 15.055 24.562 1 97.31 286 LYS B O 1
ATOM 5045 N N . GLY B 1 287 ? -2.346 13.258 25.922 1 97.56 287 GLY B N 1
ATOM 5046 C CA . GLY B 1 287 ? -3.631 12.891 25.344 1 97.56 287 GLY B CA 1
ATOM 5047 C C . GLY B 1 287 ? -4.801 13.602 26 1 97.56 287 GLY B C 1
ATOM 5048 O O . GLY B 1 287 ? -4.77 13.883 27.203 1 97.56 287 GLY B O 1
ATOM 5049 N N . SER B 1 288 ? -5.785 13.914 25.188 1 98 288 SER B N 1
ATOM 5050 C CA . SER B 1 288 ? -7.043 14.469 25.672 1 98 288 SER B CA 1
ATOM 5051 C C . SER B 1 288 ? -8.234 13.664 25.172 1 98 288 SER B C 1
ATOM 5053 O O . SER B 1 288 ? -8.242 13.203 24.016 1 98 288 SER B O 1
ATOM 5055 N N . THR B 1 289 ? -9.203 13.461 26.078 1 97.88 289 THR B N 1
ATOM 5056 C CA . THR B 1 289 ? -10.43 12.773 25.688 1 97.88 289 THR B CA 1
ATOM 5057 C C . THR B 1 289 ? -11.336 13.695 24.875 1 97.88 289 THR B C 1
ATOM 5059 O O . THR B 1 289 ? -11.102 14.906 24.812 1 97.88 289 THR B O 1
ATOM 5062 N N . VAL B 1 290 ? -12.352 13.094 24.281 1 97.81 290 VAL B N 1
ATOM 5063 C CA . VAL B 1 290 ? -13.305 13.875 23.5 1 97.81 290 VAL B CA 1
ATOM 5064 C C . VAL B 1 290 ? -14.008 14.883 24.406 1 97.81 290 VAL B C 1
ATOM 5066 O O . VAL B 1 290 ? -14.156 16.047 24.047 1 97.81 290 VAL B O 1
ATOM 5069 N N . TYR B 1 291 ? -14.375 14.469 25.625 1 98.06 291 TYR B N 1
ATOM 5070 C CA . TYR B 1 291 ? -15.086 15.359 26.531 1 98.06 291 TYR B CA 1
ATOM 5071 C C . TYR B 1 291 ? -14.18 16.484 27.016 1 98.06 291 TYR B C 1
ATOM 5073 O O . TYR B 1 291 ? -14.633 17.609 27.234 1 98.06 291 TYR B O 1
ATOM 5081 N N . GLU B 1 292 ? -12.953 16.172 27.219 1 97.69 292 GLU B N 1
ATOM 5082 C CA . GLU B 1 292 ? -12.008 17.219 27.594 1 97.69 292 GLU B CA 1
ATOM 5083 C C . GLU B 1 292 ? -11.891 18.281 26.5 1 97.69 292 GLU B C 1
ATOM 5085 O O . GLU B 1 292 ? -11.805 19.469 26.797 1 97.69 292 GLU B O 1
ATOM 5090 N N . MET B 1 293 ? -11.93 17.828 25.281 1 97.62 293 MET B N 1
ATOM 5091 C CA . MET B 1 293 ? -11.836 18.766 24.172 1 97.62 293 MET B CA 1
ATOM 5092 C C . MET B 1 293 ? -13.102 19.594 24.047 1 97.62 293 MET B C 1
ATOM 5094 O O . MET B 1 293 ? -13.039 20.797 23.734 1 97.62 293 MET B O 1
ATOM 5098 N N . VAL B 1 294 ? -14.242 18.969 24.234 1 97.94 294 VAL B N 1
ATOM 5099 C CA . VAL B 1 294 ? -15.516 19.688 24.203 1 97.94 294 VAL B CA 1
ATOM 5100 C C . VAL B 1 294 ? -15.5 20.797 25.266 1 97.94 294 VAL B C 1
ATOM 5102 O O . VAL B 1 294 ? -15.883 21.922 25 1 97.94 294 VAL B O 1
ATOM 5105 N N . ARG B 1 295 ? -15.062 20.469 26.438 1 98 295 ARG B N 1
ATOM 5106 C CA . ARG B 1 295 ? -15 21.438 27.531 1 98 295 ARG B CA 1
ATOM 5107 C C . ARG B 1 295 ? -14.023 22.562 27.219 1 98 295 ARG B C 1
ATOM 5109 O O . ARG B 1 295 ? -14.336 23.734 27.438 1 98 295 ARG B O 1
ATOM 5116 N N . ALA B 1 296 ? -12.836 22.172 26.75 1 98.19 296 ALA B N 1
ATOM 5117 C CA . ALA B 1 296 ? -11.82 23.172 26.422 1 98.19 296 ALA B CA 1
ATOM 5118 C C . ALA B 1 296 ? -12.328 24.156 25.359 1 98.19 296 ALA B C 1
ATOM 5120 O O . ALA B 1 296 ? -12.102 25.359 25.469 1 98.19 296 ALA B O 1
ATOM 5121 N N . PHE B 1 297 ? -12.961 23.656 24.359 1 98.56 297 PHE B N 1
ATOM 5122 C CA . PHE B 1 297 ? -13.453 24.516 23.297 1 98.56 297 PHE B CA 1
ATOM 5123 C C . PHE B 1 297 ? -14.625 25.359 23.781 1 98.56 297 PHE B C 1
ATOM 5125 O O . PHE B 1 297 ? -14.766 26.516 23.391 1 98.56 297 PHE B O 1
ATOM 5132 N N . SER B 1 298 ? -15.5 24.766 24.625 1 98.62 298 SER B N 1
ATOM 5133 C CA . SER B 1 298 ? -16.594 25.531 25.219 1 98.62 298 SER B CA 1
ATOM 5134 C C . SER B 1 298 ? -16.062 26.719 26.016 1 98.62 298 SER B C 1
ATOM 5136 O O . SER B 1 298 ? -16.641 27.812 25.969 1 98.62 298 SER B O 1
ATOM 5138 N N . THR B 1 299 ? -15.023 26.453 26.703 1 98.56 299 THR B N 1
ATOM 5139 C CA . THR B 1 299 ? -14.398 27.531 27.484 1 98.56 299 THR B CA 1
ATOM 5140 C C . THR B 1 299 ? -13.914 28.641 26.562 1 98.56 299 THR B C 1
ATOM 5142 O O . THR B 1 299 ? -14.141 29.828 26.828 1 98.56 299 THR B O 1
ATOM 5145 N N . ALA B 1 300 ? -13.234 28.328 25.469 1 98.31 300 ALA B N 1
ATOM 5146 C CA . ALA B 1 300 ? -12.734 29.312 24.5 1 98.31 300 ALA B CA 1
ATOM 5147 C C . ALA B 1 300 ? -13.883 30.109 23.891 1 98.31 300 ALA B C 1
ATOM 5149 O O . ALA B 1 300 ? -13.75 31.312 23.656 1 98.31 300 ALA B O 1
ATOM 5150 N N . VAL B 1 301 ? -14.969 29.453 23.656 1 98.25 301 VAL B N 1
ATOM 5151 C CA . VAL B 1 301 ? -16.125 30.078 23 1 98.25 301 VAL B CA 1
ATOM 5152 C C . VAL B 1 301 ? -16.891 30.922 24 1 98.25 301 VAL B C 1
ATOM 5154 O O . VAL B 1 301 ? -17.484 31.938 23.641 1 98.25 301 VAL B O 1
ATOM 5157 N N . GLY B 1 302 ? -16.906 30.484 25.266 1 98.06 302 GLY B N 1
ATOM 5158 C CA . GLY B 1 302 ? -17.672 31.141 26.312 1 98.06 302 GLY B CA 1
ATOM 5159 C C . GLY B 1 302 ? -19.094 30.609 26.422 1 98.06 302 GLY B C 1
ATOM 5160 O O . GLY B 1 302 ? -19.953 31.25 27.031 1 98.06 302 GLY B O 1
ATOM 5161 N N . LYS B 1 303 ? -19.344 29.516 25.797 1 97 303 LYS B N 1
ATOM 5162 C CA . LYS B 1 303 ? -20.641 28.844 25.828 1 97 303 LYS B CA 1
ATOM 5163 C C . LYS B 1 303 ? -20.484 27.344 25.641 1 97 303 LYS B C 1
ATOM 5165 O O . LYS B 1 303 ? -19.656 26.891 24.844 1 97 303 LYS B O 1
ATOM 5170 N N . ASP B 1 304 ? -21.312 26.562 26.312 1 97.31 304 ASP B N 1
ATOM 5171 C CA . ASP B 1 304 ? -21.281 25.109 26.188 1 97.31 304 ASP B CA 1
ATOM 5172 C C . ASP B 1 304 ? -21.672 24.656 24.781 1 97.31 304 ASP B C 1
ATOM 5174 O O . ASP B 1 304 ? -22.609 25.203 24.188 1 97.31 304 ASP B O 1
ATOM 5178 N N . GLN B 1 305 ? -20.953 23.734 24.25 1 97.5 305 GLN B N 1
ATOM 5179 C CA . GLN B 1 305 ? -21.281 23.156 22.953 1 97.5 305 GLN B CA 1
ATOM 5180 C C . GLN B 1 305 ? -22.141 21.906 23.109 1 97.5 305 GLN B C 1
ATOM 5182 O O . GLN B 1 305 ? -21.75 20.969 23.797 1 97.5 305 GLN B O 1
ATOM 5187 N N . PRO B 1 306 ? -23.312 21.875 22.516 1 97.75 306 PRO B N 1
ATOM 5188 C CA . PRO B 1 306 ? -24.172 20.703 22.625 1 97.75 306 PRO B CA 1
ATOM 5189 C C . PRO B 1 306 ? -23.594 19.469 21.922 1 97.75 306 PRO B C 1
ATOM 5191 O O . PRO B 1 306 ? -22.984 19.594 20.859 1 97.75 306 PRO B O 1
ATOM 5194 N N . TYR B 1 307 ? -23.766 18.266 22.484 1 97.5 307 TYR B N 1
ATOM 5195 C CA . TYR B 1 307 ? -23.344 17.016 21.859 1 97.5 307 TYR B CA 1
ATOM 5196 C C . TYR B 1 307 ? -24.328 15.891 22.188 1 97.5 307 TYR B C 1
ATOM 5198 O O . TYR B 1 307 ? -25.156 16.031 23.078 1 97.5 307 TYR B O 1
ATOM 5206 N N . GLU B 1 308 ? -24.328 14.875 21.391 1 97.75 308 GLU B N 1
ATOM 5207 C CA . GLU B 1 308 ? -25.062 13.633 21.578 1 97.75 308 GLU B CA 1
ATOM 5208 C C . GLU B 1 308 ? -24.172 12.414 21.391 1 97.75 308 GLU B C 1
ATOM 5210 O O . GLU B 1 308 ? -23.297 12.422 20.516 1 97.75 308 GLU B O 1
ATOM 5215 N N . VAL B 1 309 ? -24.391 11.375 22.203 1 96.81 309 VAL B N 1
ATOM 5216 C CA . VAL B 1 309 ? -23.562 10.172 22.125 1 96.81 309 VAL B CA 1
ATOM 5217 C C . VAL B 1 309 ? -24.125 9.219 21.078 1 96.81 309 VAL B C 1
ATOM 5219 O O . VAL B 1 309 ? -25.328 8.984 21.031 1 96.81 309 VAL B O 1
ATOM 5222 N N . ALA B 1 310 ? -23.312 8.766 20.219 1 94.56 310 ALA B N 1
ATOM 5223 C CA . ALA B 1 310 ? -23.609 7.77 19.188 1 94.56 310 ALA B CA 1
ATOM 5224 C C . ALA B 1 310 ? -22.734 6.535 19.359 1 94.56 310 ALA B C 1
ATOM 5226 O O . ALA B 1 310 ? -21.766 6.551 20.125 1 94.56 310 ALA B O 1
ATOM 5227 N N . PRO B 1 311 ? -23.094 5.402 18.719 1 91.88 311 PRO B N 1
ATOM 5228 C CA . PRO B 1 311 ? -22.234 4.211 18.781 1 91.88 311 PRO B CA 1
ATOM 5229 C C . PRO B 1 311 ? -20.828 4.461 18.234 1 91.88 311 PRO B C 1
ATOM 5231 O O . PRO B 1 311 ? -20.625 5.383 17.453 1 91.88 311 PRO B O 1
ATOM 5234 N N . ARG B 1 312 ? -19.953 3.584 18.641 1 90 312 ARG B N 1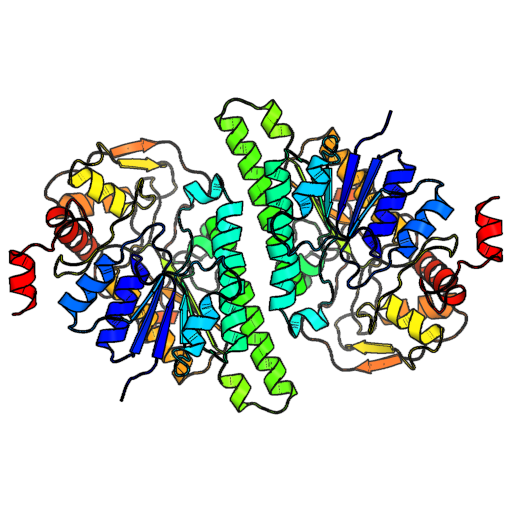
ATOM 5235 C CA . ARG B 1 312 ? -18.578 3.678 18.156 1 90 312 ARG B CA 1
ATOM 5236 C C . ARG B 1 312 ? -18.531 3.574 16.641 1 90 312 ARG B C 1
ATOM 5238 O O . ARG B 1 312 ? -19.406 2.973 16.031 1 90 312 ARG B O 1
ATOM 5245 N N . ARG B 1 313 ? -17.531 4.195 16.078 1 83.06 313 ARG B N 1
ATOM 5246 C CA . ARG B 1 313 ? -17.234 4.066 14.648 1 83.06 313 ARG B CA 1
ATOM 5247 C C . ARG B 1 313 ? -16.234 2.943 14.398 1 83.06 313 ARG B C 1
ATOM 5249 O O . ARG B 1 313 ? -15.305 2.748 15.18 1 83.06 313 ARG B O 1
ATOM 5256 N N . ALA B 1 314 ? -16.438 2.293 13.227 1 81.69 314 ALA B N 1
ATOM 5257 C CA . ALA B 1 314 ? -15.523 1.221 12.844 1 81.69 314 ALA B CA 1
ATOM 5258 C C . ALA B 1 314 ? -14.109 1.753 12.656 1 81.69 314 ALA B C 1
ATOM 5260 O O . ALA B 1 314 ? -13.906 2.775 12 1 81.69 314 ALA B O 1
ATOM 5261 N N . GLY B 1 315 ? -13.094 1.15 13.32 1 84.56 315 GLY B N 1
ATOM 5262 C CA . GLY B 1 315 ? -11.703 1.487 13.094 1 84.56 315 GLY B CA 1
ATOM 5263 C C . GLY B 1 315 ? -11.141 2.451 14.117 1 84.56 315 GLY B C 1
ATOM 5264 O O . GLY B 1 315 ? -9.93 2.637 14.211 1 84.56 315 GLY B O 1
ATOM 5265 N N . ASP B 1 316 ? -12.016 3.066 14.938 1 89.75 316 ASP B N 1
ATOM 5266 C CA . ASP B 1 316 ? -11.516 3.975 15.969 1 89.75 316 ASP B CA 1
ATOM 5267 C C . ASP B 1 316 ? -10.789 3.209 17.078 1 89.75 316 ASP B C 1
ATOM 5269 O O . ASP B 1 316 ? -11.203 2.105 17.438 1 89.75 316 ASP B O 1
ATOM 5273 N N . VAL B 1 317 ? -9.734 3.818 17.547 1 94.25 317 VAL B N 1
ATOM 5274 C CA . VAL B 1 317 ? -8.945 3.162 18.578 1 94.25 317 VAL B CA 1
ATOM 5275 C C . VAL B 1 317 ? -9.016 3.969 19.875 1 94.25 317 VAL B C 1
ATOM 5277 O O . VAL B 1 317 ? -9.375 5.148 19.859 1 94.25 317 VAL B O 1
ATOM 5280 N N . LEU B 1 318 ? -8.68 3.42 20.953 1 96.31 318 LEU B N 1
ATOM 5281 C CA . LEU B 1 318 ? -8.828 3.99 22.297 1 96.31 318 LEU B CA 1
ATOM 5282 C C . LEU B 1 318 ? -7.906 5.191 22.469 1 96.31 318 LEU B C 1
ATOM 5284 O O . LEU B 1 318 ? -8.344 6.258 22.906 1 96.31 318 LEU B O 1
ATOM 5288 N N . ASN B 1 319 ? -6.633 5.012 22.125 1 97.94 319 ASN B N 1
ATOM 5289 C CA . ASN B 1 319 ? -5.648 5.996 22.562 1 97.94 319 ASN B CA 1
ATOM 5290 C C . ASN B 1 319 ? -4.559 6.203 21.516 1 97.94 319 ASN B C 1
ATOM 5292 O O . ASN B 1 319 ? -3.807 5.281 21.203 1 97.94 319 ASN B O 1
ATOM 5296 N N . LEU B 1 320 ? -4.465 7.352 21 1 97.94 320 LEU B N 1
ATOM 5297 C CA . LEU B 1 320 ? -3.367 7.816 20.156 1 97.94 320 LEU B CA 1
ATOM 5298 C C . LEU B 1 320 ? -2.652 9 20.797 1 97.94 320 LEU B C 1
ATOM 5300 O O . LEU B 1 320 ? -3.018 10.156 20.562 1 97.94 320 LEU B O 1
ATOM 5304 N N . THR B 1 321 ? -1.709 8.734 21.641 1 98.69 321 THR B N 1
ATOM 5305 C CA . THR B 1 321 ? -0.86 9.727 22.281 1 98.69 321 THR B CA 1
ATOM 5306 C C . THR B 1 321 ? 0.601 9.531 21.891 1 98.69 321 THR B C 1
ATOM 5308 O O . THR B 1 321 ? 1.145 8.438 22.031 1 98.69 321 THR B O 1
ATOM 5311 N N . ALA B 1 322 ? 1.196 10.539 21.453 1 98.69 322 ALA B N 1
ATOM 5312 C CA . ALA B 1 322 ? 2.533 10.461 20.875 1 98.69 322 ALA B CA 1
ATOM 5313 C C . ALA B 1 322 ? 3.604 10.406 21.969 1 98.69 322 ALA B C 1
ATOM 5315 O O . ALA B 1 322 ? 3.475 11.055 23 1 98.69 322 ALA B O 1
ATOM 5316 N N . ASN B 1 323 ? 4.59 9.547 21.812 1 98.75 323 ASN B N 1
ATOM 5317 C CA . ASN B 1 323 ? 5.898 9.797 22.406 1 98.75 323 ASN B CA 1
ATOM 5318 C C . ASN B 1 323 ? 6.781 10.648 21.5 1 98.75 323 ASN B C 1
ATOM 5320 O O . ASN B 1 323 ? 7.324 10.148 20.516 1 98.75 323 ASN B O 1
ATOM 5324 N N . PRO B 1 324 ? 6.922 11.961 21.797 1 98.56 324 PRO B N 1
ATOM 5325 C CA . PRO B 1 324 ? 7.605 12.859 20.859 1 98.56 324 PRO B CA 1
ATOM 5326 C C . PRO B 1 324 ? 9.109 12.961 21.125 1 98.56 324 PRO B C 1
ATOM 5328 O O . PRO B 1 324 ? 9.773 13.836 20.594 1 98.56 324 PRO B O 1
ATOM 5331 N N . SER B 1 325 ? 9.695 12.117 21.922 1 98.62 325 SER B N 1
ATOM 5332 C CA . SER B 1 325 ? 11.078 12.211 22.375 1 98.62 325 SER B CA 1
ATOM 5333 C C . SER B 1 325 ? 12.055 12.234 21.203 1 98.62 325 SER B C 1
ATOM 5335 O O . SER B 1 325 ? 13.039 12.969 21.219 1 98.62 325 SER B O 1
ATOM 5337 N N . ARG B 1 326 ? 11.891 11.406 20.172 1 98.5 326 ARG B N 1
ATOM 5338 C CA . ARG B 1 326 ? 12.797 11.367 19.031 1 98.5 326 ARG B CA 1
ATOM 5339 C C . ARG B 1 326 ? 12.844 12.719 18.328 1 98.5 326 ARG B C 1
ATOM 5341 O O . ARG B 1 326 ? 13.914 13.188 17.938 1 98.5 326 ARG B O 1
ATOM 5348 N N . ALA B 1 327 ? 11.648 13.336 18.109 1 98.81 327 ALA B N 1
ATOM 5349 C CA . ALA B 1 327 ? 11.602 14.656 17.484 1 98.81 327 ALA B CA 1
ATOM 5350 C C . ALA B 1 327 ? 12.336 15.695 18.328 1 98.81 327 ALA B C 1
ATOM 5352 O O . ALA B 1 327 ? 13.047 16.547 17.797 1 98.81 327 ALA B O 1
ATOM 5353 N N . HIS B 1 328 ? 12.18 15.617 19.672 1 98.5 328 HIS B N 1
ATOM 5354 C CA . HIS B 1 328 ? 12.898 16.516 20.562 1 98.5 328 HIS B CA 1
ATOM 5355 C C . HIS B 1 328 ? 14.406 16.391 20.391 1 98.5 328 HIS B C 1
ATOM 5357 O O . HIS B 1 328 ? 15.094 17.406 20.219 1 98.5 328 HIS B O 1
ATOM 5363 N N . THR B 1 329 ? 14.844 15.188 20.328 1 98.44 329 THR B N 1
ATOM 5364 C CA . THR B 1 329 ? 16.281 14.93 20.391 1 98.44 329 THR B CA 1
ATOM 5365 C C . THR B 1 329 ? 16.922 15.125 19.016 1 98.44 329 THR B C 1
ATOM 5367 O O . THR B 1 329 ? 18 15.703 18.906 1 98.44 329 THR B O 1
ATOM 5370 N N . GLU B 1 330 ? 16.312 14.648 17.953 1 98.62 330 GLU B N 1
ATOM 5371 C CA . GLU B 1 330 ? 16.953 14.625 16.641 1 98.62 330 GLU B CA 1
ATOM 5372 C C . GLU B 1 330 ? 16.656 15.906 15.867 1 98.62 330 GLU B C 1
ATOM 5374 O O . GLU B 1 330 ? 17.516 16.406 15.148 1 98.62 330 GLU B O 1
ATOM 5379 N N . LEU B 1 331 ? 15.461 16.453 16.031 1 98.75 331 LEU B N 1
ATOM 5380 C CA . LEU B 1 331 ? 15.062 17.594 15.211 1 98.75 331 LEU B CA 1
ATOM 5381 C C . LEU B 1 331 ? 15.188 18.906 15.992 1 98.75 331 LEU B C 1
ATOM 5383 O O . LEU B 1 331 ? 15.125 19.984 15.414 1 98.75 331 LEU B O 1
ATOM 5387 N N . GLY B 1 332 ? 15.328 18.797 17.297 1 98.38 332 GLY B N 1
ATOM 5388 C CA . GLY B 1 332 ? 15.219 20 18.109 1 98.38 332 GLY B CA 1
ATOM 5389 C C . GLY B 1 332 ? 13.828 20.609 18.094 1 98.38 332 GLY B C 1
ATOM 5390 O O . GLY B 1 332 ? 13.672 21.828 18.188 1 98.38 332 GLY B O 1
ATOM 5391 N N . TRP B 1 333 ? 12.844 19.797 17.859 1 98.44 333 TRP B N 1
ATOM 5392 C CA . TRP B 1 333 ? 11.453 20.219 17.75 1 98.44 333 TRP B CA 1
ATOM 5393 C C . TRP B 1 333 ? 10.664 19.828 19 1 98.44 333 TRP B C 1
ATOM 5395 O O . TRP B 1 333 ? 10.844 18.734 19.547 1 98.44 333 TRP B O 1
ATOM 5405 N N . LYS B 1 334 ? 9.836 20.688 19.438 1 98.12 334 LYS B N 1
ATOM 5406 C CA . LYS B 1 334 ? 8.891 20.453 20.531 1 98.12 334 LYS B CA 1
ATOM 5407 C C . LYS B 1 334 ? 7.625 21.281 20.359 1 98.12 334 LYS B C 1
ATOM 5409 O O . LYS B 1 334 ? 7.691 22.453 19.953 1 98.12 334 LYS B O 1
ATOM 5414 N N . ALA B 1 335 ? 6.492 20.656 20.625 1 98.12 335 ALA B N 1
ATOM 5415 C CA . ALA B 1 335 ? 5.258 21.438 20.641 1 98.12 335 ALA B CA 1
ATOM 5416 C C . ALA B 1 335 ? 5.277 22.453 21.766 1 98.12 335 ALA B C 1
ATOM 5418 O O . ALA B 1 335 ? 5.555 22.125 22.922 1 98.12 335 ALA B O 1
ATOM 5419 N N . GLU B 1 336 ? 4.988 23.688 21.406 1 97.75 336 GLU B N 1
ATOM 5420 C CA . GLU B 1 336 ? 5.105 24.75 22.406 1 97.75 336 GLU B CA 1
ATOM 5421 C C . GLU B 1 336 ? 3.734 25.312 22.781 1 97.75 336 GLU B C 1
ATOM 5423 O O . GLU B 1 336 ? 3.57 25.891 23.859 1 97.75 336 GLU B O 1
ATOM 5428 N N . ARG B 1 337 ? 2.775 25.156 22 1 98.06 337 ARG B N 1
ATOM 5429 C CA . ARG B 1 337 ? 1.453 25.719 22.234 1 98.06 337 ARG B CA 1
ATOM 5430 C C . ARG B 1 337 ? 0.525 24.719 22.891 1 98.06 337 ARG B C 1
ATOM 5432 O O . ARG B 1 337 ? 0.622 23.516 22.641 1 98.06 337 ARG B O 1
ATOM 5439 N N . THR B 1 338 ? -0.369 25.234 23.703 1 96.94 338 THR B N 1
ATOM 5440 C CA . THR B 1 338 ? -1.242 24.375 24.5 1 96.94 338 THR B CA 1
ATOM 5441 C C . THR B 1 338 ? -2.533 24.078 23.734 1 96.94 338 THR B C 1
ATOM 5443 O O . THR B 1 338 ? -2.814 24.703 22.719 1 96.94 338 THR B O 1
ATOM 5446 N N . LEU B 1 339 ? -3.242 23.078 24.328 1 96.56 339 LEU B N 1
ATOM 5447 C CA . LEU B 1 339 ? -4.555 22.734 23.797 1 96.56 339 LEU B CA 1
ATOM 5448 C C . LEU B 1 339 ? -5.512 23.906 23.891 1 96.56 339 LEU B C 1
ATOM 5450 O O . LEU B 1 339 ? -6.324 24.141 23 1 96.56 339 LEU B O 1
ATOM 5454 N N . GLU B 1 340 ? -5.418 24.625 24.984 1 97.06 340 GLU B N 1
ATOM 5455 C CA . GLU B 1 340 ? -6.262 25.797 25.203 1 97.06 340 GLU B CA 1
ATOM 5456 C C . GLU B 1 340 ? -5.992 26.875 24.141 1 97.06 340 GLU B C 1
ATOM 5458 O O . GLU B 1 340 ? -6.93 27.453 23.609 1 97.06 340 GLU B O 1
ATOM 5463 N N . GLN B 1 341 ? -4.723 27.047 23.844 1 98.06 341 GLN B N 1
ATOM 5464 C CA . GLN B 1 341 ? -4.363 28.016 22.797 1 98.06 341 GLN B CA 1
ATOM 5465 C C . GLN B 1 341 ? -4.922 27.578 21.438 1 98.06 341 GLN B C 1
ATOM 5467 O O . GLN B 1 341 ? -5.379 28.422 20.656 1 98.06 341 GLN B O 1
ATOM 5472 N N . ALA B 1 342 ? -4.844 26.281 21.203 1 98.38 342 ALA B N 1
ATOM 5473 C CA . ALA B 1 342 ? -5.383 25.766 19.953 1 98.38 342 ALA B CA 1
ATOM 5474 C C . ALA B 1 342 ? -6.875 26.062 19.828 1 98.38 342 ALA B C 1
ATOM 5476 O O . ALA B 1 342 ? -7.355 26.469 18.766 1 98.38 342 ALA B O 1
ATOM 5477 N N . CYS B 1 343 ? -7.602 25.891 20.922 1 98.38 343 CYS B N 1
ATOM 5478 C CA . CYS B 1 343 ? -9.039 26.141 20.938 1 98.38 343 CYS B CA 1
ATOM 5479 C C . CYS B 1 343 ? -9.328 27.625 20.75 1 98.38 343 CYS B C 1
ATOM 5481 O O . CYS B 1 343 ? -10.219 28 19.984 1 98.38 343 CYS B O 1
ATOM 5483 N N . GLU B 1 344 ? -8.578 28.469 21.438 1 98.5 344 GLU B N 1
ATOM 5484 C CA . GLU B 1 344 ? -8.758 29.906 21.328 1 98.5 344 GLU B CA 1
ATOM 5485 C C . GLU B 1 344 ? -8.5 30.406 19.906 1 98.5 344 GLU B C 1
ATOM 5487 O O . GLU B 1 344 ? -9.266 31.219 19.391 1 98.5 344 GLU B O 1
ATOM 5492 N N . ASP B 1 345 ? -7.422 29.938 19.328 1 98.56 345 ASP B N 1
ATOM 5493 C CA . ASP B 1 345 ? -7.059 30.359 17.969 1 98.56 345 ASP B CA 1
ATOM 5494 C C . ASP B 1 345 ? -8.109 29.891 16.953 1 98.56 345 ASP B C 1
ATOM 5496 O O . ASP B 1 345 ? -8.438 30.625 16.031 1 98.56 345 ASP B O 1
ATOM 5500 N N . LEU B 1 346 ? -8.562 28.625 17.141 1 98.25 346 LEU B N 1
ATOM 5501 C CA . LEU B 1 346 ? -9.594 28.125 16.25 1 98.25 346 LEU B CA 1
ATOM 5502 C C . LEU B 1 346 ? -10.867 28.969 16.359 1 98.25 346 LEU B C 1
ATOM 5504 O O . LEU B 1 346 ? -11.484 29.312 15.352 1 98.25 346 LEU B O 1
ATOM 5508 N N . TRP B 1 347 ? -11.227 29.344 17.594 1 98.12 347 TRP B N 1
ATOM 5509 C CA . TRP B 1 347 ? -12.43 30.141 17.797 1 98.12 347 TRP B CA 1
ATOM 5510 C C . TRP B 1 347 ? -12.273 31.531 17.188 1 98.12 347 TRP B C 1
ATOM 5512 O O . TRP B 1 347 ? -13.188 32.031 16.547 1 98.12 347 TRP B O 1
ATOM 5522 N N . LEU B 1 348 ? -11.109 32.125 17.406 1 98 348 LEU B N 1
ATOM 5523 C CA . LEU B 1 348 ? -10.844 33.469 16.828 1 98 348 LEU B CA 1
ATOM 5524 C C . LEU B 1 348 ? -11.008 33.438 15.32 1 98 348 LEU B C 1
ATOM 5526 O O . LEU B 1 348 ? -11.609 34.344 14.734 1 98 348 LEU B O 1
ATOM 5530 N N . TRP B 1 349 ? -10.516 32.406 14.703 1 98 349 TRP B N 1
ATOM 5531 C CA . TRP B 1 349 ? -10.609 32.219 13.258 1 98 349 TRP B CA 1
ATOM 5532 C C . TRP B 1 349 ? -12.062 32.031 12.828 1 98 349 TRP B C 1
ATOM 5534 O O . TRP B 1 349 ? -12.555 32.75 11.953 1 98 349 TRP B O 1
ATOM 5544 N N . THR B 1 350 ? -12.742 31.141 13.438 1 96.81 350 THR B N 1
ATOM 5545 C CA . THR B 1 350 ? -14.062 30.719 12.953 1 96.81 350 THR B CA 1
ATOM 5546 C C . THR B 1 350 ? -15.109 31.781 13.266 1 96.81 350 THR B C 1
ATOM 5548 O O . THR B 1 350 ? -16.016 32.031 12.469 1 96.81 350 THR B O 1
ATOM 5551 N N . LYS B 1 351 ? -14.938 32.438 14.422 1 96.5 351 LYS B N 1
ATOM 5552 C CA . LYS B 1 351 ? -15.875 33.5 14.789 1 96.5 351 LYS B CA 1
ATOM 5553 C C . LYS B 1 351 ? -15.805 34.656 13.812 1 96.5 351 LYS B C 1
ATOM 5555 O O . LYS B 1 351 ? -16.828 35.25 13.469 1 96.5 351 LYS B O 1
ATOM 5560 N N . ASN B 1 352 ? -14.594 34.938 13.359 1 96.62 352 ASN B N 1
ATOM 5561 C CA . ASN B 1 352 ? -14.375 36.125 12.539 1 96.62 352 ASN B CA 1
ATOM 5562 C C . ASN B 1 352 ? -14.453 35.812 11.055 1 96.62 352 ASN B C 1
ATOM 5564 O O . ASN B 1 352 ? -14.516 36.719 10.219 1 96.62 352 ASN B O 1
ATOM 5568 N N . ASN B 1 353 ? -14.43 34.531 10.688 1 96.12 353 ASN B N 1
ATOM 5569 C CA . ASN B 1 353 ? -14.555 34.094 9.312 1 96.12 353 ASN B CA 1
ATOM 5570 C C . ASN B 1 353 ? -15.625 33 9.172 1 96.12 353 ASN B C 1
ATOM 5572 O O . ASN B 1 353 ? -15.336 31.891 8.719 1 96.12 353 ASN B O 1
ATOM 5576 N N . PRO B 1 354 ? -16.828 33.281 9.492 1 92.38 354 PRO B N 1
ATOM 5577 C CA . PRO B 1 354 ? -17.875 32.281 9.484 1 92.38 354 PRO B CA 1
ATOM 5578 C C . PRO B 1 354 ? -18.047 31.609 8.117 1 92.38 354 PRO B C 1
ATOM 5580 O O . PRO B 1 354 ? -18.562 30.484 8.031 1 92.38 354 PRO B O 1
ATOM 5583 N N . GLN B 1 355 ? -17.625 32.219 7.051 1 93.44 355 GLN B N 1
ATOM 5584 C CA . GLN B 1 355 ? -17.703 31.625 5.723 1 93.44 355 GLN B CA 1
ATOM 5585 C C . GLN B 1 355 ? -16.344 31.125 5.258 1 93.44 355 GLN B C 1
ATOM 5587 O O . GLN B 1 355 ? -16.141 30.891 4.062 1 93.44 355 GLN B O 1
ATOM 5592 N N . GLY B 1 356 ? -15.43 31.062 6.199 1 94.62 356 GLY B N 1
ATOM 5593 C CA . GLY B 1 356 ? -14.102 30.578 5.895 1 94.62 356 GLY B CA 1
ATOM 5594 C C . GLY B 1 356 ? -13.383 31.391 4.84 1 94.62 356 GLY B C 1
ATOM 5595 O O . GLY B 1 356 ? -13.32 32.625 4.938 1 94.62 356 GLY B O 1
ATOM 5596 N N . TYR B 1 357 ? -12.922 30.75 3.857 1 96.81 357 TYR B N 1
ATOM 5597 C CA . TYR B 1 357 ? -12.141 31.391 2.809 1 96.81 357 TYR B CA 1
ATOM 5598 C C . TYR B 1 357 ? -13.047 31.969 1.728 1 96.81 357 TYR B C 1
ATOM 5600 O O . TYR B 1 357 ? -12.57 32.562 0.753 1 96.81 357 TYR B O 1
ATOM 5608 N N . ARG B 1 358 ? -14.328 31.859 1.899 1 95.44 358 ARG B N 1
ATOM 5609 C CA . ARG B 1 358 ? -15.289 32.406 0.951 1 95.44 358 ARG B CA 1
ATOM 5610 C C . ARG B 1 358 ? -15.719 33.812 1.362 1 95.44 358 ARG B C 1
ATOM 5612 O O . ARG B 1 358 ? -16.766 34.281 0.94 1 95.44 358 ARG B O 1
ATOM 5619 N N . GLN B 1 359 ? -14.961 34.438 2.207 1 96.06 359 GLN B N 1
ATOM 5620 C CA . GLN B 1 359 ? -15.148 35.844 2.602 1 96.06 359 GLN B CA 1
ATOM 5621 C C . GLN B 1 359 ? -13.82 36.594 2.627 1 96.06 359 GLN B C 1
ATOM 5623 O O . GLN B 1 359 ? -12.758 35.969 2.631 1 96.06 359 GLN B O 1
ATOM 5628 N N . GLU B 1 360 ? -13.938 37.938 2.635 1 96.19 360 GLU B N 1
ATOM 5629 C CA . GLU B 1 360 ? -12.75 38.75 2.846 1 96.19 360 GLU B CA 1
ATOM 5630 C C . GLU B 1 360 ? -12.281 38.688 4.293 1 96.19 360 GLU B C 1
ATOM 5632 O O . GLU B 1 360 ? -13.086 38.5 5.207 1 96.19 360 GLU B O 1
ATOM 5637 N N . PRO B 1 361 ? -10.961 38.719 4.449 1 95.56 361 PRO B N 1
ATOM 5638 C CA . PRO B 1 361 ? -10.5 38.75 5.84 1 95.56 361 PRO B CA 1
ATOM 5639 C C . PRO B 1 361 ? -11.055 39.938 6.613 1 95.56 361 PRO B C 1
ATOM 5641 O O . PRO B 1 361 ? -11.195 41.031 6.051 1 95.56 361 PRO B O 1
ATOM 5644 N N . PRO B 1 362 ? -11.32 39.781 7.828 1 94.81 362 PRO B N 1
ATOM 5645 C CA . PRO B 1 362 ? -11.859 40.906 8.617 1 94.81 362 PRO B CA 1
ATOM 5646 C C . PRO B 1 362 ? -10.906 42.094 8.688 1 94.81 362 PRO B C 1
ATOM 5648 O O . PRO B 1 362 ? -9.727 41.906 9.031 1 94.81 362 PRO B O 1
ATOM 5651 N N . ALA B 1 363 ? -11.469 43.219 8.531 1 94.88 363 ALA B N 1
ATOM 5652 C CA . ALA B 1 363 ? -10.672 44.438 8.453 1 94.88 363 ALA B CA 1
ATOM 5653 C C . ALA B 1 363 ? -9.945 44.719 9.773 1 94.88 363 ALA B C 1
ATOM 5655 O O . ALA B 1 363 ? -8.789 45.156 9.766 1 94.88 363 ALA B O 1
ATOM 5656 N N . GLU B 1 364 ? -10.602 44.469 10.812 1 95 364 GLU B N 1
ATOM 5657 C CA . GLU B 1 364 ? -10.016 44.719 12.133 1 95 364 GLU B CA 1
ATOM 5658 C C . GLU B 1 364 ? -8.797 43.844 12.375 1 95 364 GLU B C 1
ATOM 5660 O O . GLU B 1 364 ? -7.805 44.281 12.945 1 95 364 GLU B O 1
ATOM 5665 N N . LEU B 1 365 ? -8.938 42.594 11.984 1 95.62 365 LEU B N 1
ATOM 5666 C CA . LEU B 1 365 ? -7.824 41.656 12.156 1 95.62 365 LEU B CA 1
ATOM 5667 C C . LEU B 1 365 ? -6.684 42 11.195 1 95.62 365 LEU B C 1
ATOM 5669 O O . LEU B 1 365 ? -5.512 41.875 11.555 1 95.62 365 LEU B O 1
ATOM 5673 N N . LEU B 1 366 ? -6.996 42.469 10.031 1 95.06 366 LEU B N 1
ATOM 5674 C CA . LEU B 1 366 ? -5.98 42.875 9.07 1 95.06 366 LEU B CA 1
ATOM 5675 C C . LEU B 1 366 ? -5.18 44.062 9.609 1 95.06 366 LEU B C 1
ATOM 5677 O O . LEU B 1 366 ? -3.961 44.125 9.422 1 95.06 366 LEU B O 1
ATOM 5681 N N . ALA B 1 367 ? -5.852 45 10.227 1 94.44 367 ALA B N 1
ATOM 5682 C CA . ALA B 1 367 ? -5.203 46.156 10.805 1 94.44 367 ALA B CA 1
ATOM 5683 C C . ALA B 1 367 ? -4.219 45.781 11.898 1 94.44 367 ALA B C 1
ATOM 5685 O O . ALA B 1 367 ? -3.178 46.406 12.062 1 94.44 367 ALA B O 1
ATOM 5686 N N . GLN B 1 368 ? -4.516 44.719 12.555 1 92.44 368 GLN B N 1
ATOM 5687 C CA . GLN B 1 368 ? -3.67 44.25 13.641 1 92.44 368 GLN B CA 1
ATOM 5688 C C . GLN B 1 368 ? -2.43 43.531 13.109 1 92.44 368 GLN B C 1
ATOM 5690 O O . GLN B 1 368 ? -1.396 43.469 13.773 1 92.44 368 GLN B O 1
ATOM 5695 N N . LEU B 1 369 ? -2.598 42.875 11.969 1 89.75 369 LEU B N 1
ATOM 5696 C CA . LEU B 1 369 ? -1.485 42.188 11.352 1 89.75 369 LEU B CA 1
ATOM 5697 C C . LEU B 1 369 ? -0.364 43.125 10.977 1 89.75 369 LEU B C 1
ATOM 5699 O O . LEU B 1 369 ? 0.812 42.781 11 1 89.75 369 LEU B O 1
ATOM 5703 N N . LYS B 1 370 ? -0.564 44.469 10.523 1 80.12 370 LYS B N 1
ATOM 5704 C CA . LYS B 1 370 ? 0.377 45.469 10.039 1 80.12 370 LYS B CA 1
ATOM 5705 C C . LYS B 1 370 ? 1.098 46.156 11.195 1 80.12 370 LYS B C 1
ATOM 5707 O O . LYS B 1 370 ? 2.09 46.875 10.992 1 80.12 370 LYS B O 1
ATOM 5712 N N . LYS B 1 371 ? 0.634 45.906 12.398 1 73.75 371 LYS B N 1
ATOM 5713 C CA . LYS B 1 371 ? 1.29 46.531 13.547 1 73.75 371 LYS B CA 1
ATOM 5714 C C . LYS B 1 371 ? 2.447 45.656 14.047 1 73.75 371 LYS B C 1
ATOM 5716 O O . LYS B 1 371 ? 2.4 44.438 13.945 1 73.75 371 LYS B O 1
#

InterPro domains:
  IPR001509 NAD-dependent epimerase/dehydratase [PF01370] (6-283)
  IPR005886 UDP-glucose 4-epimerase [TIGR01179] (6-356)
  IPR005886 UDP-glucose 4-epimerase [cd05247] (6-351)
  IPR036291 NAD(P)-binding domain superfamily [SSF51735] (4-358)

Radius of gyration: 27.93 Å; Cα contacts (8 Å, |Δi|>4): 1627; chains: 2; bounding box: 61×88×65 Å

Foldseek 3Di:
DAPFEEEEEVLQAFLNVLLQLVRVQVRHQYAYEEQCPWGDPLSQVLSCLQRVDGHHYDNFALLDACRCLVVCVVPLRAQEYEYDFFDAFQQVCQVPVVVRLSRLVNSLVRVLVSCVVSVNAEYEYAAALQQLFALVVDPPQVQHEPPRDGDHQTSNSVSSNNSLVVLLVSLVVQLVVCVVVVHNVRNLSHAYEAEHEWAEFAFDQLLSTHHDTDDDDRGQLVVQLCQLLVVDVAAEFAFQCFPDPRTFAKTFYFYSNLVSVLSVLVRVLCVVPSPHYDYFYDGQQDIDGSVRLQVLLCVLSVHHGHYDYDHHDRRDYRYHGHPRVCCCVRRVGHGDDDSSNRSNRNNSNCVQCVVHSVDDHDPVSSVVSVD/DAPFEEEEEVLQAFLNVLLQLVRVQVRHQYAYEEQCPWGDPLSQVLSCLQRVDGHHYDNFALLDACRCLVVCVVPVRAQEYEYDFFDAFQQVCQVPVVVRLSRLVNSLVRVLVSCVVSNNAEYEYDAALQQLFALVVDPPQVQHEPPRDGDHFTSNSVSSNNSLVVLLVSLVVQLVVCVVVVHNVRNLSHAYEAEHEWAEFAFDQLLSTHHDTDDDDRGQLVVQLCQLLPVDVAAEFAFQCFPDPRTFAKTFYFYSNLVSVLSVLVRVLCVVPSPHYDYFYDGQQDIDGSVRLQVLLCVLSVHHGHYDYDHHDRRDYRYHGHPRVCCCVRRVGHGDDDSSNRSNRNNSNCVQCVVHSVDDHDPVSSVVSVD

Organism: Penicillium expansum (NCBI:txid27334)

Secondary structure (DSSP, 8-state):
--S-EEEEETTTSHHHHHHHHHHHHTT-EEEEEE--TT--THHHHHHHHHHS---EEEE--TTSTTTTHHHHHH-TT--EEEE--S---HHHHHH-HHHHIIIIIIHHHHHHHHHHHTT--EEEEE--GGGG--GGGSTT-SSB-TTSPP--SSHHHHHHHHHHHHHHHHHHHHHHHHHHTT-HHHHHH-EEEEEEE--EE---TTSS-----SSS--SHHHHHHHHHTTSSS-EEEE-S-SSSTTSS-EE--EEHHHHHHHHHHHHHHHHHH--SEEEEEES-S--EEHHHHHHHHHHHHTSPPPEEEEPPPTT--SEE-B--HHIIIII-----S-HHHHHHHHHHHHHH-TTGGGSPPPHHHHHHH--/--S-EEEEETTTSHHHHHHHHHHHHTT-EEEEEE--TT--THHHHHHHHHHS---EEEE--TTSTTTTHHHHHH-TT--EEEE--S---HHHHHH-HHHHIIIIIIHHHHHHHHHHHTT--EEEEE--GGGG--GGGSTT-SSB-TTSPP--SSHHHHHHHHHHHHHHHHHHHHHHHHHHTT-HHHHHH-EEEEEEE--EE---TTSS-----SSS--SHHHHHHHHHHTSSS-EEEE-S-SSSTTSS-EE--EEHHHHHHHHHHHHHHHHHH--SEEEEEES-S--EEHHHHHHHHHHHHTSPPPEEEEPPPTT--SEE-B--HHIIIII-----S-HHHHHHHHHHHHHH-TTGGGSPPPHHHHHHHT-

pLDDT: mean 96.72, std 3.99, range [69.38, 99.0]